Protein AF-A0A6I4WHC0-F1 (afdb_monomer)

Organism: NCBI:txid1429076

Solvent-accessible surface area (backbone atoms only — not comparable to full-atom values): 21310 Å² total; per-residue (Å²): 141,78,70,91,82,75,66,76,82,71,92,70,89,73,44,49,60,91,87,46,80,50,65,64,73,87,48,70,84,57,93,64,90,88,75,78,58,85,86,81,83,73,99,63,76,70,93,59,94,48,58,72,33,79,44,74,56,77,97,43,41,27,37,31,40,49,96,49,61,45,76,51,62,44,96,84,58,28,26,40,39,38,35,28,40,24,39,55,56,65,66,40,95,86,80,47,75,49,72,86,70,70,98,68,92,69,85,72,63,98,55,53,31,27,39,36,41,34,43,34,47,74,39,99,43,74,68,34,56,48,51,56,50,28,56,52,44,37,50,49,50,33,61,70,40,28,85,78,35,80,25,42,31,45,68,73,49,73,36,65,45,95,85,72,43,37,38,39,41,30,26,44,36,65,53,41,87,86,81,66,42,73,47,53,36,48,44,78,65,60,58,94,84,42,72,74,65,51,71,68,60,47,38,49,49,27,42,21,49,20,43,45,18,50,36,48,37,59,37,39,77,71,78,42,30,42,53,42,69,45,46,78,37,35,29,52,40,83,93,34,38,36,31,33,68,67,58,63,48,50,46,52,84,83,53,62,64,48,52,46,83,77,40,48,37,61,39,21,58,67,58,71,74,64,76,68,36,60,46,36,39,32,20,18,54,28,25,50,48,43,18,56,48,51,53,43,61,62,52,93,88,71,55,73,61,47,51,83,69,31,70,89,52,51,68,71,33,33,57,52,36,50,36,21,59,42,78,51,55,85,70,26,60,55,34,55,58,54,16,49,33,25,53,50,36,35,52,53,58,55,56,67,57,68,78,67,65,100,70,79,82,83,79,79,80,76,80,83,134

Mean predicted aligned error: 12.41 Å

pLDDT: mean 77.23, std 23.76, range [26.34, 98.62]

Nearest PDB structures (foldseek):
  4ith-assembly1_A  TM=6.997E-01  e=9.696E-09  Homo sapiens
  5lqf-assembly1_A  TM=6.304E-01  e=4.729E-08  Homo sapiens
  7wj7-assembly1_B  TM=5.596E-01  e=7.732E-09  Thermomonospora curvata DSM 43183
  4uwc-assembly2_B  TM=5.592E-01  e=3.007E-08  Homo sapiens
  7wj7-assembly1_A  TM=5.702E-01  e=2.537E-08  Thermomonospora curvata DSM 43183

Sequence (369 aa):
MNDPRDRAPSDALHVAINGDLVNGDQFKNYYGPRVIIPAGTPETVPVGWSGGADVRVGAHVYLLCDPFLRTSSSPDHSVLYREALALRVARGPGGRRARPRGRGSEAAPDHRYAWLRQVRVREETAAARAELKTLAVEREYLTRLSGQIAGLPRVLHMETEPDGRTATLAVAWPSSRKSQEPFPALETLLEPGGAAMDPFRMFDLFRGLAHLCDTLAALHTHGVAHRRLTPSGIIMCDGGRVKLRDLGLAAREPRAGEGPPDGQAPEQRHGRGARPGPKTDVYQVAALTHHLLTGRPPAVRAPLPLRRQAPDVPDRISHVLDAALASDPDARPDAAVLGAAFRAARADLSRGNDDVSPGDPPRIHQPRP

Structure (mmCIF, N/CA/C/O backbone):
data_AF-A0A6I4WHC0-F1
#
_entry.id   AF-A0A6I4WHC0-F1
#
loop_
_atom_site.group_PDB
_atom_site.id
_atom_site.type_symbol
_atom_site.label_atom_id
_atom_site.label_alt_id
_atom_site.label_comp_id
_atom_site.label_asym_id
_atom_site.label_entity_id
_atom_site.label_seq_id
_atom_site.pdbx_PDB_ins_code
_atom_site.Cartn_x
_atom_site.Cartn_y
_atom_site.Cartn_z
_atom_site.occupancy
_atom_site.B_iso_or_equiv
_atom_site.auth_seq_id
_atom_site.auth_comp_id
_atom_site.auth_asym_id
_atom_site.auth_atom_id
_atom_site.pdbx_PDB_model_num
ATOM 1 N N . MET A 1 1 ? 52.315 2.194 39.139 1.00 34.31 1 MET A N 1
ATOM 2 C CA . MET A 1 1 ? 51.912 0.842 38.702 1.00 34.31 1 MET A CA 1
ATOM 3 C C . MET A 1 1 ? 50.430 0.730 39.020 1.00 34.31 1 MET A C 1
ATOM 5 O O . MET A 1 1 ? 50.085 0.358 40.129 1.00 34.31 1 MET A O 1
ATOM 9 N N . ASN A 1 2 ? 49.580 1.230 38.117 1.00 29.48 2 ASN A N 1
ATOM 10 C CA . ASN A 1 2 ? 48.130 1.299 38.326 1.00 29.48 2 ASN A CA 1
ATOM 11 C C . ASN A 1 2 ? 47.471 0.066 37.701 1.00 29.48 2 ASN A C 1
ATOM 13 O O . ASN A 1 2 ? 47.794 -0.295 36.569 1.00 29.48 2 ASN A O 1
ATOM 17 N N . ASP A 1 3 ? 46.592 -0.574 38.471 1.00 31.83 3 ASP A N 1
ATOM 18 C CA . ASP A 1 3 ? 45.816 -1.765 38.115 1.00 31.83 3 ASP A CA 1
ATOM 19 C C . ASP A 1 3 ? 44.974 -1.505 36.843 1.00 31.83 3 ASP A C 1
ATOM 21 O O . ASP A 1 3 ? 44.273 -0.492 36.771 1.00 31.83 3 ASP A O 1
ATOM 25 N N . PRO A 1 4 ? 45.011 -2.379 35.818 1.00 32.62 4 PRO A N 1
ATOM 26 C CA . PRO A 1 4 ? 44.248 -2.195 34.581 1.00 32.62 4 PRO A CA 1
ATOM 27 C C . PRO A 1 4 ? 42.722 -2.357 34.740 1.00 32.62 4 PRO A C 1
ATOM 29 O O . PRO A 1 4 ? 42.007 -2.286 33.740 1.00 32.62 4 PRO A O 1
ATOM 32 N N . ARG A 1 5 ? 42.203 -2.553 35.960 1.00 35.47 5 ARG A N 1
ATOM 33 C CA . ARG A 1 5 ? 40.762 -2.677 36.250 1.00 35.47 5 ARG A CA 1
ATOM 34 C C . ARG A 1 5 ? 40.054 -1.371 36.628 1.00 35.47 5 ARG A C 1
ATOM 36 O O . ARG A 1 5 ? 38.836 -1.391 36.750 1.00 35.47 5 ARG A O 1
ATOM 43 N N . ASP A 1 6 ? 40.773 -0.250 36.710 1.00 31.91 6 ASP A N 1
ATOM 44 C CA . ASP A 1 6 ? 40.212 1.067 37.072 1.00 31.91 6 ASP A CA 1
ATOM 45 C C . ASP A 1 6 ? 40.015 2.026 35.879 1.00 31.91 6 ASP A C 1
ATOM 47 O O . ASP A 1 6 ? 39.981 3.251 36.018 1.00 31.91 6 ASP A O 1
ATOM 51 N N . ARG A 1 7 ? 39.849 1.490 34.662 1.00 31.56 7 ARG A N 1
ATOM 52 C CA . ARG A 1 7 ? 39.334 2.296 33.546 1.00 31.56 7 ARG A CA 1
ATOM 53 C C . ARG A 1 7 ? 37.814 2.363 33.638 1.00 31.56 7 ARG A C 1
ATOM 55 O O . ARG A 1 7 ? 37.134 1.380 33.353 1.00 31.56 7 ARG A O 1
ATOM 62 N N . ALA A 1 8 ? 37.302 3.540 34.000 1.00 28.17 8 ALA A N 1
ATOM 63 C CA . ALA A 1 8 ? 35.899 3.895 33.824 1.00 28.17 8 ALA A CA 1
ATOM 64 C C . ALA A 1 8 ? 35.438 3.497 32.404 1.00 28.17 8 ALA A C 1
ATOM 66 O O . ALA A 1 8 ? 36.137 3.819 31.435 1.00 28.17 8 ALA A O 1
ATOM 67 N N . PRO A 1 9 ? 34.315 2.775 32.249 1.00 30.88 9 PRO A N 1
ATOM 68 C CA . PRO A 1 9 ? 33.832 2.414 30.929 1.00 30.88 9 PRO A CA 1
ATOM 69 C C . PRO A 1 9 ? 33.415 3.685 30.183 1.00 30.88 9 PRO A C 1
ATOM 71 O O . PRO A 1 9 ? 32.577 4.451 30.649 1.00 30.88 9 PRO A O 1
ATOM 74 N N . SER A 1 10 ? 34.046 3.895 29.028 1.00 30.48 10 SER A N 1
ATOM 75 C CA . SER A 1 10 ? 33.725 4.935 28.052 1.00 30.48 10 SER A CA 1
ATOM 76 C C . SER A 1 10 ? 32.247 4.895 27.666 1.00 30.48 10 SER A C 1
ATOM 78 O O . SER A 1 10 ? 31.738 3.807 27.401 1.00 30.48 10 SER A O 1
ATOM 80 N N . ASP A 1 11 ? 31.624 6.071 27.577 1.00 27.73 11 ASP A N 1
ATOM 81 C CA . ASP A 1 11 ? 30.274 6.406 27.093 1.00 27.73 11 ASP A CA 1
ATOM 82 C C . ASP A 1 11 ? 29.628 5.423 26.091 1.00 27.73 11 ASP A C 1
ATOM 84 O O . ASP A 1 11 ? 29.475 5.696 24.898 1.00 27.73 11 ASP A O 1
ATOM 88 N N . ALA A 1 12 ? 29.174 4.272 26.581 1.00 27.81 12 ALA A N 1
ATOM 89 C CA . ALA A 1 12 ? 28.310 3.366 25.845 1.00 27.81 12 ALA A CA 1
ATOM 90 C C . ALA A 1 12 ? 26.854 3.712 26.188 1.00 27.81 12 ALA A C 1
ATOM 92 O O . ALA A 1 12 ? 26.366 3.413 27.276 1.00 27.81 12 ALA A O 1
ATOM 93 N N . LEU A 1 13 ? 26.146 4.366 25.259 1.00 27.53 13 LEU A N 1
ATOM 94 C CA . LEU A 1 13 ? 24.700 4.590 25.362 1.00 27.53 13 LEU A CA 1
ATOM 95 C C . LEU A 1 13 ? 23.961 3.242 25.449 1.00 27.53 13 LEU A C 1
ATOM 97 O O . LEU A 1 13 ? 23.838 2.528 24.450 1.00 27.53 13 LEU A O 1
ATOM 101 N N . HIS A 1 14 ? 23.432 2.921 26.628 1.00 29.91 14 HIS A N 1
ATOM 102 C CA . HIS A 1 14 ? 22.574 1.762 26.865 1.00 29.91 14 HIS A CA 1
ATOM 103 C C . HIS A 1 14 ? 21.096 2.181 26.918 1.00 29.91 14 HIS A C 1
ATOM 105 O O . HIS A 1 14 ? 20.733 3.132 27.607 1.00 29.91 14 HIS A O 1
ATOM 111 N N . VAL A 1 15 ? 20.232 1.453 26.202 1.00 34.91 15 VAL A N 1
ATOM 112 C CA . VAL A 1 15 ? 18.769 1.604 26.270 1.00 34.91 15 VAL A CA 1
ATOM 113 C C . VAL A 1 15 ? 18.243 0.624 27.316 1.00 34.91 15 VAL A C 1
ATOM 115 O O . VAL A 1 15 ? 18.365 -0.590 27.154 1.00 34.91 15 VAL A O 1
ATOM 118 N N . ALA A 1 16 ? 17.668 1.143 28.399 1.00 26.34 16 ALA A N 1
ATOM 119 C CA . ALA A 1 16 ? 17.008 0.331 29.412 1.00 26.34 16 ALA A CA 1
ATOM 120 C C . ALA A 1 16 ? 15.519 0.166 29.073 1.00 26.34 16 ALA A C 1
ATOM 122 O O . ALA A 1 16 ? 14.822 1.147 28.820 1.00 26.34 16 ALA A O 1
ATOM 123 N N . ILE A 1 17 ? 15.018 -1.072 29.115 1.00 35.25 17 ILE A N 1
ATOM 124 C CA . ILE A 1 17 ? 13.581 -1.369 29.153 1.00 35.25 17 ILE A CA 1
ATOM 125 C C . ILE A 1 17 ? 13.325 -2.113 30.467 1.00 35.25 17 ILE A C 1
ATOM 127 O O . ILE A 1 17 ? 13.704 -3.270 30.613 1.00 35.25 17 ILE A O 1
ATOM 131 N N . ASN A 1 18 ? 12.697 -1.439 31.436 1.00 31.22 18 ASN A N 1
ATOM 132 C CA . ASN A 1 18 ? 12.288 -1.992 32.738 1.00 31.22 18 ASN A CA 1
ATOM 133 C C . ASN A 1 18 ? 13.370 -2.789 33.500 1.00 31.22 18 ASN A C 1
ATOM 135 O O . ASN A 1 18 ? 13.088 -3.857 34.040 1.00 31.22 18 ASN A O 1
ATOM 139 N N . GLY A 1 19 ? 14.597 -2.265 33.571 1.00 30.84 19 GLY A N 1
ATOM 140 C CA . GLY A 1 19 ? 15.659 -2.824 34.419 1.00 30.84 19 GLY A CA 1
ATOM 141 C C . GLY A 1 19 ? 16.380 -4.057 33.865 1.00 30.84 19 GLY A C 1
ATOM 142 O O . GLY A 1 19 ? 17.353 -4.488 34.475 1.00 30.84 19 GLY A O 1
ATOM 143 N N . ASP A 1 20 ? 15.983 -4.577 32.702 1.00 28.80 20 ASP A N 1
ATOM 144 C CA . ASP A 1 20 ? 16.795 -5.533 31.950 1.00 28.80 20 ASP A CA 1
ATOM 145 C C . ASP A 1 20 ? 17.601 -4.762 30.886 1.00 28.80 20 ASP A C 1
ATOM 147 O O . ASP A 1 20 ? 17.047 -4.009 30.077 1.00 28.80 20 ASP A O 1
ATOM 151 N N . LEU A 1 21 ? 18.930 -4.928 30.900 1.00 32.78 21 LEU A N 1
ATOM 152 C CA . LEU A 1 21 ? 19.827 -4.427 29.855 1.00 32.78 21 LEU A CA 1
ATOM 153 C C . LEU A 1 21 ? 19.440 -5.090 28.527 1.00 32.78 21 LEU A C 1
ATOM 155 O O . LEU A 1 21 ? 19.786 -6.245 28.270 1.00 32.78 21 LEU A O 1
ATOM 159 N N . VAL A 1 22 ? 18.731 -4.363 27.661 1.00 37.75 22 VAL A N 1
ATOM 160 C CA . VAL A 1 22 ? 18.586 -4.775 26.266 1.00 37.75 22 VAL A CA 1
ATOM 161 C C . VAL A 1 22 ? 19.930 -4.505 25.614 1.00 37.75 22 VAL A C 1
ATOM 163 O O . VAL A 1 22 ? 20.337 -3.358 25.431 1.00 37.75 22 VAL A O 1
ATOM 166 N N . ASN A 1 23 ? 20.663 -5.578 25.330 1.00 33.41 23 ASN A N 1
ATOM 167 C CA . ASN A 1 23 ? 21.959 -5.472 24.685 1.00 33.41 23 ASN A CA 1
ATOM 168 C C . ASN A 1 23 ? 21.772 -4.746 23.341 1.00 33.41 23 ASN A C 1
ATOM 170 O O . ASN A 1 23 ? 20.935 -5.154 22.529 1.00 33.41 23 ASN A O 1
ATOM 174 N N . GLY A 1 24 ? 22.522 -3.659 23.132 1.00 36.84 24 GLY A N 1
ATOM 175 C CA . GLY A 1 24 ? 22.366 -2.711 22.017 1.00 36.84 24 GLY A CA 1
ATOM 176 C C . GLY A 1 24 ? 22.512 -3.322 20.618 1.00 36.84 24 GLY A C 1
ATOM 177 O O . GLY A 1 24 ? 22.309 -2.635 19.622 1.00 36.84 24 GLY A O 1
ATOM 178 N N . ASP A 1 25 ? 22.811 -4.616 20.534 1.00 36.31 25 ASP A N 1
ATOM 179 C CA . ASP A 1 25 ? 22.910 -5.405 19.310 1.00 36.31 25 ASP A CA 1
ATOM 180 C C . ASP A 1 25 ? 21.564 -5.625 18.611 1.00 36.31 25 ASP A C 1
ATOM 182 O O . ASP A 1 25 ? 21.556 -5.795 17.396 1.00 36.31 25 ASP A O 1
ATOM 186 N N . GLN A 1 26 ? 20.430 -5.548 19.323 1.00 38.81 26 GLN A N 1
ATOM 187 C CA . GLN A 1 26 ? 19.085 -5.646 18.716 1.00 38.81 26 GLN A CA 1
ATOM 188 C C . GLN A 1 26 ? 18.654 -4.390 17.945 1.00 38.81 26 GLN A C 1
ATOM 190 O O . GLN A 1 26 ? 17.580 -4.365 17.360 1.00 38.81 26 GLN A O 1
ATOM 195 N N . PHE A 1 27 ? 19.469 -3.336 17.986 1.00 38.38 27 PHE A N 1
ATOM 196 C CA . PHE A 1 27 ? 19.244 -2.087 17.262 1.00 38.38 27 PHE A CA 1
ATOM 197 C C . PHE A 1 27 ? 20.531 -1.595 16.581 1.00 38.38 27 PHE A C 1
ATOM 199 O O . PHE A 1 27 ? 20.595 -0.450 16.136 1.00 38.38 27 PHE A O 1
ATOM 206 N N . LYS A 1 28 ? 21.577 -2.437 16.486 1.00 35.06 28 LYS A N 1
ATOM 207 C CA . LYS A 1 28 ? 22.867 -2.058 15.876 1.00 35.06 28 LYS A CA 1
ATOM 208 C C . LYS A 1 28 ? 22.740 -1.685 14.393 1.00 35.06 28 LYS A C 1
ATOM 210 O O . LYS A 1 28 ? 23.555 -0.904 13.919 1.00 35.06 28 LYS A O 1
ATOM 215 N N . ASN A 1 29 ? 21.699 -2.171 13.711 1.00 35.28 29 ASN A N 1
ATOM 216 C CA . ASN A 1 29 ? 21.427 -1.898 12.295 1.00 35.28 29 ASN A CA 1
ATOM 217 C C . ASN A 1 29 ? 20.233 -0.950 12.066 1.00 35.28 29 ASN A C 1
ATOM 219 O O . ASN A 1 29 ? 19.807 -0.763 10.928 1.00 35.28 29 ASN A O 1
ATOM 223 N N . TYR A 1 30 ? 19.674 -0.356 13.127 1.00 33.34 30 TYR A N 1
ATOM 224 C CA . TYR A 1 30 ? 18.600 0.628 13.012 1.00 33.34 30 TYR A CA 1
ATOM 225 C C . TYR A 1 30 ? 19.204 2.031 12.874 1.00 33.34 30 TYR A C 1
ATOM 227 O O . TYR A 1 30 ? 19.745 2.574 13.835 1.00 33.34 30 TYR A O 1
ATOM 235 N N . TYR A 1 31 ? 19.102 2.628 11.684 1.00 32.56 31 TYR A N 1
ATOM 236 C CA . TYR A 1 31 ? 19.632 3.965 11.368 1.00 32.56 31 TYR A CA 1
ATOM 237 C C . TYR A 1 31 ? 18.699 5.128 11.786 1.00 32.56 31 TYR A C 1
ATOM 239 O O . TYR A 1 31 ? 18.797 6.228 11.250 1.00 32.56 31 TYR A O 1
ATOM 247 N N . GLY A 1 32 ? 17.782 4.912 12.737 1.00 34.34 32 GLY A N 1
ATOM 248 C CA . GLY A 1 32 ? 16.919 5.963 13.299 1.00 34.34 32 GLY A CA 1
ATOM 249 C C . GLY A 1 32 ? 17.419 6.515 14.647 1.00 34.34 32 GLY A C 1
ATOM 250 O O . GLY A 1 32 ? 18.317 5.931 15.258 1.00 34.34 32 GLY A O 1
ATOM 251 N N . PRO A 1 33 ? 16.844 7.628 15.147 1.00 28.52 33 PRO A N 1
ATOM 252 C CA . PRO A 1 33 ? 17.261 8.235 16.411 1.00 28.52 33 PRO A CA 1
ATOM 253 C C . PRO A 1 33 ? 17.095 7.255 17.584 1.00 28.52 33 PRO A C 1
ATOM 255 O O . PRO A 1 33 ? 16.023 6.687 17.796 1.00 28.52 33 PRO A O 1
ATOM 258 N N . ARG A 1 34 ? 18.176 7.048 18.349 1.00 32.69 34 ARG A N 1
ATOM 259 C CA . ARG A 1 34 ? 18.182 6.250 19.584 1.00 32.69 34 ARG A CA 1
ATOM 260 C C . ARG A 1 34 ? 17.520 7.056 20.700 1.00 32.69 34 ARG A C 1
ATOM 262 O O . ARG A 1 34 ? 18.006 8.134 21.029 1.00 32.69 34 ARG A O 1
ATOM 269 N N . VAL A 1 35 ? 16.452 6.535 21.300 1.00 35.78 35 VAL A N 1
ATOM 270 C CA . VAL A 1 35 ? 15.752 7.200 22.411 1.00 35.78 35 VAL A CA 1
ATOM 271 C C . VAL A 1 35 ? 15.917 6.390 23.698 1.00 35.78 35 VAL A C 1
ATOM 273 O O . VAL A 1 35 ? 15.701 5.179 23.721 1.00 35.78 35 VAL A O 1
ATOM 276 N N . ILE A 1 36 ? 16.332 7.079 24.762 1.00 34.12 36 ILE A N 1
ATOM 277 C CA . ILE A 1 36 ? 16.498 6.562 26.125 1.00 34.12 36 ILE A CA 1
ATOM 278 C C . ILE A 1 36 ? 15.152 6.690 26.855 1.00 34.12 36 ILE A C 1
ATOM 280 O O . ILE A 1 36 ? 14.565 7.769 26.862 1.00 34.12 36 ILE A O 1
ATOM 284 N N . ILE A 1 37 ? 14.672 5.615 27.490 1.00 37.97 37 ILE A N 1
ATOM 285 C CA . ILE A 1 37 ? 13.453 5.625 28.317 1.00 37.97 37 ILE A CA 1
ATOM 286 C C . ILE A 1 37 ? 13.860 5.724 29.802 1.00 37.97 37 ILE A C 1
ATOM 288 O O . ILE A 1 37 ? 14.633 4.877 30.258 1.00 37.97 37 ILE A O 1
ATOM 292 N N . PRO A 1 38 ? 13.364 6.704 30.584 1.00 26.62 38 PRO A N 1
ATOM 293 C CA . PRO A 1 38 ? 13.613 6.771 32.025 1.00 26.62 38 PRO A CA 1
ATOM 294 C C . PRO A 1 38 ? 12.867 5.658 32.777 1.00 26.62 38 PRO A C 1
ATOM 296 O O . PRO A 1 38 ? 11.723 5.336 32.458 1.00 26.62 38 PRO A O 1
ATOM 299 N N . ALA A 1 39 ? 13.497 5.079 33.801 1.00 28.55 39 ALA A N 1
ATOM 300 C CA . ALA A 1 39 ? 12.892 4.047 34.640 1.00 28.55 39 ALA A CA 1
ATOM 301 C C . ALA A 1 39 ? 12.026 4.650 35.764 1.00 28.55 39 ALA A C 1
ATOM 303 O O . ALA A 1 39 ? 12.501 5.509 36.503 1.00 28.55 39 ALA A O 1
ATOM 304 N N . GLY A 1 40 ? 10.804 4.133 35.949 1.00 30.22 40 GLY A N 1
ATOM 305 C CA . GLY A 1 40 ? 9.998 4.337 37.164 1.00 30.22 40 GLY A CA 1
ATOM 306 C C . GLY A 1 40 ? 8.541 4.747 36.915 1.00 30.22 40 GLY A C 1
ATOM 307 O O . GLY A 1 40 ? 8.268 5.824 36.399 1.00 30.22 40 GLY A O 1
ATOM 308 N N . THR A 1 41 ? 7.604 3.882 37.310 1.00 31.00 41 THR A N 1
ATOM 309 C CA . THR A 1 41 ? 6.143 4.107 37.342 1.00 31.00 41 THR A CA 1
ATOM 310 C C . THR A 1 41 ? 5.712 5.007 38.507 1.00 31.00 41 THR A C 1
ATOM 312 O O . THR A 1 41 ? 6.324 4.964 39.574 1.00 31.00 41 THR A O 1
ATOM 315 N N . PRO A 1 42 ? 4.560 5.680 38.374 1.00 30.17 42 PRO A N 1
ATOM 316 C CA . PRO A 1 42 ? 3.391 5.225 39.128 1.00 30.17 42 PRO A CA 1
ATOM 317 C C . PRO A 1 42 ? 2.247 4.774 38.208 1.00 30.17 42 PRO A C 1
ATOM 319 O O . PRO A 1 42 ? 2.304 4.941 36.997 1.00 30.17 42 PRO A O 1
ATOM 322 N N . GLU A 1 43 ? 1.242 4.145 38.813 1.00 33.38 43 GLU A N 1
ATOM 323 C CA . GLU A 1 43 ? 0.012 3.511 38.297 1.00 33.38 43 GLU A CA 1
ATOM 324 C C . GLU A 1 43 ? -0.907 4.349 37.380 1.00 33.38 43 GLU A C 1
ATOM 326 O O . GLU A 1 43 ? -2.113 4.124 37.303 1.00 33.38 43 GLU A O 1
ATOM 331 N N . THR A 1 44 ? -0.373 5.285 36.614 1.00 28.66 44 THR A N 1
ATOM 332 C CA . THR A 1 44 ? -1.114 6.032 35.606 1.00 28.66 44 THR A CA 1
ATOM 333 C C . THR A 1 44 ? -0.655 5.578 34.229 1.00 28.66 44 THR A C 1
ATOM 335 O O . THR A 1 44 ? 0.379 5.987 33.708 1.00 28.66 44 THR A O 1
ATOM 338 N N . VAL A 1 45 ? -1.444 4.684 33.622 1.00 34.94 45 VAL A N 1
ATOM 339 C CA . VAL A 1 45 ? -1.372 4.430 32.177 1.00 34.94 45 VAL A CA 1
ATOM 340 C C . VAL A 1 45 ? -1.402 5.803 31.500 1.00 34.94 45 VAL A C 1
ATOM 342 O O . VAL A 1 45 ? -2.345 6.556 31.768 1.00 34.94 45 VAL A O 1
ATOM 345 N N . PRO A 1 46 ? -0.409 6.179 30.671 1.00 36.16 46 PRO A N 1
ATOM 346 C CA . PRO A 1 46 ? -0.494 7.434 29.950 1.00 36.16 46 PRO A CA 1
ATOM 347 C C . PRO A 1 46 ? -1.810 7.427 29.172 1.00 36.16 46 PRO A C 1
ATOM 349 O O . PRO A 1 46 ? -2.074 6.520 28.381 1.00 36.16 46 PRO A O 1
ATOM 352 N N . VAL A 1 47 ? -2.677 8.405 29.442 1.00 47.00 47 VAL A N 1
ATOM 353 C CA . VAL A 1 47 ? -3.952 8.575 28.739 1.00 47.00 47 VAL A CA 1
ATOM 354 C C . VAL A 1 47 ? -3.626 9.087 27.335 1.00 47.00 47 VAL A C 1
ATOM 356 O O . VAL A 1 47 ? -3.729 10.271 27.034 1.00 47.00 47 VAL A O 1
ATOM 359 N N . GLY A 1 48 ? -3.150 8.204 26.463 1.00 63.12 48 GLY A N 1
ATOM 360 C CA . GLY A 1 48 ? -2.688 8.590 25.139 1.00 63.12 48 GLY A CA 1
ATOM 361 C C . GLY A 1 48 ? -1.828 7.528 24.475 1.00 63.12 48 GLY A C 1
ATOM 362 O O . GLY A 1 48 ? -1.189 6.714 25.129 1.00 63.12 48 GLY A O 1
ATOM 363 N N . TRP A 1 49 ? -1.823 7.537 23.145 1.00 77.44 49 TRP A N 1
ATOM 364 C CA . TRP A 1 49 ? -0.808 6.814 22.393 1.00 77.44 49 TRP A CA 1
ATOM 365 C C . TRP A 1 49 ? 0.467 7.658 22.429 1.00 77.44 49 TRP A C 1
ATOM 367 O O . TRP A 1 49 ? 0.448 8.792 21.957 1.00 77.44 49 TRP A O 1
ATOM 377 N N . SER A 1 50 ? 1.534 7.117 23.008 1.00 76.12 50 SER A N 1
ATOM 378 C CA . SER A 1 50 ? 2.899 7.655 22.998 1.00 76.12 50 SER A CA 1
ATOM 379 C C . SER A 1 50 ? 3.880 6.497 22.813 1.00 76.12 50 SER A C 1
ATOM 381 O O . SER A 1 50 ? 3.547 5.355 23.146 1.00 76.12 50 SER A O 1
ATOM 383 N N . GLY A 1 51 ? 5.084 6.751 22.297 1.00 71.00 51 GLY A N 1
ATOM 384 C CA . GLY A 1 51 ? 6.129 5.731 22.249 1.00 71.00 51 GLY A CA 1
ATOM 385 C C . GLY A 1 51 ? 6.362 5.069 23.601 1.00 71.00 51 GLY A C 1
ATOM 386 O O . GLY A 1 51 ? 6.384 5.735 24.635 1.00 71.00 51 GLY A O 1
ATOM 387 N N . GLY A 1 52 ? 6.484 3.741 23.604 1.00 69.69 52 GLY A N 1
ATOM 388 C CA . GLY A 1 52 ? 6.683 2.965 24.828 1.00 69.69 52 GLY A CA 1
ATOM 389 C C . GLY A 1 52 ? 5.425 2.756 25.680 1.00 69.69 52 GLY A C 1
ATOM 390 O O . GLY A 1 52 ? 5.509 2.065 26.695 1.00 69.69 52 GLY A O 1
ATOM 391 N N . ALA A 1 53 ? 4.262 3.287 25.284 1.00 79.00 53 ALA A N 1
ATOM 392 C CA . ALA A 1 53 ? 3.003 3.023 25.976 1.00 79.00 53 ALA A CA 1
ATOM 393 C C . ALA A 1 53 ? 2.467 1.614 25.672 1.00 79.00 53 ALA A C 1
ATOM 395 O O . ALA A 1 53 ? 2.530 1.140 24.533 1.00 79.00 53 ALA A O 1
ATOM 396 N N . ASP A 1 54 ? 1.876 0.980 26.688 1.00 82.25 54 ASP A N 1
ATOM 397 C CA . ASP A 1 54 ? 1.079 -0.235 26.528 1.00 82.25 54 ASP A CA 1
ATOM 398 C C . ASP A 1 54 ? -0.363 0.140 26.160 1.00 82.25 54 ASP A C 1
ATOM 400 O O . ASP A 1 54 ? -1.082 0.762 26.942 1.00 82.25 54 ASP A O 1
ATOM 404 N N . VAL A 1 55 ? -0.812 -0.284 24.981 1.00 84.19 55 VAL A N 1
ATOM 405 C CA . VAL A 1 55 ? -2.188 -0.121 24.505 1.00 84.19 55 VAL A CA 1
ATOM 406 C C . VAL A 1 55 ? -2.885 -1.471 24.501 1.00 84.19 55 VAL A C 1
ATOM 408 O O . VAL A 1 55 ? -2.393 -2.450 23.936 1.00 84.19 55 VAL A O 1
ATOM 411 N N . ARG A 1 56 ? -4.064 -1.530 25.123 1.00 84.06 56 ARG A N 1
ATOM 412 C CA . ARG A 1 56 ? -4.908 -2.724 25.113 1.00 84.06 56 ARG A CA 1
ATOM 413 C C . ARG A 1 56 ? -5.922 -2.635 23.980 1.00 84.06 56 ARG A C 1
ATOM 415 O O . ARG A 1 56 ? -6.673 -1.671 23.903 1.00 84.06 56 ARG A O 1
ATOM 422 N N . VAL A 1 57 ? -5.961 -3.662 23.139 1.00 82.50 57 VAL A N 1
ATOM 423 C CA . VAL A 1 57 ? -6.954 -3.810 22.070 1.00 82.50 57 VAL A CA 1
ATOM 424 C C . VAL A 1 57 ? -7.579 -5.194 22.225 1.00 82.50 57 VAL A C 1
ATOM 426 O O . VAL A 1 57 ? -6.915 -6.213 22.015 1.00 82.50 57 VAL A O 1
ATOM 429 N N . GLY A 1 58 ? -8.828 -5.235 22.694 1.00 75.12 58 GLY A N 1
ATOM 430 C CA . GLY A 1 58 ? -9.489 -6.471 23.115 1.00 75.12 58 GLY A CA 1
ATOM 431 C C . GLY A 1 58 ? -8.716 -7.194 24.228 1.00 75.12 58 GLY A C 1
ATOM 432 O O . GLY A 1 58 ? -8.397 -6.618 25.277 1.00 75.12 58 GLY A O 1
ATOM 433 N N . ALA A 1 59 ? -8.384 -8.464 23.982 1.00 78.94 59 ALA A N 1
ATOM 434 C CA . ALA A 1 59 ? -7.601 -9.315 24.884 1.00 78.94 59 ALA A CA 1
ATOM 435 C C . ALA A 1 59 ? -6.073 -9.174 24.708 1.00 78.94 59 ALA A C 1
ATOM 437 O O . ALA A 1 59 ? -5.302 -9.862 25.381 1.00 78.94 59 ALA A O 1
ATOM 438 N N . HIS A 1 60 ? -5.610 -8.322 23.790 1.00 84.00 60 HIS A N 1
ATOM 439 C CA . HIS A 1 60 ? -4.193 -8.185 23.456 1.00 84.00 60 HIS A CA 1
ATOM 440 C C . HIS A 1 60 ? -3.608 -6.879 23.987 1.00 84.00 60 HIS A C 1
ATOM 442 O O . HIS A 1 60 ? -4.281 -5.852 24.039 1.00 84.00 60 HIS A O 1
ATOM 448 N N . VAL A 1 61 ? -2.334 -6.932 24.376 1.00 85.19 61 VAL A N 1
ATOM 449 C CA . VAL A 1 61 ? -1.550 -5.764 24.787 1.00 85.19 61 VAL A CA 1
ATOM 450 C C . VAL A 1 61 ? -0.455 -5.533 23.758 1.00 85.19 61 VAL A C 1
ATOM 452 O O . VAL A 1 61 ? 0.246 -6.469 23.361 1.00 85.19 61 VAL A O 1
ATOM 455 N N . TYR A 1 62 ? -0.328 -4.284 23.338 1.00 87.69 62 TYR A N 1
ATOM 456 C CA . TYR A 1 62 ? 0.603 -3.830 22.325 1.00 87.69 62 TYR A CA 1
ATOM 457 C C . TYR A 1 62 ? 1.485 -2.725 22.891 1.00 87.69 62 TYR A C 1
ATOM 459 O O . TYR A 1 62 ? 0.973 -1.754 23.435 1.00 87.69 62 TYR A O 1
ATOM 467 N N . LEU A 1 63 ? 2.798 -2.859 22.734 1.00 87.69 63 LEU A N 1
ATOM 468 C CA . LEU A 1 63 ? 3.762 -1.815 23.059 1.00 87.69 63 LEU A CA 1
ATOM 469 C C . LEU A 1 63 ? 3.970 -0.934 21.825 1.00 87.69 63 LEU A C 1
ATOM 471 O O . LEU A 1 63 ? 4.430 -1.435 20.796 1.00 87.69 63 LEU A O 1
ATOM 475 N N . LEU A 1 64 ? 3.636 0.353 21.913 1.00 86.06 64 LEU A N 1
ATOM 476 C CA . LEU A 1 64 ? 3.764 1.279 20.787 1.00 86.06 64 LEU A CA 1
ATOM 477 C C . LEU A 1 64 ? 5.229 1.586 20.459 1.00 86.06 64 LEU A C 1
ATOM 479 O O . LEU A 1 64 ? 6.021 1.939 21.336 1.00 86.06 64 LEU A O 1
ATOM 483 N N . CYS A 1 65 ? 5.573 1.509 19.175 1.00 81.88 65 CYS A N 1
ATOM 484 C CA . CYS A 1 65 ? 6.880 1.897 18.662 1.00 81.88 65 CYS A CA 1
ATOM 485 C C . CYS A 1 65 ? 6.864 3.392 18.301 1.00 81.88 65 CYS A C 1
ATOM 487 O O . CYS A 1 65 ? 6.232 3.791 17.323 1.00 81.88 65 CYS A O 1
ATOM 489 N N . ASP A 1 66 ? 7.587 4.199 19.080 1.00 69.31 66 ASP A N 1
ATOM 490 C CA . ASP A 1 66 ? 7.625 5.669 19.000 1.00 69.31 66 ASP A CA 1
ATOM 491 C C . ASP A 1 66 ? 7.792 6.278 17.589 1.00 69.31 66 ASP A C 1
ATOM 493 O O . ASP A 1 66 ? 7.009 7.159 17.235 1.00 69.31 66 ASP A O 1
ATOM 497 N N . PRO A 1 67 ? 8.701 5.799 16.711 1.00 64.38 67 PRO A N 1
ATOM 498 C CA . PRO A 1 67 ? 8.942 6.460 15.421 1.00 64.38 67 PRO A CA 1
ATOM 499 C C . PRO A 1 67 ? 7.776 6.369 14.425 1.00 64.38 67 PRO A C 1
ATOM 501 O O . PRO A 1 67 ? 7.776 7.065 13.412 1.00 64.38 67 PRO A O 1
ATOM 504 N N . PHE A 1 68 ? 6.779 5.522 14.684 1.00 66.38 68 PHE A N 1
ATOM 505 C CA . PHE A 1 68 ? 5.673 5.275 13.757 1.00 66.38 68 PHE A CA 1
ATOM 506 C C . PHE A 1 68 ? 4.339 5.838 14.231 1.00 66.38 68 PHE A C 1
ATOM 508 O O . PHE A 1 68 ? 3.332 5.683 13.536 1.00 66.38 68 PHE A O 1
ATOM 515 N N . LEU A 1 69 ? 4.314 6.469 15.403 1.00 81.06 69 LEU A N 1
ATOM 516 C CA . LEU A 1 69 ? 3.099 7.034 15.950 1.00 81.06 69 LEU A CA 1
ATOM 517 C C . LEU A 1 69 ? 2.671 8.262 15.138 1.00 81.06 69 LEU A C 1
ATOM 519 O O . LEU A 1 69 ? 3.354 9.283 15.094 1.00 81.06 69 LEU A O 1
ATOM 523 N N . ARG A 1 70 ? 1.491 8.185 14.527 1.00 83.75 70 ARG A N 1
ATOM 524 C CA . ARG A 1 70 ? 0.851 9.291 13.815 1.00 83.75 70 ARG A CA 1
ATOM 525 C C . ARG A 1 70 ? -0.477 9.605 14.476 1.00 83.75 70 ARG A C 1
ATOM 527 O O . ARG A 1 70 ? -1.290 8.713 14.692 1.00 83.75 70 ARG A O 1
ATOM 534 N N . THR A 1 71 ? -0.706 10.879 14.772 1.00 86.94 71 THR A N 1
ATOM 535 C CA . THR A 1 71 ? -1.992 11.384 15.262 1.00 86.94 71 THR A CA 1
ATOM 536 C C . THR A 1 71 ? -2.452 12.514 14.352 1.00 86.94 71 THR A C 1
ATOM 538 O O . THR A 1 71 ? -1.677 13.414 14.046 1.00 86.94 71 THR A O 1
ATOM 541 N N . SER A 1 72 ? -3.704 12.472 13.906 1.00 87.81 72 SER A N 1
ATOM 542 C CA . SER A 1 72 ? -4.312 13.526 13.083 1.00 87.81 72 SER A CA 1
ATOM 543 C C . SER A 1 72 ? -5.793 13.678 13.416 1.00 87.81 72 SER A C 1
ATOM 545 O O . SER A 1 72 ? -6.365 12.832 14.097 1.00 87.81 72 SER A O 1
ATOM 547 N N . SER A 1 73 ? -6.424 14.769 12.990 1.00 88.88 73 SER A N 1
ATOM 548 C CA . SER A 1 73 ? -7.864 14.989 13.178 1.00 88.88 73 SER A CA 1
ATOM 549 C C . SER A 1 73 ? -8.543 15.259 11.843 1.00 88.88 73 SER A C 1
ATOM 551 O O . SER A 1 73 ? -7.887 15.689 10.892 1.00 88.88 73 SER A O 1
ATOM 553 N N . SER A 1 74 ? -9.848 15.006 11.767 1.00 86.25 74 SER A N 1
ATOM 554 C CA . SER A 1 74 ? -10.661 15.476 10.645 1.00 86.25 74 SER A CA 1
ATOM 555 C C . SER A 1 74 ? -10.632 17.014 10.564 1.00 86.25 74 SER A C 1
ATOM 557 O O . SER A 1 74 ? -10.354 17.664 11.575 1.00 86.25 74 SER A O 1
ATOM 559 N N . PRO A 1 75 ? -10.909 17.618 9.391 1.00 85.56 75 PRO A N 1
ATOM 560 C CA . PRO A 1 75 ? -10.891 19.077 9.231 1.00 85.56 75 PRO A CA 1
ATOM 561 C C . PRO A 1 75 ? -11.848 19.830 10.165 1.00 85.56 75 PRO A C 1
ATOM 563 O O . PRO A 1 75 ? -11.563 20.952 10.560 1.00 85.56 75 PRO A O 1
ATOM 566 N N . ASP A 1 76 ? -12.970 19.206 10.525 1.00 86.44 76 ASP A N 1
ATOM 567 C CA . ASP A 1 76 ? -13.963 19.713 11.480 1.00 86.44 76 ASP A CA 1
ATOM 568 C C . ASP A 1 76 ? -13.651 19.320 12.937 1.00 86.44 76 ASP A C 1
ATOM 570 O O . ASP A 1 76 ? -14.453 19.568 13.826 1.00 86.44 76 ASP A O 1
ATOM 574 N N . HIS A 1 77 ? -12.514 18.661 13.186 1.00 87.44 77 HIS A N 1
ATOM 575 C CA . HIS A 1 77 ? -12.069 18.150 14.487 1.00 87.44 77 HIS A CA 1
ATOM 576 C C . HIS A 1 77 ? -13.013 17.152 15.189 1.00 87.44 77 HIS A C 1
ATOM 578 O O . HIS A 1 77 ? -12.721 16.732 16.316 1.00 87.44 77 HIS A O 1
ATOM 584 N N . SER A 1 78 ? -14.073 16.692 14.514 1.00 90.94 78 SER A N 1
ATOM 585 C CA . SER A 1 78 ? -15.050 15.740 15.057 1.00 90.94 78 SER A CA 1
ATOM 586 C C . SER A 1 78 ? -14.493 14.320 15.228 1.00 90.94 78 SER A C 1
ATOM 588 O O . SER A 1 78 ? -15.022 13.539 16.023 1.00 90.94 78 SER A O 1
ATOM 590 N N . VAL A 1 79 ? -13.391 13.983 14.543 1.00 91.88 79 VAL A N 1
ATOM 591 C CA . VAL A 1 79 ? -12.736 12.666 14.581 1.00 91.88 79 VAL A CA 1
ATOM 592 C C . VAL A 1 79 ? -11.237 12.802 14.828 1.00 91.88 79 VAL A C 1
ATOM 594 O O . VAL A 1 79 ? -10.559 13.628 14.220 1.00 91.88 79 VAL A O 1
ATOM 597 N N . LEU A 1 80 ? -10.705 11.937 15.690 1.00 92.06 80 LEU A N 1
ATOM 598 C CA . LEU A 1 80 ? -9.280 11.734 15.931 1.00 92.06 80 LEU A CA 1
ATOM 599 C C . LEU A 1 80 ? -8.836 10.401 15.316 1.00 92.06 80 LEU A C 1
ATOM 601 O O . LEU A 1 80 ? -9.397 9.352 15.633 1.00 92.06 80 LEU A O 1
ATOM 605 N N . TYR A 1 81 ? -7.786 10.440 14.502 1.00 91.19 81 TYR A N 1
ATOM 606 C CA . TYR A 1 81 ? -7.132 9.265 13.932 1.00 91.19 81 TYR A CA 1
ATOM 607 C C . TYR A 1 81 ? -5.790 9.037 14.612 1.00 91.19 81 TYR A C 1
ATOM 609 O O . TYR A 1 81 ? -5.011 9.980 14.791 1.00 91.19 81 TYR A O 1
ATOM 617 N N . ARG A 1 82 ? -5.497 7.782 14.948 1.00 92.19 82 ARG A N 1
ATOM 618 C CA . ARG A 1 82 ? -4.180 7.359 15.426 1.00 92.19 82 ARG A CA 1
ATOM 619 C C . ARG A 1 82 ? -3.714 6.132 14.674 1.00 92.19 82 ARG A C 1
ATOM 621 O O . ARG A 1 82 ? -4.486 5.199 14.478 1.00 92.19 82 ARG A O 1
ATOM 628 N N . GLU A 1 83 ? -2.452 6.124 14.284 1.00 92.25 83 GLU A N 1
ATOM 629 C CA . GLU A 1 83 ? -1.821 4.986 13.632 1.00 92.25 83 GLU A CA 1
ATOM 630 C C . GLU A 1 83 ? -0.457 4.729 14.264 1.00 92.25 83 GLU A C 1
ATOM 632 O O . GLU A 1 83 ? 0.241 5.680 14.611 1.00 92.25 83 GLU A O 1
ATOM 637 N N . ALA A 1 84 ? -0.087 3.467 14.462 1.00 91.62 84 ALA A N 1
ATOM 638 C CA . ALA A 1 84 ? 1.203 3.122 15.047 1.00 91.62 84 ALA A CA 1
ATOM 639 C C . ALA A 1 84 ? 1.615 1.695 14.702 1.00 91.62 84 ALA A C 1
ATOM 641 O O . ALA A 1 84 ? 0.791 0.778 14.690 1.00 91.62 84 ALA A O 1
ATOM 642 N N . LEU A 1 85 ? 2.918 1.494 14.521 1.00 92.00 85 LEU A N 1
ATOM 643 C CA . LEU A 1 85 ? 3.516 0.171 14.626 1.00 92.00 85 LEU A CA 1
ATOM 644 C C . LEU A 1 85 ? 3.604 -0.206 16.107 1.00 92.00 85 LEU A C 1
ATOM 646 O O . LEU A 1 85 ? 3.983 0.619 16.939 1.00 92.00 85 LEU A O 1
ATOM 650 N N . ALA A 1 86 ? 3.278 -1.448 16.437 1.00 91.44 86 ALA A N 1
ATOM 651 C CA . ALA A 1 86 ? 3.329 -1.926 17.805 1.00 91.44 86 ALA A CA 1
ATOM 652 C C . ALA A 1 86 ? 3.815 -3.375 17.904 1.00 91.44 86 ALA A C 1
ATOM 654 O O . ALA A 1 86 ? 3.559 -4.207 17.031 1.00 91.44 86 ALA A O 1
ATOM 655 N N . LEU A 1 87 ? 4.495 -3.684 19.005 1.00 89.88 87 LEU A N 1
ATOM 656 C CA . LEU A 1 87 ? 4.933 -5.029 19.361 1.00 89.88 87 LEU A CA 1
ATOM 657 C C . LEU A 1 87 ? 3.858 -5.710 20.212 1.00 89.88 87 LEU A C 1
ATOM 659 O O . LEU A 1 87 ? 3.463 -5.188 21.253 1.00 89.88 87 LEU A O 1
ATOM 663 N N . ARG A 1 88 ? 3.408 -6.900 19.814 1.00 87.00 88 ARG A N 1
ATOM 664 C CA . ARG A 1 88 ? 2.473 -7.696 20.615 1.00 87.00 88 ARG A CA 1
ATOM 665 C C . ARG A 1 88 ? 3.200 -8.300 21.816 1.00 87.00 88 ARG A C 1
ATOM 667 O O . ARG A 1 88 ? 4.169 -9.042 21.655 1.00 87.00 88 ARG A O 1
ATOM 674 N N . VAL A 1 89 ? 2.710 -8.018 23.019 1.00 82.31 89 VAL A N 1
ATOM 675 C CA . VAL A 1 89 ? 3.295 -8.516 24.269 1.00 82.31 89 VAL A CA 1
ATOM 676 C C . VAL A 1 89 ? 2.644 -9.851 24.639 1.00 82.31 89 VAL A C 1
ATOM 678 O O . VAL A 1 89 ? 1.435 -9.919 24.861 1.00 82.31 89 VAL A O 1
ATOM 681 N N . ALA A 1 90 ? 3.438 -10.923 24.722 1.00 65.00 90 ALA A N 1
ATOM 682 C CA . ALA A 1 90 ? 2.975 -12.198 25.265 1.00 65.00 90 ALA A CA 1
ATOM 683 C C . ALA A 1 90 ? 2.780 -12.077 26.789 1.00 65.00 90 ALA A C 1
ATOM 685 O O . ALA A 1 90 ? 3.684 -11.649 27.514 1.00 65.00 90 ALA A O 1
ATOM 686 N N . ARG A 1 91 ? 1.596 -12.442 27.291 1.00 55.47 91 ARG A N 1
ATOM 687 C CA . ARG A 1 91 ? 1.336 -12.559 28.733 1.00 55.47 91 ARG A CA 1
ATOM 688 C C . ARG A 1 91 ? 1.452 -14.018 29.157 1.00 55.47 91 ARG A C 1
ATOM 690 O O . ARG A 1 91 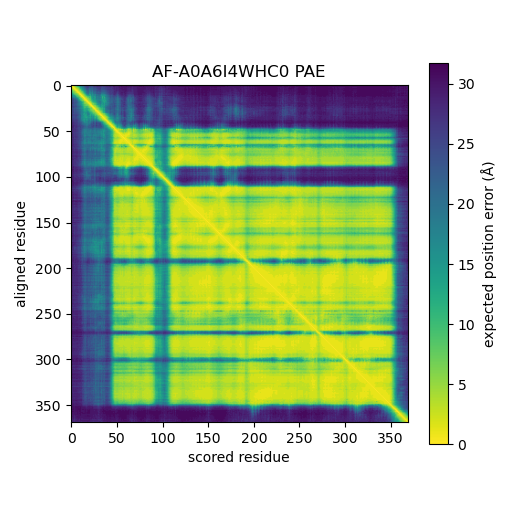? 0.865 -14.881 28.515 1.00 55.47 91 ARG A O 1
ATOM 697 N N . GLY A 1 92 ? 2.173 -14.265 30.250 1.00 45.97 92 GLY A N 1
ATOM 698 C CA . GLY A 1 92 ? 2.081 -15.535 30.970 1.00 45.97 92 GLY A CA 1
ATOM 699 C C . GLY A 1 92 ? 0.800 -15.593 31.820 1.00 45.97 92 GLY A C 1
ATOM 700 O O . GLY A 1 92 ? 0.134 -14.562 31.996 1.00 45.97 92 GLY A O 1
ATOM 701 N N . PRO A 1 93 ? 0.446 -16.766 32.376 1.00 31.97 93 PRO A N 1
ATOM 702 C CA . PRO A 1 93 ? -0.667 -16.891 33.316 1.00 31.97 93 PRO A CA 1
ATOM 703 C C . PRO A 1 93 ? -0.499 -15.897 34.479 1.00 31.97 93 PRO A C 1
ATOM 705 O O . PRO A 1 93 ? 0.569 -15.829 35.084 1.00 31.97 93 PRO A O 1
ATOM 708 N N . GLY A 1 94 ? -1.528 -15.093 34.774 1.00 42.50 94 GLY A N 1
ATOM 709 C CA . GLY A 1 94 ? -1.507 -14.119 35.879 1.00 42.50 94 GLY A CA 1
ATOM 710 C C . GLY A 1 94 ? -1.150 -12.671 35.510 1.00 42.50 94 GLY A C 1
ATOM 711 O O . GLY A 1 94 ? -0.849 -11.872 36.392 1.00 42.50 94 GLY A O 1
ATOM 712 N N . GLY A 1 95 ? -1.166 -12.297 34.225 1.00 40.50 95 GLY A N 1
ATOM 713 C CA . GLY A 1 95 ? -1.138 -10.886 33.798 1.00 40.50 95 GLY A CA 1
ATOM 714 C C . GLY A 1 95 ? 0.223 -10.180 33.880 1.00 40.50 95 GLY A C 1
ATOM 715 O O . GLY A 1 95 ? 0.354 -9.061 33.379 1.00 40.50 95 GLY A O 1
ATOM 716 N N . ARG A 1 96 ? 1.251 -10.835 34.431 1.00 38.41 96 ARG A N 1
ATOM 717 C CA . ARG A 1 96 ? 2.643 -10.364 34.391 1.00 38.41 96 ARG A CA 1
ATOM 718 C C . ARG A 1 96 ? 3.245 -10.608 33.000 1.00 38.41 96 ARG A C 1
ATOM 720 O O . ARG A 1 96 ? 2.971 -11.631 32.367 1.00 38.41 96 ARG A O 1
ATOM 727 N N . ARG A 1 97 ? 4.057 -9.658 32.511 1.00 41.09 97 ARG A N 1
ATOM 728 C CA . ARG A 1 97 ? 4.816 -9.808 31.253 1.00 41.09 97 ARG A CA 1
ATOM 729 C C . ARG A 1 97 ? 5.650 -11.088 31.344 1.00 41.09 97 ARG A C 1
ATOM 731 O O . ARG A 1 97 ? 6.399 -11.257 32.307 1.00 41.09 97 ARG A O 1
ATOM 738 N N . ALA A 1 98 ? 5.519 -11.989 30.372 1.00 42.34 98 ALA A N 1
ATOM 739 C CA . ALA A 1 98 ? 6.424 -13.126 30.294 1.00 42.34 98 ALA A CA 1
ATOM 740 C C . ALA A 1 98 ? 7.828 -12.579 29.996 1.00 42.34 98 ALA A C 1
ATOM 742 O O . ALA A 1 98 ? 8.013 -11.872 29.004 1.00 42.34 98 ALA A O 1
ATOM 743 N N . ARG A 1 99 ? 8.815 -12.861 30.861 1.00 38.38 99 ARG A N 1
ATOM 744 C CA . ARG A 1 99 ? 10.223 -12.617 30.513 1.00 38.38 99 ARG A CA 1
ATOM 745 C C . ARG A 1 99 ? 10.509 -13.362 29.206 1.00 38.38 99 ARG A C 1
ATOM 747 O O . ARG A 1 99 ? 10.076 -14.513 29.101 1.00 38.38 99 ARG A O 1
ATOM 754 N N . PRO A 1 100 ? 11.208 -12.759 28.229 1.00 37.09 100 PRO A N 1
ATOM 755 C CA . PRO A 1 100 ? 11.594 -13.467 27.018 1.00 37.09 100 PRO A CA 1
ATOM 756 C C . PRO A 1 100 ? 12.480 -14.646 27.433 1.00 37.09 100 PRO A C 1
ATOM 758 O O . PRO A 1 100 ? 13.644 -14.470 27.788 1.00 37.09 100 PRO A O 1
ATOM 761 N N . ARG A 1 101 ? 11.906 -15.853 27.482 1.00 36.28 101 ARG A N 1
ATOM 762 C CA . ARG A 1 101 ? 12.669 -17.062 27.779 1.00 36.28 101 ARG A CA 1
ATOM 763 C C . ARG A 1 101 ? 13.644 -17.274 26.628 1.00 36.28 101 ARG A C 1
ATOM 765 O O . ARG A 1 101 ? 13.269 -17.188 25.459 1.00 36.28 101 ARG A O 1
ATOM 772 N N . GLY A 1 102 ? 14.911 -17.479 26.982 1.00 38.94 102 GLY A N 1
ATOM 773 C CA . GLY A 1 102 ? 15.975 -17.748 26.027 1.00 38.94 102 GLY A CA 1
ATOM 774 C C . GLY A 1 102 ? 15.595 -18.885 25.081 1.00 38.94 102 GLY A C 1
ATOM 775 O O . GLY A 1 102 ? 14.903 -19.813 25.485 1.00 38.94 102 GLY A O 1
ATOM 776 N N . ARG A 1 103 ? 16.044 -18.753 23.826 1.00 37.09 103 ARG A N 1
ATOM 777 C CA . ARG A 1 103 ? 16.136 -19.760 22.749 1.00 37.09 103 ARG A CA 1
ATOM 778 C C . ARG A 1 103 ? 15.577 -21.150 23.121 1.00 37.09 103 ARG A C 1
ATOM 780 O O . ARG A 1 103 ? 16.330 -22.089 23.345 1.00 37.09 103 ARG A O 1
ATOM 787 N N . GLY A 1 104 ? 14.255 -21.288 23.191 1.00 35.84 104 GLY A N 1
ATOM 788 C CA . GLY A 1 104 ? 13.656 -22.557 23.591 1.00 35.84 104 GLY A CA 1
ATOM 789 C C . GLY A 1 104 ? 12.147 -22.493 23.788 1.00 35.84 104 GLY A C 1
ATOM 790 O O . GLY A 1 104 ? 11.673 -22.066 24.831 1.00 35.84 104 GLY A O 1
ATOM 791 N N . SER A 1 105 ? 11.422 -23.000 22.790 1.00 38.19 105 SER A N 1
ATOM 792 C CA . SER A 1 105 ? 10.126 -23.672 22.948 1.00 38.19 105 SER A CA 1
ATOM 793 C C . SER A 1 105 ? 8.962 -22.883 23.572 1.00 38.19 105 SER A C 1
ATOM 795 O O . SER A 1 105 ? 8.387 -23.287 24.577 1.00 38.19 105 SER A O 1
ATOM 797 N N . GLU A 1 106 ? 8.514 -21.838 22.884 1.00 37.47 106 GLU A N 1
ATOM 798 C CA . GLU A 1 106 ? 7.084 -21.532 22.757 1.00 37.47 106 GLU A CA 1
ATOM 799 C C . GLU A 1 106 ? 6.901 -20.971 21.344 1.00 37.47 106 GLU A C 1
ATOM 801 O O . GLU A 1 106 ? 7.701 -20.137 20.911 1.00 37.47 106 GLU A O 1
ATOM 806 N N . ALA A 1 107 ? 5.944 -21.497 20.573 1.00 37.19 107 ALA A N 1
ATOM 807 C CA . ALA A 1 107 ? 5.715 -21.043 19.205 1.00 37.19 107 ALA A CA 1
ATOM 808 C C . ALA A 1 107 ? 5.525 -19.521 19.226 1.00 37.19 107 ALA A C 1
ATOM 810 O O . ALA A 1 107 ? 4.608 -19.019 19.880 1.00 37.19 107 ALA A O 1
ATOM 811 N N . ALA A 1 108 ? 6.430 -18.785 18.572 1.00 42.38 108 ALA A N 1
ATOM 812 C CA . ALA A 1 108 ? 6.304 -17.340 18.465 1.00 42.38 108 ALA A CA 1
ATOM 813 C C . ALA A 1 108 ? 4.897 -17.035 17.932 1.00 42.38 108 ALA A C 1
ATOM 815 O O . ALA A 1 108 ? 4.462 -17.721 17.002 1.00 42.38 108 ALA A O 1
ATOM 816 N N . PRO A 1 109 ? 4.165 -16.064 18.511 1.00 50.66 109 PRO A N 1
ATOM 817 C CA . PRO A 1 109 ? 2.848 -15.722 17.999 1.00 50.66 109 PRO A CA 1
ATOM 818 C C . PRO A 1 109 ? 2.959 -15.479 16.491 1.00 50.66 109 PRO A C 1
ATOM 820 O O . PRO A 1 109 ? 3.885 -14.781 16.076 1.00 50.66 109 PRO A O 1
ATOM 823 N N . ASP A 1 110 ? 2.024 -16.035 15.705 1.00 58.41 110 ASP A N 1
ATOM 824 C CA . ASP A 1 110 ? 2.005 -15.996 14.225 1.00 58.41 110 ASP A CA 1
ATOM 825 C C . ASP A 1 110 ? 2.404 -14.629 13.644 1.00 58.41 110 ASP A C 1
ATOM 827 O O . ASP A 1 110 ? 2.987 -14.541 12.562 1.00 58.41 110 ASP A O 1
ATOM 831 N N . HIS A 1 111 ? 2.115 -13.555 14.387 1.00 74.81 111 HIS A N 1
ATOM 832 C CA . HIS A 1 111 ? 2.533 -12.194 14.097 1.00 74.81 111 HIS A CA 1
ATOM 833 C C . HIS A 1 111 ? 3.012 -11.483 15.374 1.00 74.81 111 HIS A C 1
ATOM 835 O O . HIS A 1 111 ? 2.239 -11.274 16.316 1.00 74.81 111 HIS A O 1
ATOM 841 N N . ARG A 1 112 ? 4.297 -11.105 15.396 1.00 84.75 112 ARG A N 1
ATOM 842 C CA . ARG A 1 112 ? 4.949 -10.386 16.506 1.00 84.75 112 ARG A CA 1
ATOM 843 C C . ARG A 1 112 ? 4.637 -8.889 16.501 1.00 84.75 112 ARG A C 1
ATOM 845 O O . ARG A 1 112 ? 4.477 -8.302 17.567 1.00 84.75 112 ARG A O 1
ATOM 852 N N . TYR A 1 113 ? 4.528 -8.290 15.320 1.00 92.12 113 TYR A N 1
ATOM 853 C CA . TYR A 1 113 ? 4.234 -6.870 15.151 1.00 92.12 113 TYR A CA 1
ATOM 854 C C . TYR A 1 113 ? 2.848 -6.662 14.548 1.00 92.12 113 TYR A C 1
ATOM 856 O O . TYR A 1 113 ? 2.339 -7.497 13.794 1.00 92.12 113 TYR A O 1
ATOM 864 N N . ALA A 1 114 ? 2.247 -5.526 14.880 1.00 93.75 114 ALA A N 1
ATOM 865 C CA . ALA A 1 114 ? 0.964 -5.100 14.360 1.00 93.75 114 ALA A CA 1
ATOM 866 C C . ALA A 1 114 ? 1.005 -3.630 13.955 1.00 93.75 114 ALA A C 1
ATOM 868 O O . ALA A 1 114 ? 1.615 -2.812 14.639 1.00 93.75 114 ALA A O 1
ATOM 869 N N . TRP A 1 115 ? 0.309 -3.297 12.877 1.00 95.06 115 TRP A N 1
ATOM 870 C CA . TRP A 1 115 ? -0.090 -1.929 12.594 1.00 95.06 115 TRP A CA 1
ATOM 871 C C . TRP A 1 115 ? -1.452 -1.685 13.231 1.00 95.06 115 TRP A C 1
ATOM 873 O O . TRP A 1 115 ? -2.424 -2.377 12.918 1.00 95.06 115 TRP A O 1
ATOM 883 N N . LEU A 1 116 ? -1.507 -0.738 14.159 1.00 94.44 116 LEU A N 1
ATOM 884 C CA . LEU A 1 116 ? -2.725 -0.332 14.840 1.00 94.44 116 LEU A CA 1
ATOM 885 C C . LEU A 1 116 ? -3.279 0.916 14.168 1.00 94.44 116 LEU A C 1
ATOM 887 O O . LEU A 1 116 ? -2.535 1.862 13.918 1.00 94.44 116 LEU A O 1
ATOM 891 N N . ARG A 1 117 ? -4.587 0.933 13.923 1.00 94.50 117 ARG A N 1
ATOM 892 C CA . ARG A 1 117 ? -5.322 2.092 13.415 1.00 94.50 117 ARG A CA 1
ATOM 893 C C . ARG A 1 117 ? -6.554 2.309 14.270 1.00 94.50 117 ARG A C 1
ATOM 895 O O . ARG A 1 117 ? -7.402 1.428 14.367 1.00 94.50 117 ARG A O 1
ATOM 902 N N . GLN A 1 118 ? -6.630 3.468 14.903 1.00 93.62 118 GLN A N 1
ATOM 903 C CA . GLN A 1 118 ? -7.716 3.856 15.786 1.00 93.62 118 GLN A CA 1
ATOM 904 C C . GLN A 1 118 ? -8.451 5.064 15.216 1.00 93.62 118 GLN A C 1
ATOM 906 O O . GLN A 1 118 ? -7.838 6.059 14.828 1.00 93.62 118 GLN A O 1
ATOM 911 N N . VAL A 1 119 ? -9.775 4.969 15.221 1.00 94.44 119 VAL A N 1
ATOM 912 C CA . VAL A 1 119 ? -10.703 6.065 14.958 1.00 94.44 119 VAL A CA 1
ATOM 913 C C . VAL A 1 119 ? -11.427 6.350 16.264 1.00 94.44 119 VAL A C 1
ATOM 915 O O . VAL A 1 119 ? -12.008 5.440 16.853 1.00 94.44 119 VAL A O 1
ATOM 918 N N . ARG A 1 120 ? -11.381 7.601 16.723 1.00 93.94 120 ARG A N 1
ATOM 919 C CA . ARG A 1 120 ? -12.089 8.066 17.917 1.00 93.94 120 ARG A CA 1
ATOM 920 C C . ARG A 1 120 ? -12.962 9.265 17.579 1.00 93.94 120 ARG A C 1
ATOM 922 O O . ARG A 1 120 ? -12.455 10.319 17.199 1.00 93.94 120 ARG A O 1
ATOM 929 N N . VAL A 1 121 ? -14.263 9.113 17.773 1.00 93.56 121 VAL A N 1
ATOM 930 C CA . VAL A 1 121 ? -15.267 10.165 17.618 1.00 93.56 121 VAL A CA 1
ATOM 931 C C . VAL A 1 121 ? -15.217 11.093 18.831 1.00 93.56 121 VAL A C 1
ATOM 933 O O . VAL A 1 121 ? -15.362 10.653 19.972 1.00 93.56 121 VAL A O 1
ATOM 936 N N . ARG A 1 122 ? -14.978 12.383 18.581 1.00 92.38 122 ARG A N 1
ATOM 937 C CA . ARG A 1 122 ? -15.028 13.459 19.583 1.00 92.38 122 ARG A CA 1
ATOM 938 C C . ARG A 1 122 ? -16.399 14.124 19.616 1.00 92.38 122 ARG A C 1
ATOM 940 O O . ARG A 1 122 ? -16.895 14.421 20.696 1.00 92.38 122 ARG A O 1
ATOM 947 N N . GLU A 1 123 ? -17.012 14.289 18.447 1.00 90.38 123 GLU A N 1
ATOM 948 C CA . GLU A 1 123 ? -18.336 14.890 18.279 1.00 90.38 123 GLU A CA 1
ATOM 949 C C . GLU A 1 123 ? -19.223 13.986 17.419 1.00 90.38 123 GLU A C 1
ATOM 951 O O . GLU A 1 123 ? -18.795 13.484 16.379 1.00 90.38 123 GLU A O 1
ATOM 956 N N . GLU A 1 124 ? -20.470 13.762 17.840 1.00 87.81 124 GLU A N 1
ATOM 957 C CA . GLU A 1 124 ? -21.389 12.835 17.166 1.00 87.81 124 GLU A CA 1
ATOM 958 C C . GLU A 1 124 ? -22.012 13.425 15.895 1.00 87.81 124 GLU A C 1
ATOM 960 O O . GLU A 1 124 ? -23.203 13.730 15.820 1.00 87.81 124 GLU A O 1
ATOM 965 N N . THR A 1 125 ? -21.208 13.520 14.843 1.00 89.69 125 THR A N 1
ATOM 966 C CA . THR A 1 125 ? -21.664 13.930 13.513 1.00 89.69 125 THR A CA 1
ATOM 967 C C . THR A 1 125 ? -21.933 12.717 12.616 1.00 89.69 125 THR A C 1
ATOM 969 O O . THR A 1 125 ? -21.455 11.601 12.850 1.00 89.69 125 THR A O 1
ATOM 972 N N . ALA A 1 126 ? -22.705 12.912 11.542 1.00 87.69 126 ALA A N 1
ATOM 973 C CA . ALA A 1 126 ? -22.893 11.872 10.526 1.00 87.69 126 ALA A CA 1
ATOM 974 C C . ALA A 1 126 ? -21.564 11.490 9.844 1.00 87.69 126 ALA A C 1
ATOM 976 O O . ALA A 1 126 ? -21.342 10.315 9.552 1.00 87.69 126 ALA A O 1
ATOM 977 N N . ALA A 1 127 ? -20.671 12.467 9.648 1.00 85.12 127 ALA A N 1
ATOM 978 C CA . ALA A 1 127 ? -19.328 12.245 9.123 1.00 85.12 127 ALA A CA 1
ATOM 979 C C . ALA A 1 127 ? -18.493 11.378 10.077 1.00 85.12 127 ALA A C 1
ATOM 981 O O . ALA A 1 127 ? -17.911 10.388 9.644 1.00 85.12 127 ALA A O 1
ATOM 982 N N . ALA A 1 128 ? -18.522 11.669 11.380 1.00 86.88 128 ALA A N 1
ATOM 983 C CA . ALA A 1 128 ? -17.787 10.903 12.380 1.00 86.88 128 ALA A CA 1
ATOM 984 C C . ALA A 1 128 ? -18.245 9.437 12.468 1.00 86.88 128 ALA A C 1
ATOM 986 O O . ALA A 1 128 ? -17.420 8.521 12.501 1.00 86.88 128 ALA A O 1
ATOM 987 N N . ARG A 1 129 ? -19.561 9.189 12.404 1.00 87.31 129 ARG A N 1
ATOM 988 C CA . ARG A 1 129 ? -20.111 7.822 12.323 1.00 87.31 129 ARG A CA 1
ATOM 989 C C . ARG A 1 129 ? -19.683 7.090 11.045 1.00 87.31 129 ARG A C 1
ATOM 991 O O . ARG A 1 129 ? -19.451 5.880 11.078 1.00 87.31 129 ARG A O 1
ATOM 998 N N . ALA A 1 130 ? -19.560 7.801 9.923 1.00 89.25 130 ALA A N 1
ATOM 999 C CA . ALA A 1 130 ? -19.113 7.215 8.660 1.00 89.25 130 ALA A CA 1
ATOM 1000 C C . ALA A 1 130 ? -17.642 6.757 8.704 1.00 89.25 130 ALA A C 1
ATOM 1002 O O . ALA A 1 130 ? -17.301 5.762 8.064 1.00 89.25 130 ALA A O 1
ATOM 1003 N N . GLU A 1 131 ? -16.784 7.418 9.482 1.00 90.31 131 GLU A N 1
ATOM 1004 C CA . GLU A 1 131 ? -15.375 7.025 9.645 1.00 90.31 131 GLU A CA 1
ATOM 1005 C C . GLU A 1 131 ? -15.227 5.715 10.434 1.00 90.31 131 GLU A C 1
ATOM 1007 O O . GLU A 1 131 ? -14.496 4.818 10.011 1.00 90.31 131 GLU A O 1
ATOM 1012 N N . LEU A 1 132 ? -15.995 5.530 11.518 1.00 90.38 132 LEU A N 1
ATOM 1013 C CA . LEU A 1 132 ? -16.052 4.244 12.232 1.00 90.38 132 LEU A CA 1
ATOM 1014 C C . LEU A 1 132 ? -16.541 3.112 11.318 1.00 90.38 132 LEU A C 1
ATOM 1016 O O . LEU A 1 132 ? -15.953 2.029 11.288 1.00 90.38 132 LEU A O 1
ATOM 1020 N N . LYS A 1 133 ? -17.584 3.380 10.520 1.00 91.44 133 LYS A N 1
ATOM 1021 C CA . LYS A 1 133 ? -18.090 2.424 9.526 1.00 91.44 133 LYS A CA 1
ATOM 1022 C C . LYS A 1 133 ? -17.030 2.090 8.474 1.00 91.44 133 LYS A C 1
ATOM 1024 O O . LYS A 1 133 ? -16.891 0.926 8.115 1.00 91.44 133 LYS A O 1
ATOM 1029 N N . THR A 1 134 ? -16.266 3.079 8.013 1.00 92.94 134 THR A N 1
ATOM 1030 C CA . THR A 1 134 ? -15.180 2.881 7.038 1.00 92.94 134 THR A CA 1
ATOM 1031 C C . THR A 1 134 ? -14.122 1.921 7.583 1.00 92.94 134 THR A C 1
ATOM 1033 O O . THR A 1 134 ? -13.714 1.001 6.877 1.00 92.94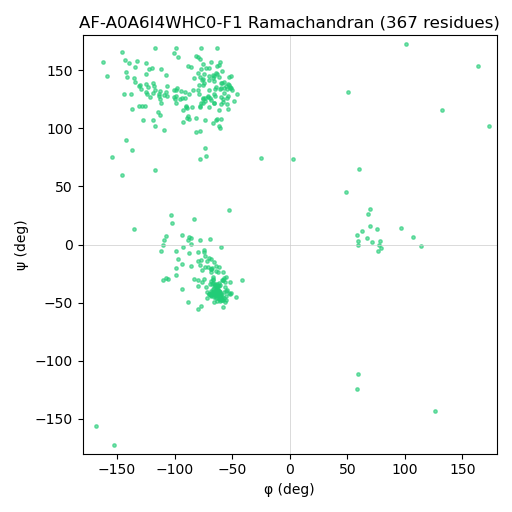 134 THR A O 1
ATOM 1036 N N . LEU A 1 135 ? -13.734 2.056 8.857 1.00 93.69 135 LEU A N 1
ATOM 1037 C CA . LEU A 1 135 ? -12.787 1.132 9.491 1.00 93.69 135 LEU A CA 1
ATOM 1038 C C . LEU A 1 135 ? -13.335 -0.309 9.566 1.00 93.69 135 LEU A C 1
ATOM 1040 O O . LEU A 1 135 ? -12.594 -1.269 9.352 1.00 93.69 135 LEU A O 1
ATOM 1044 N N . ALA A 1 136 ? -14.637 -0.471 9.823 1.00 93.00 136 ALA A N 1
ATOM 1045 C CA . ALA A 1 136 ? -15.294 -1.780 9.837 1.00 93.00 136 ALA A CA 1
ATOM 1046 C C . ALA A 1 136 ? -15.369 -2.424 8.439 1.00 93.00 136 ALA A C 1
ATOM 1048 O O . ALA A 1 136 ? -15.065 -3.610 8.293 1.00 93.00 136 ALA A O 1
ATOM 1049 N N . VAL A 1 137 ? -15.711 -1.642 7.408 1.00 94.50 137 VAL A N 1
ATOM 1050 C CA . VAL A 1 137 ? -15.718 -2.092 6.002 1.00 94.50 137 VAL A CA 1
ATOM 1051 C C . VAL A 1 137 ? -14.314 -2.511 5.566 1.00 94.50 137 VAL A C 1
ATOM 1053 O O . VAL A 1 137 ? -14.135 -3.534 4.908 1.00 94.50 137 VAL A O 1
ATOM 1056 N N . GLU A 1 138 ? -13.288 -1.768 5.974 1.00 95.50 138 GLU A N 1
ATOM 1057 C CA . GLU A 1 138 ? -11.907 -2.143 5.690 1.00 95.50 138 GLU A CA 1
ATOM 1058 C C . GLU A 1 138 ? -11.529 -3.488 6.316 1.00 95.50 138 GLU A C 1
ATOM 1060 O O . GLU A 1 138 ? -10.947 -4.346 5.646 1.00 95.50 138 GLU A O 1
ATOM 1065 N N . ARG A 1 139 ? -11.899 -3.704 7.584 1.00 95.38 139 ARG A N 1
ATOM 1066 C CA . ARG A 1 139 ? -11.703 -4.992 8.256 1.00 95.38 139 ARG A CA 1
ATOM 1067 C C . ARG A 1 139 ? -12.385 -6.125 7.495 1.00 95.38 139 ARG A C 1
ATOM 1069 O O . ARG A 1 139 ? -11.811 -7.211 7.398 1.00 95.38 139 ARG A O 1
ATOM 1076 N N . GLU A 1 140 ? -13.587 -5.907 6.971 1.00 95.38 140 GLU A N 1
ATOM 1077 C CA . GLU A 1 140 ? -14.311 -6.901 6.174 1.00 95.38 140 GLU A CA 1
ATOM 1078 C C . GLU A 1 140 ? -13.559 -7.243 4.883 1.00 95.38 140 GLU A C 1
ATOM 1080 O O . GLU A 1 140 ? -13.302 -8.422 4.621 1.00 95.38 140 GLU A O 1
ATOM 1085 N N . TYR A 1 141 ? -13.120 -6.232 4.125 1.00 95.25 141 TYR A N 1
ATOM 1086 C CA . TYR A 1 141 ? -12.322 -6.455 2.922 1.00 95.25 141 TYR A CA 1
ATOM 1087 C C . TYR A 1 141 ? -11.032 -7.220 3.217 1.00 95.25 141 TYR A C 1
ATOM 1089 O O . TYR A 1 141 ? -10.748 -8.212 2.546 1.00 95.25 141 TYR A O 1
ATOM 1097 N N . LEU A 1 142 ? -10.277 -6.822 4.243 1.00 96.56 142 LEU A N 1
ATOM 1098 C CA . LEU A 1 142 ? -9.055 -7.523 4.633 1.00 96.56 142 LEU A CA 1
ATOM 1099 C C . LEU A 1 142 ? -9.340 -8.962 5.067 1.00 96.56 142 LEU A C 1
ATOM 1101 O O . LEU A 1 142 ? -8.618 -9.870 4.667 1.00 96.56 142 LEU A O 1
ATOM 1105 N N . THR A 1 143 ? -10.396 -9.203 5.844 1.00 95.62 143 THR A N 1
ATOM 1106 C CA . THR A 1 143 ? -10.768 -10.559 6.285 1.00 95.62 143 THR A CA 1
ATOM 1107 C C . THR A 1 143 ? -11.085 -11.458 5.089 1.00 95.62 143 THR A C 1
ATOM 1109 O O . THR A 1 143 ? -10.617 -12.592 5.030 1.00 95.62 143 THR A O 1
ATOM 1112 N N . ARG A 1 144 ? -11.834 -10.939 4.111 1.00 95.56 144 ARG A N 1
ATOM 1113 C CA . ARG A 1 144 ? -12.241 -11.683 2.914 1.00 95.56 144 ARG A CA 1
ATOM 1114 C C . ARG A 1 144 ? -11.089 -11.939 1.940 1.00 95.56 144 ARG A C 1
ATOM 1116 O O . ARG A 1 144 ? -11.011 -13.019 1.359 1.00 95.56 144 ARG A O 1
ATOM 1123 N N . LEU A 1 145 ? -10.219 -10.949 1.741 1.00 96.62 145 LEU A N 1
ATOM 1124 C CA . LEU A 1 145 ? -9.237 -10.947 0.651 1.00 96.62 145 LEU A CA 1
ATOM 1125 C C . LEU A 1 145 ? -7.836 -11.397 1.081 1.00 96.62 145 LEU A C 1
ATOM 1127 O O . LEU A 1 145 ? -7.096 -11.924 0.255 1.00 96.62 145 LEU A O 1
ATOM 1131 N N . SER A 1 146 ? -7.453 -11.236 2.352 1.00 93.75 146 SER A N 1
ATOM 1132 C CA . SER A 1 146 ? -6.077 -11.517 2.811 1.00 93.75 146 SER A CA 1
ATOM 1133 C C . SER A 1 146 ? -5.650 -12.985 2.698 1.00 93.75 146 SER A C 1
ATOM 1135 O O . SER A 1 146 ? -4.457 -13.258 2.591 1.00 93.75 146 SER A O 1
ATOM 1137 N N . GLY A 1 147 ? -6.599 -13.929 2.672 1.00 90.88 147 GLY A N 1
ATOM 1138 C CA . GLY A 1 147 ? -6.326 -15.347 2.400 1.00 90.88 147 GLY A CA 1
ATOM 1139 C C . GLY A 1 147 ? -6.110 -15.679 0.918 1.00 90.88 147 GLY A C 1
ATOM 1140 O O . GLY A 1 147 ? -5.554 -16.727 0.608 1.00 90.88 147 GLY A O 1
ATOM 1141 N N . GLN A 1 148 ? -6.533 -14.795 0.012 1.00 94.38 148 GLN A N 1
ATOM 1142 C CA . GLN A 1 148 ? -6.481 -14.989 -1.444 1.00 94.38 148 GLN A CA 1
ATOM 1143 C C . GLN A 1 148 ? -5.371 -14.147 -2.085 1.00 94.38 148 GLN A C 1
ATOM 1145 O O . GLN A 1 148 ? -4.783 -14.537 -3.090 1.00 94.38 148 GLN A O 1
ATOM 1150 N N . ILE A 1 149 ? -5.058 -12.995 -1.484 1.00 96.56 149 ILE A N 1
ATOM 1151 C CA . ILE A 1 149 ? -4.087 -12.027 -1.988 1.00 96.56 149 ILE A CA 1
ATOM 1152 C C . ILE A 1 149 ? -2.936 -11.911 -0.985 1.00 96.56 149 ILE A C 1
ATOM 1154 O O . ILE A 1 149 ? -3.034 -11.228 0.036 1.00 96.56 149 ILE A O 1
ATOM 1158 N N . ALA A 1 150 ? -1.809 -12.556 -1.297 1.00 91.62 150 ALA A N 1
ATOM 1159 C CA . ALA A 1 150 ? -0.654 -12.667 -0.400 1.00 91.62 150 ALA A CA 1
ATOM 1160 C C . ALA A 1 150 ? -0.061 -11.313 0.041 1.00 91.62 150 ALA A C 1
ATOM 1162 O O . ALA A 1 150 ? 0.471 -11.196 1.153 1.00 91.62 150 ALA A O 1
ATOM 1163 N N . GLY A 1 151 ? -0.158 -10.291 -0.813 1.00 95.62 1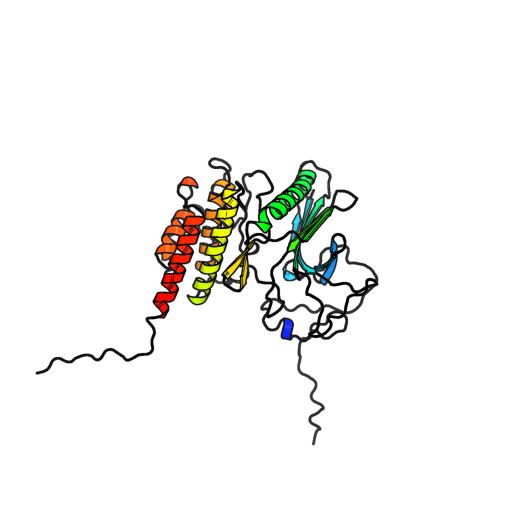51 GLY A N 1
ATOM 1164 C CA . GLY A 1 151 ? 0.321 -8.940 -0.530 1.00 95.62 151 GLY A CA 1
ATOM 1165 C C . GLY A 1 151 ? -0.542 -8.146 0.450 1.00 95.62 151 GLY A C 1
ATOM 1166 O O . GLY A 1 151 ? -0.124 -7.070 0.856 1.00 95.62 151 GLY A O 1
ATOM 1167 N N . LEU A 1 152 ? -1.704 -8.645 0.881 1.00 96.94 152 LEU A N 1
ATOM 1168 C CA . LEU A 1 152 ? -2.521 -7.962 1.887 1.00 96.94 152 LEU A CA 1
ATOM 1169 C C . LEU A 1 152 ? -2.090 -8.309 3.325 1.00 96.94 152 LEU A C 1
ATOM 1171 O O . LEU A 1 152 ? -1.541 -9.394 3.588 1.00 96.94 152 LEU A O 1
ATOM 1175 N N . PRO A 1 153 ? -2.322 -7.401 4.287 1.00 95.75 153 PRO A N 1
ATOM 1176 C CA . PRO A 1 153 ? -2.080 -7.679 5.690 1.00 95.75 153 PRO A CA 1
ATOM 1177 C C . PRO A 1 153 ? -3.223 -8.531 6.259 1.00 95.75 153 PRO A C 1
ATOM 1179 O O . PRO A 1 153 ? -4.391 -8.381 5.900 1.00 95.75 153 PRO A O 1
ATOM 1182 N N . ARG A 1 154 ? -2.891 -9.446 7.172 1.00 94.44 154 ARG A N 1
ATOM 1183 C CA . ARG A 1 154 ? -3.893 -10.254 7.881 1.00 94.44 154 ARG A CA 1
ATOM 1184 C C . ARG A 1 154 ? -4.512 -9.416 8.995 1.00 94.44 154 ARG A C 1
ATOM 1186 O O . ARG A 1 154 ? -3.783 -8.768 9.742 1.00 94.44 154 ARG A O 1
ATOM 1193 N N . VAL A 1 155 ? -5.830 -9.478 9.163 1.00 94.19 155 VAL A N 1
ATOM 1194 C CA . VAL A 1 155 ? -6.489 -8.914 10.352 1.00 94.19 155 VAL A CA 1
ATOM 1195 C C . VAL A 1 155 ? -6.105 -9.749 11.572 1.00 94.19 155 VAL A C 1
ATOM 1197 O O . VAL A 1 155 ? -6.305 -10.962 11.577 1.00 94.19 155 VAL A O 1
ATOM 1200 N N . LEU A 1 156 ? -5.550 -9.105 12.598 1.00 92.25 156 LEU A N 1
ATOM 1201 C CA . LEU A 1 156 ? -5.267 -9.752 13.880 1.00 92.25 156 LEU A CA 1
ATOM 1202 C C . LEU A 1 156 ? -6.469 -9.650 14.807 1.00 92.25 156 LEU A C 1
ATOM 1204 O O . LEU A 1 156 ? -6.892 -10.648 15.378 1.00 92.25 156 LEU A 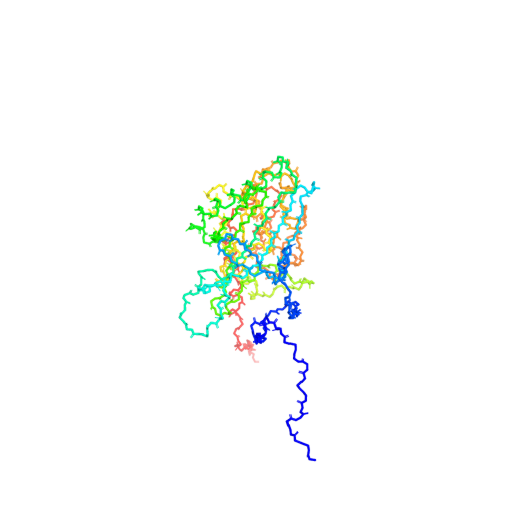O 1
ATOM 1208 N N . HIS A 1 157 ? -7.001 -8.437 14.949 1.00 88.44 157 HIS A N 1
ATOM 1209 C CA . HIS A 1 157 ? -8.152 -8.145 15.794 1.00 88.44 157 HIS A CA 1
ATOM 1210 C C . HIS A 1 157 ? -8.773 -6.804 15.401 1.00 88.44 157 HIS A C 1
ATOM 1212 O O . HIS A 1 157 ? -8.096 -5.941 14.844 1.00 88.44 157 HIS A O 1
ATOM 1218 N N . MET A 1 158 ? -10.044 -6.608 15.729 1.00 91.19 158 MET A N 1
ATOM 1219 C CA . MET A 1 158 ? -10.683 -5.297 15.726 1.00 91.19 158 MET A CA 1
ATOM 1220 C C . MET A 1 158 ? -11.556 -5.193 16.969 1.00 91.19 158 MET A C 1
ATOM 1222 O O . MET A 1 158 ? -12.365 -6.080 17.222 1.00 91.19 158 MET A O 1
ATOM 1226 N N . GLU A 1 159 ? -11.394 -4.110 17.719 1.00 91.25 159 GLU A N 1
ATOM 1227 C CA . GLU A 1 159 ? -12.188 -3.823 18.911 1.00 91.25 159 GLU A CA 1
ATOM 1228 C C . GLU A 1 159 ? -12.955 -2.522 18.705 1.00 91.25 159 GLU A C 1
ATOM 1230 O O . GLU A 1 159 ? -12.392 -1.552 18.195 1.00 91.25 159 GLU A O 1
ATOM 1235 N N . THR A 1 160 ? -14.214 -2.489 19.134 1.00 91.50 160 THR A N 1
ATOM 1236 C CA . THR A 1 160 ? -14.963 -1.243 19.325 1.00 91.50 160 THR A CA 1
ATOM 1237 C C . THR A 1 160 ? -15.235 -1.097 20.813 1.00 91.50 160 THR A C 1
ATOM 1239 O O . THR A 1 160 ? -15.705 -2.041 21.442 1.00 91.50 160 THR A O 1
ATOM 1242 N N . GLU A 1 161 ? -14.889 0.053 21.384 1.00 90.06 161 GLU A N 1
ATOM 1243 C CA . GLU A 1 161 ? -15.127 0.334 22.798 1.00 90.06 161 GLU A CA 1
ATOM 1244 C C . GLU A 1 161 ? -16.639 0.347 23.102 1.00 90.06 161 GLU A C 1
ATOM 1246 O O . GLU A 1 161 ? -17.440 0.634 22.208 1.00 90.06 161 GLU A O 1
ATOM 1251 N N . PRO A 1 162 ? -17.062 0.050 24.349 1.00 88.25 162 PRO A N 1
ATOM 1252 C CA . PRO A 1 162 ? -18.482 -0.042 24.704 1.00 88.25 162 PRO A CA 1
ATOM 1253 C C . PRO A 1 162 ? -19.294 1.232 24.445 1.00 88.25 162 PRO A C 1
ATOM 1255 O O . PRO A 1 162 ? -20.507 1.158 24.275 1.00 88.25 162 PRO A O 1
ATOM 1258 N N . ASP A 1 163 ? -18.636 2.393 24.412 1.00 87.62 163 ASP A N 1
ATOM 1259 C CA . ASP A 1 163 ? -19.269 3.674 24.093 1.00 87.62 163 ASP A CA 1
ATOM 1260 C C . ASP A 1 163 ? -19.618 3.825 22.600 1.00 87.62 163 ASP A C 1
ATOM 1262 O O . ASP A 1 163 ? -20.303 4.772 22.219 1.00 87.62 163 ASP A O 1
ATOM 1266 N N . GLY A 1 164 ? -19.142 2.913 21.746 1.00 88.38 164 GLY A N 1
ATOM 1267 C CA . GLY A 1 164 ? -19.332 2.949 20.299 1.00 88.38 164 GLY A CA 1
ATOM 1268 C C . GLY A 1 164 ? -18.609 4.101 19.598 1.00 88.38 164 GLY A C 1
ATOM 1269 O O . GLY A 1 164 ? -18.797 4.285 18.396 1.00 88.38 164 GLY A O 1
ATOM 1270 N N . ARG A 1 165 ? -17.791 4.886 20.309 1.00 91.50 165 ARG A N 1
ATOM 1271 C CA . ARG A 1 165 ? -17.118 6.085 19.784 1.00 91.50 165 ARG A CA 1
ATOM 1272 C C . ARG A 1 165 ? -15.678 5.823 19.384 1.00 91.50 165 ARG A C 1
ATOM 1274 O O . ARG A 1 165 ? -15.134 6.584 18.585 1.00 91.50 165 ARG A O 1
ATOM 1281 N N . THR A 1 166 ? -15.067 4.757 19.890 1.00 92.69 166 THR A N 1
ATOM 1282 C CA . THR A 1 166 ? -13.691 4.391 19.547 1.00 92.69 166 THR A CA 1
ATOM 1283 C C . THR A 1 166 ? -13.635 2.997 18.942 1.00 92.69 166 THR A C 1
ATOM 1285 O O . THR A 1 166 ? -14.086 2.033 19.551 1.00 92.69 166 THR A O 1
ATOM 1288 N N . ALA A 1 167 ? -13.021 2.866 17.768 1.00 93.88 167 ALA A N 1
ATOM 1289 C CA . ALA A 1 167 ? -12.704 1.575 17.169 1.00 93.88 167 ALA A CA 1
ATOM 1290 C C . ALA A 1 167 ? -11.212 1.490 16.850 1.00 93.88 167 ALA A C 1
ATOM 1292 O O . ALA A 1 167 ? -10.620 2.452 16.362 1.00 93.88 167 ALA A O 1
ATOM 1293 N N . THR A 1 168 ? -10.602 0.338 17.124 1.00 94.88 168 THR A N 1
ATOM 1294 C CA . THR A 1 168 ? -9.186 0.070 16.856 1.00 94.88 168 THR A CA 1
ATOM 1295 C C . THR A 1 168 ? -9.036 -1.226 16.070 1.00 94.88 168 THR A C 1
ATOM 1297 O O . THR A 1 168 ? -9.400 -2.300 16.546 1.00 94.88 168 THR A O 1
ATOM 1300 N N . LEU A 1 169 ? -8.471 -1.122 14.871 1.00 95.12 169 LEU A N 1
ATOM 1301 C CA . LEU A 1 169 ? -8.122 -2.231 13.993 1.00 95.12 169 LEU A CA 1
ATOM 1302 C C . LEU A 1 169 ? -6.628 -2.538 14.133 1.00 95.12 169 LEU A C 1
ATOM 1304 O O . LEU A 1 169 ? -5.790 -1.649 13.990 1.00 95.12 169 LEU A O 1
ATOM 1308 N N . ALA A 1 170 ? -6.299 -3.801 14.385 1.00 94.38 170 ALA A N 1
ATOM 1309 C CA . ALA A 1 170 ? -4.938 -4.314 14.406 1.00 94.38 170 ALA A CA 1
ATOM 1310 C C . ALA A 1 170 ? -4.730 -5.269 13.227 1.00 94.38 170 ALA A C 1
ATOM 1312 O O . ALA A 1 170 ? -5.412 -6.292 13.110 1.00 94.38 170 ALA A O 1
ATOM 1313 N N . VAL A 1 171 ? -3.754 -4.967 12.375 1.00 95.19 171 VAL A N 1
ATOM 1314 C CA . VAL A 1 171 ? -3.366 -5.819 11.243 1.00 95.19 171 VAL A CA 1
ATOM 1315 C C . VAL A 1 171 ? -1.913 -6.254 11.368 1.00 95.19 171 VAL A C 1
ATOM 1317 O O . VAL A 1 171 ? -1.100 -5.574 11.989 1.00 95.19 171 VAL A O 1
ATOM 1320 N N . ALA A 1 172 ? -1.580 -7.414 10.816 1.00 94.56 172 ALA A N 1
ATOM 1321 C CA . ALA A 1 172 ? -0.254 -8.000 10.927 1.00 94.56 172 ALA A CA 1
ATOM 1322 C C . ALA A 1 172 ? 0.795 -7.139 10.219 1.00 94.56 172 ALA A C 1
ATOM 1324 O O . ALA A 1 172 ? 0.667 -6.864 9.025 1.00 94.56 172 ALA A O 1
ATOM 1325 N N . TRP A 1 173 ? 1.871 -6.804 10.932 1.00 94.12 173 TRP A N 1
ATOM 1326 C CA . TRP A 1 173 ? 3.073 -6.242 10.329 1.00 94.12 173 TRP A CA 1
ATOM 1327 C C . TRP A 1 173 ? 4.131 -7.341 10.179 1.00 94.12 173 TRP A C 1
ATOM 1329 O O . TRP A 1 173 ? 4.422 -8.045 11.153 1.00 94.12 173 TRP A O 1
ATOM 1339 N N . PRO A 1 174 ? 4.696 -7.546 8.978 1.00 93.31 174 PRO A N 1
ATOM 1340 C CA . PRO A 1 174 ? 5.639 -8.628 8.755 1.00 93.31 174 PRO A CA 1
ATOM 1341 C C . PRO A 1 174 ? 7.004 -8.316 9.389 1.00 93.31 174 PRO A C 1
ATOM 1343 O O . PRO A 1 174 ? 7.451 -7.173 9.429 1.00 93.31 174 PRO A O 1
ATOM 1346 N N . SER A 1 175 ? 7.689 -9.353 9.860 1.00 90.31 175 SER A N 1
ATOM 1347 C CA . SER A 1 175 ? 9.010 -9.252 10.489 1.00 90.31 175 SER A CA 1
ATOM 1348 C C . SER A 1 175 ? 9.959 -10.314 9.951 1.00 90.31 175 SER A C 1
ATOM 1350 O O . SER A 1 175 ? 9.522 -11.404 9.561 1.00 90.31 175 SER A O 1
ATOM 1352 N N . SER A 1 176 ? 11.260 -10.028 9.968 1.00 86.12 176 SER A N 1
ATOM 1353 C CA . SER A 1 176 ? 12.273 -11.001 9.560 1.00 86.12 176 SER A CA 1
ATOM 1354 C C . SER A 1 176 ? 12.283 -12.187 10.517 1.00 86.12 176 SER A C 1
ATOM 1356 O O . SER A 1 176 ? 12.320 -12.023 11.735 1.00 86.12 176 SER A O 1
ATOM 1358 N N . ARG A 1 177 ? 12.320 -13.411 9.981 1.00 83.12 177 ARG A N 1
ATOM 1359 C CA . ARG A 1 177 ? 12.508 -14.607 10.820 1.00 83.12 177 ARG A CA 1
ATOM 1360 C C . ARG A 1 177 ? 13.900 -14.640 11.455 1.00 83.12 177 ARG A C 1
ATOM 1362 O O . ARG A 1 177 ? 14.044 -15.193 12.543 1.00 83.12 177 ARG A O 1
ATOM 1369 N N . LYS A 1 178 ? 14.902 -14.053 10.786 1.00 82.75 178 LYS A N 1
ATOM 1370 C CA . LYS A 1 178 ? 16.307 -14.069 11.209 1.00 82.75 178 LYS A CA 1
ATOM 1371 C C . LYS A 1 178 ? 16.582 -13.033 12.297 1.00 82.75 178 LYS A C 1
ATOM 1373 O O . LYS A 1 178 ? 17.068 -13.415 13.356 1.00 82.75 178 LYS A O 1
ATOM 1378 N N . SER A 1 179 ? 16.273 -11.757 12.050 1.00 83.62 179 SER A N 1
ATOM 1379 C CA . SER A 1 179 ? 16.519 -10.688 13.034 1.00 83.62 179 SER A CA 1
ATOM 1380 C C . SER A 1 179 ? 15.388 -10.524 14.045 1.00 83.62 179 SER A C 1
ATOM 1382 O O . SER A 1 179 ? 15.611 -9.959 15.106 1.00 83.62 179 SER A O 1
ATOM 1384 N N . GLN A 1 180 ? 14.188 -11.042 13.749 1.00 82.69 180 GLN A N 1
ATOM 1385 C CA . GLN A 1 180 ? 12.970 -10.803 14.535 1.00 82.69 180 GLN A CA 1
ATOM 1386 C C . GLN A 1 180 ? 12.534 -9.330 14.573 1.00 82.69 180 GLN A C 1
ATOM 1388 O O . GLN A 1 180 ? 11.644 -8.987 15.347 1.00 82.69 180 GLN A O 1
ATOM 1393 N N . GLU A 1 181 ? 13.118 -8.480 13.730 1.00 85.94 181 GLU A N 1
ATOM 1394 C CA . GLU A 1 181 ? 12.784 -7.063 13.590 1.00 85.94 181 GLU A CA 1
ATOM 1395 C C . GLU A 1 181 ? 11.654 -6.860 12.567 1.00 85.94 181 GLU A C 1
ATOM 1397 O O . GLU A 1 181 ? 11.490 -7.685 11.655 1.00 85.94 181 GLU A O 1
ATOM 1402 N N . PRO A 1 182 ? 10.861 -5.779 12.691 1.00 90.56 182 PRO A N 1
ATOM 1403 C CA . PRO A 1 182 ? 9.838 -5.452 11.709 1.00 90.56 182 PRO A CA 1
ATOM 1404 C C . PRO A 1 182 ? 10.496 -5.098 10.374 1.00 90.56 182 PRO A C 1
ATOM 1406 O O . PRO A 1 182 ? 11.518 -4.416 10.337 1.00 90.56 182 PRO A O 1
ATOM 1409 N N . PHE A 1 183 ? 9.899 -5.537 9.267 1.00 92.06 183 PHE A N 1
ATOM 1410 C CA . PHE A 1 183 ? 10.379 -5.111 7.957 1.00 92.06 183 PHE A CA 1
ATOM 1411 C C . PHE A 1 183 ? 10.154 -3.608 7.753 1.00 92.06 183 PHE A C 1
ATOM 1413 O O . PHE A 1 183 ? 9.133 -3.087 8.219 1.00 92.06 183 PHE A O 1
ATOM 1420 N N . PRO A 1 184 ? 11.072 -2.919 7.055 1.00 91.12 184 PRO A N 1
ATOM 1421 C CA . PRO A 1 184 ? 10.923 -1.505 6.760 1.00 91.12 184 PRO A CA 1
ATOM 1422 C C . PRO A 1 184 ? 9.846 -1.270 5.696 1.00 91.12 184 PRO A C 1
ATOM 1424 O O . PRO A 1 184 ? 9.596 -2.106 4.820 1.00 91.12 184 PRO A O 1
ATOM 1427 N N . ALA A 1 185 ? 9.219 -0.098 5.761 1.00 91.94 185 ALA A N 1
ATOM 1428 C CA . ALA A 1 185 ? 8.416 0.413 4.662 1.00 91.94 185 ALA A CA 1
ATOM 1429 C C . ALA A 1 185 ? 9.320 0.986 3.562 1.00 91.94 185 ALA A C 1
ATOM 1431 O O . ALA A 1 185 ? 10.468 1.353 3.801 1.00 91.94 185 ALA A O 1
ATOM 1432 N N . LEU A 1 186 ? 8.788 1.102 2.352 1.00 91.12 186 LEU A N 1
ATOM 1433 C CA . LEU A 1 186 ? 9.505 1.604 1.187 1.00 91.12 186 LEU A CA 1
ATOM 1434 C C . LEU A 1 186 ? 9.982 3.057 1.357 1.00 91.12 186 LEU A C 1
ATOM 1436 O O . LEU A 1 186 ? 10.919 3.482 0.689 1.00 91.12 186 LEU A O 1
ATOM 1440 N N . GLU A 1 187 ? 9.381 3.800 2.291 1.00 88.62 187 GLU A N 1
ATOM 1441 C CA . GLU A 1 187 ? 9.820 5.141 2.690 1.00 88.62 187 GLU A CA 1
ATOM 1442 C C . GLU A 1 187 ? 11.285 5.201 3.140 1.00 88.62 187 GLU A C 1
ATOM 1444 O O . GLU A 1 187 ? 11.919 6.228 2.938 1.00 88.62 187 GLU A O 1
ATOM 1449 N N . THR A 1 188 ? 11.858 4.113 3.672 1.00 86.50 188 THR A N 1
ATOM 1450 C CA . THR A 1 188 ? 13.272 4.096 4.085 1.00 86.50 188 THR A CA 1
ATOM 1451 C C . THR A 1 188 ? 14.241 4.132 2.906 1.00 86.50 188 THR A C 1
ATOM 1453 O O . THR A 1 188 ? 15.437 4.291 3.116 1.00 86.50 188 THR A O 1
ATOM 1456 N N . LEU A 1 189 ? 13.757 3.929 1.675 1.00 84.38 189 LEU A N 1
ATOM 1457 C CA . LEU A 1 189 ? 14.567 4.078 0.467 1.00 84.38 189 LEU A CA 1
ATOM 1458 C C . LEU A 1 189 ? 14.574 5.512 -0.075 1.00 84.38 189 LEU A C 1
ATOM 1460 O O . LEU A 1 189 ? 15.319 5.783 -1.012 1.00 84.38 189 LEU A O 1
ATOM 1464 N N . LEU A 1 190 ? 13.758 6.417 0.476 1.00 80.44 190 LEU A N 1
ATOM 1465 C CA . LEU A 1 190 ? 13.795 7.831 0.114 1.00 80.44 190 LEU A CA 1
ATOM 1466 C C . LEU A 1 190 ? 14.985 8.491 0.816 1.00 80.44 190 LEU A C 1
ATOM 1468 O O . LEU A 1 190 ? 14.902 8.859 1.985 1.00 80.44 190 LEU A O 1
ATOM 1472 N N . GLU A 1 191 ? 16.096 8.630 0.097 1.00 67.50 191 GLU A N 1
ATOM 1473 C CA . GLU A 1 191 ? 17.276 9.348 0.585 1.00 67.50 191 GLU A CA 1
ATOM 1474 C C . GLU A 1 191 ? 17.038 10.868 0.533 1.00 67.50 191 GLU A C 1
ATOM 1476 O O . GLU A 1 191 ? 16.734 11.410 -0.541 1.00 67.50 191 GLU A O 1
ATOM 1481 N N . PRO A 1 192 ? 17.221 11.604 1.644 1.00 55.53 192 PRO A N 1
ATOM 1482 C CA . PRO A 1 192 ? 17.277 13.059 1.604 1.00 55.53 192 PRO A CA 1
ATOM 1483 C C . PRO A 1 192 ? 18.459 13.506 0.730 1.00 55.53 192 PRO A C 1
ATOM 1485 O O . PRO A 1 192 ? 19.612 13.245 1.062 1.00 55.53 192 PRO A O 1
ATOM 1488 N N . GLY A 1 193 ? 18.184 14.186 -0.387 1.00 57.88 193 GLY A N 1
ATOM 1489 C CA . GLY A 1 193 ? 19.222 14.770 -1.252 1.00 57.88 193 GLY A CA 1
ATOM 1490 C C . GLY A 1 193 ? 19.358 14.165 -2.652 1.00 57.88 193 GLY A C 1
ATOM 1491 O O . GLY A 1 193 ? 20.157 14.674 -3.431 1.00 57.88 193 GLY A O 1
ATOM 1492 N N . GLY A 1 194 ? 18.563 13.147 -3.009 1.00 59.81 194 GLY A N 1
ATOM 1493 C CA . GLY A 1 194 ? 18.398 12.727 -4.410 1.00 59.81 194 GLY A CA 1
ATOM 1494 C C . GLY A 1 194 ? 19.618 12.056 -5.047 1.00 59.81 194 GLY A C 1
ATOM 1495 O O . GLY A 1 194 ? 19.823 12.188 -6.253 1.00 59.81 194 GLY A O 1
ATOM 1496 N N . ALA A 1 195 ? 20.434 11.350 -4.259 1.00 68.81 195 ALA A N 1
ATOM 1497 C CA . ALA A 1 195 ? 21.488 10.504 -4.811 1.00 68.81 195 ALA A CA 1
ATOM 1498 C C . ALA A 1 195 ? 20.883 9.446 -5.751 1.00 68.81 195 ALA A C 1
ATOM 1500 O O . ALA A 1 195 ? 19.835 8.869 -5.449 1.00 68.81 195 ALA A O 1
ATOM 1501 N N . ALA A 1 196 ? 21.546 9.195 -6.882 1.00 77.06 196 ALA A N 1
ATOM 1502 C CA . ALA A 1 196 ? 21.114 8.172 -7.825 1.00 77.06 196 ALA A CA 1
ATOM 1503 C C . ALA A 1 196 ? 21.084 6.800 -7.135 1.00 77.06 196 ALA A C 1
ATOM 1505 O O . ALA A 1 196 ? 22.010 6.436 -6.406 1.00 77.06 196 ALA A O 1
ATOM 1506 N N . MET A 1 197 ? 20.006 6.047 -7.352 1.00 86.75 197 MET A N 1
ATOM 1507 C CA . MET A 1 197 ? 19.869 4.704 -6.798 1.00 86.75 197 MET A CA 1
ATOM 1508 C C . MET A 1 197 ? 20.825 3.753 -7.518 1.00 86.75 197 MET A C 1
ATOM 1510 O O . MET A 1 197 ? 20.803 3.668 -8.742 1.00 86.75 197 MET A O 1
ATOM 1514 N N . ASP A 1 198 ? 21.644 3.016 -6.769 1.00 87.81 198 ASP A N 1
ATOM 1515 C CA . ASP A 1 198 ? 22.560 2.047 -7.364 1.00 87.81 198 ASP A CA 1
ATOM 1516 C C . ASP A 1 198 ? 21.810 0.849 -7.994 1.00 87.81 198 ASP A C 1
ATOM 1518 O O . ASP A 1 198 ? 20.679 0.534 -7.595 1.00 87.81 198 ASP A O 1
ATOM 1522 N N . PRO A 1 199 ? 22.425 0.138 -8.962 1.00 88.38 199 PRO A N 1
ATOM 1523 C CA . PRO A 1 199 ? 21.788 -0.983 -9.655 1.00 88.38 199 PRO A CA 1
ATOM 1524 C C . PRO A 1 199 ? 21.278 -2.105 -8.747 1.00 88.38 199 PRO A C 1
ATOM 1526 O O . PRO A 1 199 ? 20.260 -2.726 -9.061 1.00 88.38 199 PRO A O 1
ATOM 1529 N N . PHE A 1 200 ? 21.937 -2.362 -7.615 1.00 87.75 200 PHE A N 1
ATOM 1530 C CA . PHE A 1 200 ? 21.524 -3.412 -6.687 1.00 87.75 200 PHE A CA 1
ATOM 1531 C C . PHE A 1 200 ? 20.246 -3.011 -5.937 1.00 87.75 200 PHE A C 1
ATOM 1533 O O . PHE A 1 200 ? 19.280 -3.779 -5.898 1.00 87.75 200 PHE A O 1
ATOM 1540 N N . ARG A 1 201 ? 20.180 -1.775 -5.428 1.00 89.12 201 ARG A N 1
ATOM 1541 C CA . ARG A 1 201 ? 18.948 -1.218 -4.844 1.00 89.12 201 ARG A CA 1
ATOM 1542 C C . ARG A 1 201 ? 17.817 -1.146 -5.869 1.00 89.12 201 ARG A C 1
ATOM 1544 O O . ARG A 1 201 ? 16.686 -1.498 -5.531 1.00 89.12 201 ARG A O 1
ATOM 1551 N N . MET A 1 202 ? 18.105 -0.764 -7.118 1.00 92.25 202 MET A N 1
ATOM 1552 C CA . MET A 1 202 ? 17.112 -0.762 -8.204 1.00 92.25 202 MET A CA 1
ATOM 1553 C C . MET A 1 202 ? 16.575 -2.169 -8.493 1.00 92.25 202 MET A C 1
ATOM 1555 O O . MET A 1 202 ? 15.366 -2.352 -8.645 1.00 92.25 202 MET A O 1
ATOM 1559 N N . PHE A 1 203 ? 17.446 -3.179 -8.521 1.00 92.81 203 PHE A N 1
ATOM 1560 C CA . PHE A 1 203 ? 17.054 -4.573 -8.725 1.00 92.81 203 PHE A CA 1
ATOM 1561 C C . PHE A 1 203 ? 16.066 -5.049 -7.649 1.00 92.81 203 PHE A C 1
ATOM 1563 O O . PHE A 1 203 ? 15.022 -5.636 -7.968 1.00 92.81 203 PHE A O 1
ATOM 1570 N N . ASP A 1 204 ? 16.363 -4.770 -6.378 1.00 91.56 204 ASP A N 1
ATOM 1571 C CA . ASP A 1 204 ? 15.496 -5.135 -5.256 1.00 91.56 204 ASP A CA 1
ATOM 1572 C C . ASP A 1 204 ? 14.180 -4.352 -5.248 1.00 91.56 204 ASP A C 1
ATOM 1574 O O . ASP A 1 204 ? 13.114 -4.939 -5.019 1.00 91.56 204 ASP A O 1
ATOM 1578 N N . LEU A 1 205 ? 14.234 -3.058 -5.576 1.00 93.75 205 LEU A N 1
ATOM 1579 C CA . LEU A 1 205 ? 13.057 -2.216 -5.753 1.00 93.75 205 LEU A CA 1
ATOM 1580 C C . LEU A 1 205 ? 12.127 -2.791 -6.827 1.00 93.75 205 LEU A C 1
ATOM 1582 O O . LEU A 1 205 ? 10.953 -3.039 -6.554 1.00 93.75 205 LEU A O 1
ATOM 1586 N N . PHE A 1 206 ? 12.637 -3.065 -8.030 1.00 95.88 206 PHE A N 1
ATOM 1587 C CA . PHE A 1 206 ? 11.827 -3.585 -9.135 1.00 95.88 206 PHE A CA 1
ATOM 1588 C C . PHE A 1 206 ? 11.274 -4.976 -8.841 1.00 95.88 206 PHE A C 1
ATOM 1590 O O . PHE A 1 206 ? 10.138 -5.280 -9.210 1.00 95.88 206 PHE A O 1
ATOM 1597 N N . ARG A 1 207 ? 12.018 -5.816 -8.112 1.00 95.75 207 ARG A N 1
ATOM 1598 C CA . ARG A 1 207 ? 11.493 -7.096 -7.624 1.00 95.75 207 ARG A CA 1
ATOM 1599 C C . ARG A 1 207 ? 10.278 -6.895 -6.710 1.00 95.75 207 ARG A C 1
ATOM 1601 O O . ARG A 1 207 ? 9.266 -7.564 -6.916 1.00 95.75 207 ARG A O 1
ATOM 1608 N N . GLY A 1 208 ? 10.365 -5.977 -5.747 1.00 96.56 208 GLY A N 1
ATOM 1609 C CA . GLY A 1 208 ? 9.257 -5.653 -4.846 1.00 96.56 208 GLY A CA 1
ATOM 1610 C C . GLY A 1 208 ? 8.056 -5.036 -5.566 1.00 96.56 208 GLY A C 1
ATOM 1611 O O . GLY A 1 208 ? 6.919 -5.455 -5.348 1.00 96.56 208 GLY A O 1
ATOM 1612 N N . LEU A 1 209 ? 8.297 -4.090 -6.475 1.00 97.81 209 LEU A N 1
ATOM 1613 C CA . LEU A 1 209 ? 7.245 -3.411 -7.237 1.00 97.81 209 LEU A CA 1
ATOM 1614 C C . LEU A 1 209 ? 6.538 -4.335 -8.234 1.00 97.81 209 LEU A C 1
ATOM 1616 O O . LEU A 1 209 ? 5.334 -4.190 -8.442 1.00 97.81 209 LEU A O 1
ATOM 1620 N N . ALA A 1 210 ? 7.229 -5.336 -8.787 1.00 97.94 210 ALA A N 1
ATOM 1621 C CA . ALA A 1 210 ? 6.576 -6.393 -9.555 1.00 97.94 210 ALA A CA 1
ATOM 1622 C C . ALA A 1 210 ? 5.560 -7.168 -8.697 1.00 97.94 210 ALA A C 1
ATOM 1624 O O . ALA A 1 210 ? 4.414 -7.339 -9.107 1.00 97.94 210 ALA A O 1
ATOM 1625 N N . HIS A 1 211 ? 5.940 -7.568 -7.477 1.00 98.19 211 HIS A N 1
ATOM 1626 C CA . HIS A 1 211 ? 5.028 -8.250 -6.551 1.00 98.19 211 HIS A CA 1
ATOM 1627 C C . HIS A 1 211 ? 3.886 -7.336 -6.065 1.00 98.19 211 HIS A C 1
ATOM 1629 O O . HIS A 1 211 ? 2.760 -7.798 -5.856 1.00 98.19 211 HIS A O 1
ATOM 1635 N N . LEU A 1 212 ? 4.143 -6.031 -5.908 1.00 98.50 212 LEU A N 1
ATOM 1636 C CA . LEU A 1 212 ? 3.100 -5.040 -5.632 1.00 98.50 212 LEU A CA 1
ATOM 1637 C C . LEU A 1 212 ? 2.077 -4.999 -6.770 1.00 98.50 212 LEU A C 1
ATOM 1639 O O . LEU A 1 212 ? 0.878 -5.042 -6.519 1.00 98.50 212 LEU A O 1
ATOM 1643 N N . CYS A 1 213 ? 2.545 -4.957 -8.015 1.00 98.62 213 CYS A N 1
ATOM 1644 C CA . CYS A 1 213 ? 1.682 -4.956 -9.189 1.00 98.62 213 CYS A CA 1
ATOM 1645 C C . CYS A 1 213 ? 0.834 -6.230 -9.286 1.00 98.62 213 CYS A C 1
ATOM 1647 O O . CYS A 1 213 ? -0.351 -6.134 -9.588 1.00 98.62 213 CYS A O 1
ATOM 1649 N N . ASP A 1 214 ? 1.395 -7.400 -8.961 1.00 98.50 214 ASP A N 1
ATOM 1650 C CA . ASP A 1 214 ? 0.628 -8.652 -8.898 1.00 98.50 214 ASP A CA 1
ATOM 1651 C C . ASP A 1 214 ? -0.452 -8.595 -7.795 1.00 98.50 214 ASP A C 1
ATOM 1653 O O . ASP A 1 214 ? -1.589 -9.023 -7.999 1.00 98.50 214 ASP A O 1
ATOM 1657 N N . THR A 1 215 ? -0.125 -7.999 -6.641 1.00 98.38 215 THR A N 1
ATOM 1658 C CA . THR A 1 215 ? -1.070 -7.771 -5.531 1.00 98.38 215 THR A CA 1
ATOM 1659 C C . THR A 1 215 ? -2.222 -6.859 -5.957 1.00 98.38 215 THR A C 1
ATOM 1661 O O . THR A 1 215 ? -3.381 -7.157 -5.675 1.00 98.38 215 THR A O 1
ATOM 1664 N N . LEU A 1 216 ? -1.914 -5.759 -6.647 1.00 98.62 216 LEU A N 1
ATOM 1665 C CA . LEU A 1 216 ? -2.907 -4.804 -7.139 1.00 98.62 216 LEU A CA 1
ATOM 1666 C C . LEU A 1 216 ? -3.763 -5.410 -8.247 1.00 98.62 216 LEU A C 1
ATOM 1668 O O . LEU A 1 216 ? -4.977 -5.280 -8.189 1.00 98.62 216 LEU A O 1
ATOM 1672 N N . ALA A 1 217 ? -3.165 -6.136 -9.194 1.00 98.62 217 ALA A N 1
ATOM 1673 C CA . ALA A 1 217 ? -3.907 -6.833 -10.239 1.00 98.62 217 ALA A CA 1
ATOM 1674 C C . ALA A 1 217 ? -4.933 -7.806 -9.636 1.00 98.62 217 ALA A C 1
ATOM 1676 O O . ALA A 1 217 ? -6.099 -7.776 -10.021 1.00 98.62 217 ALA A O 1
ATOM 1677 N N . ALA A 1 218 ? -4.537 -8.599 -8.633 1.00 98.31 218 ALA A N 1
ATOM 1678 C CA . ALA A 1 218 ? -5.452 -9.487 -7.915 1.00 98.31 218 ALA A CA 1
ATOM 1679 C C . ALA A 1 218 ? -6.536 -8.723 -7.132 1.00 98.31 218 ALA A C 1
ATOM 1681 O O . ALA A 1 218 ? -7.677 -9.172 -7.046 1.00 98.31 218 ALA A O 1
ATOM 1682 N N . LEU A 1 219 ? -6.216 -7.557 -6.568 1.00 97.69 219 LEU A N 1
ATOM 1683 C CA . LEU A 1 219 ? -7.205 -6.705 -5.905 1.00 97.69 219 LEU A CA 1
ATOM 1684 C C . LEU A 1 219 ? -8.225 -6.150 -6.917 1.00 97.69 219 LEU A C 1
ATOM 1686 O O . LEU A 1 219 ? -9.432 -6.169 -6.665 1.00 97.69 219 LEU A O 1
ATOM 1690 N N . HIS A 1 220 ? -7.747 -5.746 -8.097 1.00 97.94 220 HIS A N 1
ATOM 1691 C CA . HIS A 1 220 ? -8.555 -5.204 -9.188 1.00 97.94 220 HIS A CA 1
ATOM 1692 C C . HIS A 1 220 ? -9.523 -6.242 -9.762 1.00 97.94 220 HIS A C 1
ATOM 1694 O O . HIS A 1 220 ? -10.658 -5.881 -10.070 1.00 97.94 220 HIS A O 1
ATOM 1700 N N . THR A 1 221 ? -9.156 -7.532 -9.821 1.00 97.62 221 THR A N 1
ATOM 1701 C CA . THR A 1 221 ? -10.099 -8.593 -10.240 1.00 97.62 221 THR A CA 1
ATOM 1702 C C . THR A 1 221 ? -11.280 -8.759 -9.282 1.00 97.62 221 THR A C 1
ATOM 1704 O O . THR A 1 221 ? -12.299 -9.328 -9.659 1.00 97.62 221 THR A O 1
ATOM 1707 N N . HIS A 1 222 ? -11.166 -8.255 -8.051 1.00 96.38 222 HIS A N 1
ATOM 1708 C CA . HIS A 1 222 ? -12.245 -8.234 -7.063 1.00 96.38 222 HIS A CA 1
ATOM 1709 C C . HIS A 1 222 ? -13.049 -6.924 -7.085 1.00 96.38 222 HIS A C 1
ATOM 1711 O O . HIS A 1 222 ? -13.857 -6.695 -6.185 1.00 96.38 222 HIS A O 1
ATOM 1717 N N . GLY A 1 223 ? -12.814 -6.048 -8.071 1.00 95.25 223 GLY A N 1
ATOM 1718 C CA . GLY A 1 223 ? -13.459 -4.736 -8.173 1.00 95.25 223 GLY A CA 1
ATOM 1719 C C . GLY A 1 223 ? -12.999 -3.737 -7.109 1.00 95.25 223 GLY A C 1
ATOM 1720 O O . GLY A 1 223 ? -13.662 -2.727 -6.886 1.00 95.25 223 GLY A O 1
ATOM 1721 N N . VAL A 1 224 ? -11.880 -4.009 -6.430 1.00 96.19 224 VAL A N 1
ATOM 1722 C CA . VAL A 1 224 ? -11.352 -3.166 -5.355 1.00 96.19 224 VAL A CA 1
ATOM 1723 C C . VAL A 1 224 ? -10.109 -2.435 -5.853 1.00 96.19 224 VAL A C 1
ATOM 1725 O O . VAL A 1 224 ? -9.210 -3.057 -6.402 1.00 96.19 224 VAL A O 1
ATOM 1728 N N . ALA A 1 225 ? -10.035 -1.122 -5.635 1.00 96.69 225 ALA A N 1
ATOM 1729 C CA . ALA A 1 225 ? -8.845 -0.311 -5.897 1.00 96.69 225 ALA A CA 1
ATOM 1730 C C . ALA A 1 225 ? -8.336 0.316 -4.593 1.00 96.69 225 ALA A C 1
ATOM 1732 O O . ALA A 1 225 ? -9.134 0.827 -3.799 1.00 96.69 225 ALA A O 1
ATOM 1733 N N . HIS A 1 226 ? -7.020 0.294 -4.384 1.00 97.31 226 HIS A N 1
ATOM 1734 C CA . HIS A 1 226 ? -6.379 0.736 -3.143 1.00 97.31 226 HIS A CA 1
ATOM 1735 C C . HIS A 1 226 ? -6.462 2.261 -2.958 1.00 97.31 226 HIS A C 1
ATOM 1737 O O . HIS A 1 226 ? -6.753 2.765 -1.872 1.00 97.31 226 HIS A O 1
ATOM 1743 N N . ARG A 1 227 ? -6.221 3.014 -4.034 1.00 96.19 227 ARG A N 1
ATOM 1744 C CA . ARG A 1 227 ? -6.326 4.473 -4.210 1.00 96.19 227 ARG A CA 1
ATOM 1745 C C . ARG A 1 227 ? -5.473 5.352 -3.292 1.00 96.19 227 ARG A C 1
ATOM 1747 O O . ARG A 1 227 ? -5.551 6.581 -3.377 1.00 96.19 227 ARG A O 1
ATOM 1754 N N . ARG A 1 228 ? -4.640 4.774 -2.426 1.00 95.62 228 ARG A N 1
ATOM 1755 C CA . ARG A 1 228 ? -3.698 5.516 -1.566 1.00 95.62 228 ARG A CA 1
ATOM 1756 C C . ARG A 1 228 ? -2.400 4.758 -1.333 1.00 95.62 228 ARG A C 1
ATOM 1758 O O . ARG A 1 228 ? -2.062 4.412 -0.209 1.00 95.62 228 ARG A O 1
ATOM 1765 N N . LEU A 1 229 ? -1.682 4.461 -2.404 1.00 96.31 229 LEU A N 1
ATOM 1766 C CA . LEU A 1 229 ? -0.336 3.908 -2.298 1.00 96.31 229 LEU A CA 1
ATOM 1767 C C . LEU A 1 229 ? 0.646 5.012 -1.901 1.00 96.31 229 LEU A C 1
ATOM 1769 O O . LEU A 1 229 ? 0.727 6.051 -2.551 1.00 96.31 229 LEU A O 1
ATOM 1773 N N . THR A 1 230 ? 1.386 4.778 -0.820 1.00 92.75 230 THR A N 1
ATOM 1774 C CA . THR A 1 230 ? 2.451 5.658 -0.330 1.00 92.75 230 THR A CA 1
ATOM 1775 C C . THR A 1 230 ? 3.692 4.834 -0.007 1.00 92.75 230 THR A C 1
ATOM 1777 O O . THR A 1 230 ? 3.565 3.644 0.298 1.00 92.75 230 THR A O 1
ATOM 1780 N N . PRO A 1 231 ? 4.889 5.447 0.023 1.00 92.38 231 PRO A N 1
ATOM 1781 C CA . PRO A 1 231 ? 6.105 4.748 0.440 1.00 92.38 231 PRO A CA 1
ATOM 1782 C C . PRO A 1 231 ? 5.974 4.131 1.843 1.00 92.38 231 PRO A C 1
ATOM 1784 O O . PRO A 1 231 ? 6.401 3.006 2.079 1.00 92.38 231 PRO A O 1
ATOM 1787 N N . SER A 1 232 ? 5.282 4.816 2.756 1.00 90.31 232 SER A N 1
ATOM 1788 C CA . SER A 1 232 ? 5.000 4.352 4.123 1.00 90.31 232 SER A CA 1
ATOM 1789 C C . SER A 1 232 ? 3.967 3.218 4.225 1.00 90.31 232 SER A C 1
ATOM 1791 O O . SER A 1 232 ? 3.812 2.610 5.284 1.00 90.31 232 SER A O 1
ATOM 1793 N N . GLY A 1 233 ? 3.222 2.955 3.146 1.00 93.75 233 GLY A N 1
ATOM 1794 C CA . GLY A 1 233 ? 2.168 1.940 3.077 1.00 93.75 233 GLY A CA 1
ATOM 1795 C C . GLY A 1 233 ? 2.602 0.625 2.425 1.00 93.75 233 GLY A C 1
ATOM 1796 O O . GLY A 1 233 ? 1.820 -0.326 2.416 1.00 93.75 233 GLY A O 1
ATOM 1797 N N . ILE A 1 234 ? 3.823 0.554 1.883 1.00 96.50 234 ILE A N 1
ATOM 1798 C CA . ILE A 1 234 ? 4.362 -0.615 1.174 1.00 96.50 234 ILE A CA 1
ATOM 1799 C C . ILE A 1 234 ? 5.527 -1.179 1.982 1.00 96.50 234 ILE A C 1
ATOM 1801 O O . ILE A 1 234 ? 6.552 -0.524 2.128 1.00 96.50 234 ILE A O 1
ATOM 1805 N N . ILE A 1 235 ? 5.378 -2.389 2.513 1.00 96.06 235 ILE A N 1
ATOM 1806 C CA . ILE A 1 235 ? 6.349 -3.021 3.412 1.00 96.06 235 ILE A CA 1
ATOM 1807 C C . ILE A 1 235 ? 7.232 -3.985 2.629 1.00 96.06 235 ILE A C 1
ATOM 1809 O O . ILE A 1 235 ? 6.729 -4.933 2.020 1.00 96.06 235 ILE A O 1
ATOM 1813 N N . MET A 1 236 ? 8.543 -3.759 2.670 1.00 94.19 236 MET A N 1
ATOM 1814 C CA . MET A 1 236 ? 9.539 -4.509 1.906 1.00 94.19 236 MET A CA 1
ATOM 1815 C C . MET A 1 236 ? 9.989 -5.742 2.690 1.00 94.19 236 MET A C 1
ATOM 1817 O O . MET A 1 236 ? 10.696 -5.637 3.687 1.00 94.19 236 MET A O 1
ATOM 1821 N N . CYS A 1 237 ? 9.562 -6.924 2.249 1.00 93.25 237 CYS A N 1
ATOM 1822 C CA . CYS A 1 237 ? 9.849 -8.193 2.910 1.00 93.25 237 CYS A CA 1
ATOM 1823 C C . CYS A 1 237 ? 10.994 -8.954 2.223 1.00 93.25 237 CYS A C 1
ATOM 1825 O O . CYS A 1 237 ? 11.310 -8.741 1.050 1.00 93.25 237 CYS A O 1
ATOM 1827 N N . ASP A 1 238 ? 11.537 -9.947 2.929 1.00 87.50 238 ASP A N 1
ATOM 1828 C CA . ASP A 1 238 ? 12.530 -10.870 2.373 1.00 87.50 238 ASP A CA 1
ATOM 1829 C C . ASP A 1 238 ? 12.059 -11.529 1.064 1.00 87.50 238 ASP A C 1
ATOM 1831 O O . ASP A 1 238 ? 10.887 -11.903 0.894 1.00 87.50 238 ASP A O 1
ATOM 1835 N N . GLY A 1 239 ? 13.018 -11.730 0.156 1.00 85.00 239 GLY A N 1
ATOM 1836 C CA . GLY A 1 239 ? 12.789 -12.350 -1.149 1.00 85.00 239 GLY A CA 1
ATOM 1837 C C . GLY A 1 239 ? 12.114 -11.424 -2.162 1.00 85.00 239 GLY A C 1
ATOM 1838 O O . GLY A 1 239 ? 11.651 -11.901 -3.195 1.00 85.00 239 GLY A O 1
ATOM 1839 N N . GLY A 1 240 ? 12.048 -10.119 -1.871 1.00 85.25 240 GLY A N 1
ATOM 1840 C CA . GLY A 1 240 ? 11.386 -9.126 -2.716 1.00 85.25 240 GLY A CA 1
ATOM 1841 C C . GLY A 1 240 ? 9.874 -9.300 -2.769 1.00 85.25 240 GLY A C 1
ATOM 1842 O O . GLY A 1 240 ? 9.225 -8.923 -3.741 1.00 85.25 240 GLY A O 1
ATOM 1843 N N . ARG A 1 241 ? 9.313 -9.892 -1.714 1.00 92.75 241 ARG A N 1
ATOM 1844 C CA . ARG A 1 241 ? 7.881 -9.816 -1.455 1.00 92.75 241 ARG A CA 1
ATOM 1845 C C . ARG A 1 241 ? 7.576 -8.451 -0.868 1.00 92.75 241 ARG A C 1
ATOM 1847 O O . ARG A 1 241 ? 8.381 -7.875 -0.144 1.00 92.75 241 ARG A O 1
ATOM 1854 N N . VAL A 1 242 ? 6.367 -7.988 -1.115 1.00 95.56 242 VAL A N 1
ATOM 1855 C CA . VAL A 1 242 ? 5.819 -6.804 -0.463 1.00 95.56 242 VAL A CA 1
ATOM 1856 C C . VAL A 1 242 ? 4.534 -7.152 0.257 1.00 95.56 242 VAL A C 1
ATOM 1858 O O . VAL A 1 242 ? 3.803 -8.054 -0.161 1.00 95.56 242 VAL A O 1
ATOM 1861 N N . LYS A 1 243 ? 4.251 -6.417 1.326 1.00 96.94 243 LYS A N 1
ATOM 1862 C CA . LYS A 1 243 ? 2.923 -6.372 1.925 1.00 96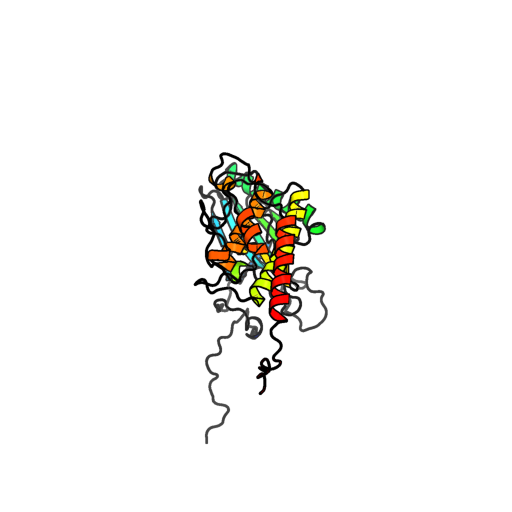.94 243 LYS A CA 1
ATOM 1863 C C . LYS A 1 243 ? 2.430 -4.940 1.968 1.00 96.94 243 LYS A C 1
ATOM 1865 O O . LYS A 1 243 ? 3.170 -4.047 2.357 1.00 96.94 243 LYS A O 1
ATOM 1870 N N . LEU A 1 244 ? 1.180 -4.733 1.592 1.00 97.75 244 LEU A N 1
ATOM 1871 C CA . LEU A 1 244 ? 0.473 -3.503 1.892 1.00 97.75 244 LEU A CA 1
ATOM 1872 C C . LEU A 1 244 ? 0.189 -3.448 3.390 1.00 97.75 244 LEU A C 1
ATOM 1874 O O . LEU A 1 244 ? -0.044 -4.468 4.043 1.00 97.75 244 LEU A O 1
ATOM 1878 N N . ARG A 1 245 ? 0.239 -2.242 3.934 1.00 94.88 245 ARG A N 1
ATOM 1879 C CA . ARG A 1 245 ? -0.035 -1.976 5.345 1.00 94.88 245 ARG A CA 1
ATOM 1880 C C . ARG A 1 245 ? -1.532 -1.921 5.652 1.00 94.88 245 ARG A C 1
ATOM 1882 O O . ARG A 1 245 ? -1.941 -2.251 6.761 1.00 94.88 245 ARG A O 1
ATOM 1889 N N . ASP A 1 246 ? -2.329 -1.495 4.681 1.00 93.75 246 ASP A N 1
ATOM 1890 C CA . ASP A 1 246 ? -3.771 -1.273 4.775 1.00 93.75 246 ASP A CA 1
ATOM 1891 C C . ASP A 1 246 ? -4.423 -1.447 3.384 1.00 93.75 246 ASP A C 1
ATOM 1893 O O . ASP A 1 246 ? -3.769 -1.933 2.458 1.00 93.75 246 ASP A O 1
ATOM 1897 N N . LEU A 1 247 ? -5.718 -1.140 3.244 1.00 93.31 247 LEU A N 1
ATOM 1898 C CA . LEU A 1 247 ? -6.395 -1.079 1.935 1.00 93.31 247 LEU A CA 1
ATOM 1899 C C . LEU A 1 247 ? -6.590 0.360 1.431 1.00 93.31 247 LEU A C 1
ATOM 1901 O O . LEU A 1 247 ? -7.433 0.616 0.565 1.00 93.31 247 LEU A O 1
ATOM 1905 N N . GLY A 1 248 ? -5.840 1.315 1.979 1.00 86.94 248 GLY A N 1
ATOM 1906 C CA . GLY A 1 248 ? -5.881 2.709 1.579 1.00 86.94 248 GLY A CA 1
ATOM 1907 C C . GLY A 1 248 ? -7.271 3.322 1.738 1.00 86.94 248 GLY A C 1
ATOM 1908 O O . GLY A 1 248 ? -7.741 3.573 2.847 1.00 86.94 248 GLY A O 1
ATOM 1909 N N . LEU A 1 249 ? -7.907 3.628 0.606 1.00 90.38 249 LEU A N 1
ATOM 1910 C CA . LEU A 1 249 ? -9.233 4.252 0.526 1.00 90.38 249 LEU A CA 1
ATOM 1911 C C . LEU A 1 249 ? -10.319 3.295 0.031 1.00 90.38 249 LEU A C 1
ATOM 1913 O O . LEU A 1 249 ? -11.462 3.719 -0.117 1.00 90.38 249 LEU A O 1
ATOM 1917 N N . ALA A 1 250 ? -9.995 2.019 -0.196 1.00 92.31 250 ALA A N 1
ATOM 1918 C CA . ALA A 1 250 ? -10.915 1.018 -0.739 1.00 92.31 250 ALA A CA 1
ATOM 1919 C C . ALA A 1 250 ? -12.251 0.919 0.018 1.00 92.31 250 ALA A C 1
ATOM 1921 O O . ALA A 1 250 ? -13.280 0.640 -0.587 1.00 92.31 250 ALA A O 1
ATOM 1922 N N . ALA A 1 251 ? -12.240 1.166 1.330 1.00 89.50 251 ALA A N 1
ATOM 1923 C CA . ALA A 1 251 ? -13.388 1.018 2.222 1.00 89.50 251 ALA A CA 1
ATOM 1924 C C . ALA A 1 251 ? -14.427 2.155 2.163 1.00 89.50 251 ALA A C 1
ATOM 1926 O O . ALA A 1 251 ? -15.381 2.150 2.940 1.00 89.50 251 ALA A O 1
ATOM 1927 N N . ARG A 1 252 ? -14.258 3.135 1.268 1.00 89.19 252 ARG A N 1
ATOM 1928 C CA . ARG A 1 252 ? -15.202 4.248 1.093 1.00 89.19 252 ARG A CA 1
ATOM 1929 C C . ARG A 1 252 ? -15.347 4.672 -0.360 1.00 89.19 252 ARG A C 1
ATOM 1931 O O . ARG A 1 252 ? -14.448 4.462 -1.167 1.00 89.19 252 ARG A O 1
ATOM 1938 N N . GLU A 1 253 ? -16.452 5.338 -0.671 1.00 88.00 253 GLU A N 1
ATOM 1939 C CA . GLU A 1 253 ? -16.678 5.915 -1.998 1.00 88.00 253 GLU A CA 1
ATOM 1940 C C . GLU A 1 253 ? -15.595 6.943 -2.371 1.00 88.00 253 GLU A C 1
ATOM 1942 O O . GLU A 1 253 ? -15.202 7.739 -1.507 1.00 88.00 253 GLU A O 1
ATOM 1947 N N . PRO A 1 254 ? -15.117 6.954 -3.632 1.00 88.75 254 PRO A N 1
ATOM 1948 C CA . PRO A 1 254 ? -14.175 7.957 -4.111 1.00 88.75 254 PRO A CA 1
ATOM 1949 C C . PRO A 1 254 ? -14.682 9.386 -3.963 1.00 88.75 254 PRO A C 1
ATOM 1951 O O . PRO A 1 254 ? -15.814 9.706 -4.330 1.00 88.75 254 PRO A O 1
ATOM 1954 N N . ARG A 1 255 ? -13.814 10.268 -3.467 1.00 85.12 255 ARG A N 1
ATOM 1955 C CA . ARG A 1 255 ? -14.067 11.709 -3.362 1.00 85.12 255 ARG A CA 1
ATOM 1956 C C . ARG A 1 255 ? -12.972 12.503 -4.061 1.00 85.12 255 ARG A C 1
ATOM 1958 O O . ARG A 1 255 ? -11.805 12.122 -4.051 1.00 85.12 255 ARG A O 1
ATOM 1965 N N . ALA A 1 256 ? -13.345 13.642 -4.637 1.00 84.12 256 ALA A N 1
ATOM 1966 C CA . ALA A 1 256 ? -12.367 14.594 -5.148 1.00 84.12 256 ALA A CA 1
ATOM 1967 C C . ALA A 1 256 ? -11.475 15.111 -4.005 1.00 84.12 256 ALA A C 1
ATOM 1969 O O . ALA A 1 256 ? -11.932 15.293 -2.877 1.00 84.12 256 ALA A O 1
ATOM 1970 N N . GLY A 1 257 ? -10.201 15.332 -4.304 1.00 83.56 257 GLY A N 1
ATOM 1971 C CA . GLY A 1 257 ? -9.171 15.723 -3.351 1.00 83.56 257 GLY A CA 1
ATOM 1972 C C . GLY A 1 257 ? -8.616 14.581 -2.493 1.00 83.56 257 GLY A C 1
ATOM 1973 O O . GLY A 1 257 ? -7.771 14.847 -1.643 1.00 83.56 257 GLY A O 1
ATOM 1974 N N . GLU A 1 258 ? -9.038 13.325 -2.684 1.00 83.75 258 GLU A N 1
ATOM 1975 C CA . GLU A 1 258 ? -8.522 12.191 -1.902 1.00 83.75 258 GLU A CA 1
ATOM 1976 C C . GLU A 1 258 ? -7.156 11.681 -2.396 1.00 83.75 258 GLU A C 1
ATOM 1978 O O . GLU A 1 258 ? -6.767 11.908 -3.537 1.00 83.75 258 GLU A O 1
ATOM 1983 N N . GLY A 1 259 ? -6.434 10.941 -1.552 1.00 83.12 259 GLY A N 1
ATOM 1984 C CA . GLY A 1 259 ? -5.135 10.350 -1.898 1.00 83.12 259 GLY A CA 1
ATOM 1985 C C . GLY A 1 259 ? -3.938 11.131 -1.342 1.00 83.12 259 GLY A C 1
ATOM 1986 O O . GLY A 1 259 ? -4.108 12.178 -0.717 1.00 83.12 259 GLY A O 1
ATOM 1987 N N . PRO A 1 260 ? -2.718 10.590 -1.483 1.00 82.62 260 PRO A N 1
ATOM 1988 C CA . PRO A 1 260 ? -1.512 11.248 -0.993 1.00 82.62 260 PRO A CA 1
ATOM 1989 C C . PRO A 1 260 ? -1.144 12.433 -1.898 1.00 82.62 260 PRO A C 1
ATOM 1991 O O . PRO A 1 260 ? -1.217 12.268 -3.112 1.00 82.62 260 PRO A O 1
ATOM 1994 N N . PRO A 1 261 ? -0.717 13.592 -1.358 1.00 83.25 261 PRO A N 1
ATOM 1995 C CA . PRO A 1 261 ? -0.320 14.742 -2.180 1.00 83.25 261 PRO A CA 1
ATOM 1996 C C . PRO A 1 261 ? 0.769 14.379 -3.201 1.00 83.25 261 PRO A C 1
ATOM 1998 O O . PRO A 1 261 ? 0.630 14.634 -4.402 1.00 83.25 261 PRO A O 1
ATOM 2001 N N . ASP A 1 262 ? 1.803 13.684 -2.727 1.00 81.62 262 ASP A N 1
ATOM 2002 C CA . ASP A 1 262 ? 2.907 13.187 -3.541 1.00 81.62 262 ASP A CA 1
ATOM 2003 C C . ASP A 1 262 ? 2.482 11.883 -4.220 1.00 81.62 262 ASP A C 1
ATOM 2005 O O . ASP A 1 262 ? 2.495 10.807 -3.623 1.00 81.62 262 ASP A O 1
ATOM 2009 N N . GLY A 1 263 ? 2.043 11.996 -5.472 1.00 85.81 263 GLY A N 1
ATOM 2010 C CA . GLY A 1 263 ? 1.516 10.873 -6.251 1.00 85.81 263 GLY A CA 1
ATOM 2011 C C . GLY A 1 263 ? 0.002 10.891 -6.449 1.00 85.81 263 GLY A C 1
ATOM 2012 O O . GLY A 1 263 ? -0.532 9.951 -7.032 1.00 85.81 263 GLY A O 1
ATOM 2013 N N . GLN A 1 264 ? -0.694 11.959 -6.037 1.00 92.12 264 GLN A N 1
ATOM 2014 C CA . GLN A 1 264 ? -2.126 12.107 -6.296 1.00 92.12 264 GLN A CA 1
ATOM 2015 C C . GLN A 1 264 ? -2.410 12.050 -7.801 1.00 92.12 264 GLN A C 1
ATOM 2017 O O . GLN A 1 264 ? -1.890 12.881 -8.561 1.00 92.12 264 GLN A O 1
ATOM 2022 N N . ALA A 1 265 ? -3.253 11.111 -8.230 1.00 92.62 265 ALA A N 1
ATOM 2023 C CA . ALA A 1 265 ? -3.593 10.970 -9.639 1.00 92.62 265 ALA A CA 1
ATOM 2024 C C . ALA A 1 265 ? -4.474 12.144 -10.124 1.00 92.62 265 ALA A C 1
ATOM 2026 O O . ALA A 1 265 ? -5.211 12.734 -9.326 1.00 92.62 265 ALA A O 1
ATOM 2027 N N . PRO A 1 266 ? -4.424 12.517 -11.413 1.00 91.88 266 PRO A N 1
ATOM 2028 C CA . PRO A 1 266 ? -5.210 13.619 -11.978 1.00 91.88 266 PRO A CA 1
ATOM 2029 C C . PRO A 1 266 ? -6.713 13.544 -11.682 1.00 91.88 266 PRO A C 1
ATOM 2031 O O . PRO A 1 266 ? -7.313 14.551 -11.289 1.00 91.88 266 PRO A O 1
ATOM 2034 N N . GLU A 1 267 ? -7.297 12.351 -11.795 1.00 91.81 267 GLU A N 1
ATOM 2035 C CA . GLU A 1 267 ? -8.707 12.070 -11.519 1.00 91.81 267 GLU A CA 1
ATOM 2036 C C . GLU A 1 267 ? -9.076 12.232 -10.037 1.00 91.81 267 GLU A C 1
ATOM 2038 O O . GLU A 1 267 ? -10.203 12.602 -9.709 1.00 91.81 267 GLU A O 1
ATOM 2043 N N . GLN A 1 268 ? -8.114 12.038 -9.129 1.00 92.00 268 GLN A N 1
ATOM 2044 C CA . GLN A 1 268 ? -8.318 12.281 -7.704 1.00 92.00 268 GLN A CA 1
ATOM 2045 C C . GLN A 1 268 ? -8.343 13.777 -7.380 1.00 92.00 268 GLN A C 1
ATOM 2047 O O . GLN A 1 268 ? -9.028 14.175 -6.448 1.00 92.00 268 GLN A O 1
ATOM 2052 N N . ARG A 1 269 ? -7.638 14.625 -8.139 1.00 88.00 269 ARG A N 1
ATOM 2053 C CA . ARG A 1 269 ? -7.520 16.069 -7.857 1.00 88.00 269 ARG A CA 1
ATOM 2054 C C . ARG A 1 269 ? -8.765 16.853 -8.251 1.00 88.00 269 ARG A C 1
ATOM 2056 O O . ARG A 1 269 ? -9.292 17.622 -7.456 1.00 88.00 269 ARG A O 1
ATOM 2063 N N . HIS A 1 270 ? -9.198 16.696 -9.500 1.00 70.94 270 HIS A N 1
ATOM 2064 C CA . HIS A 1 270 ? -10.121 17.650 -10.121 1.00 70.94 270 HIS A CA 1
ATOM 2065 C C . HIS A 1 270 ? -11.588 17.217 -10.059 1.00 70.94 270 HIS A C 1
ATOM 2067 O O . HIS A 1 270 ? -12.456 18.034 -10.358 1.00 70.94 270 HIS A O 1
ATOM 2073 N N . GLY A 1 271 ? -11.887 15.959 -9.703 1.00 62.12 271 GLY A N 1
ATOM 2074 C CA . GLY A 1 271 ? -13.258 15.438 -9.573 1.00 62.12 271 GLY A CA 1
ATOM 2075 C C . GLY A 1 271 ? -14.126 15.512 -10.841 1.00 62.12 271 GLY A C 1
ATOM 2076 O O . GLY A 1 271 ? -15.285 15.110 -10.812 1.00 62.12 271 GLY A O 1
ATOM 2077 N N . ARG A 1 272 ? -13.591 16.039 -11.948 1.00 55.03 272 ARG A N 1
ATOM 2078 C CA . ARG A 1 272 ? -14.233 16.186 -13.254 1.00 55.03 272 ARG A CA 1
ATOM 2079 C C . ARG A 1 272 ? -13.510 15.258 -14.222 1.00 55.03 272 ARG A C 1
ATOM 2081 O O . ARG A 1 272 ? -12.344 15.489 -14.524 1.00 55.03 272 ARG A O 1
ATOM 2088 N N . GLY A 1 273 ? -14.192 14.209 -14.668 1.00 72.44 273 GLY A N 1
ATOM 2089 C CA . GLY A 1 273 ? -13.639 13.182 -15.551 1.00 72.44 273 GLY A CA 1
ATOM 2090 C C . GLY A 1 273 ? -13.833 11.780 -14.978 1.00 72.44 273 GLY A C 1
ATOM 2091 O O . GLY A 1 273 ? -14.864 11.492 -14.369 1.00 72.44 273 GLY A O 1
ATOM 2092 N N . ALA A 1 274 ? -12.841 10.918 -15.186 1.00 83.06 274 ALA A N 1
ATOM 2093 C CA . ALA A 1 274 ? -12.838 9.548 -14.687 1.00 83.06 274 ALA A CA 1
ATOM 2094 C C . ALA A 1 274 ? -12.960 9.486 -13.154 1.00 83.06 274 ALA A C 1
ATOM 2096 O O . ALA A 1 274 ? -12.485 10.367 -12.436 1.00 83.06 274 ALA A O 1
ATOM 2097 N N . ARG A 1 275 ? -13.586 8.423 -12.638 1.00 89.31 275 ARG A N 1
ATOM 2098 C CA . ARG A 1 275 ? -13.620 8.150 -11.195 1.00 89.31 275 ARG A CA 1
ATOM 2099 C C . ARG A 1 275 ? -12.333 7.437 -10.761 1.00 89.31 275 ARG A C 1
ATOM 2101 O O . ARG A 1 275 ? -11.871 6.568 -11.500 1.00 89.31 275 ARG A O 1
ATOM 2108 N N . PRO A 1 276 ? -11.787 7.734 -9.564 1.00 93.75 276 PRO A N 1
ATOM 2109 C CA . PRO A 1 276 ? -10.664 6.978 -9.021 1.00 93.75 276 PRO A CA 1
ATOM 2110 C C . PRO A 1 276 ? -10.958 5.473 -8.959 1.00 93.75 276 PRO A C 1
ATOM 2112 O O . PRO A 1 276 ? -12.020 5.063 -8.487 1.00 93.75 276 PRO A O 1
ATOM 2115 N N . GLY A 1 277 ? -10.010 4.653 -9.411 1.00 94.94 277 GLY A N 1
ATOM 2116 C CA . GLY A 1 277 ? -10.195 3.210 -9.602 1.00 94.94 277 GLY A CA 1
ATOM 2117 C C . GLY A 1 277 ? -8.878 2.465 -9.864 1.00 94.94 277 GLY A C 1
ATOM 2118 O O . GLY A 1 277 ? -7.819 2.964 -9.490 1.00 94.94 277 GLY A O 1
ATOM 2119 N N . PRO A 1 278 ? -8.897 1.288 -10.515 1.00 97.38 278 PRO A N 1
ATOM 2120 C CA . PRO A 1 278 ? -7.693 0.486 -10.779 1.00 97.38 278 PRO A CA 1
ATOM 2121 C C . PRO A 1 278 ? -6.531 1.253 -11.430 1.00 97.38 278 PRO A C 1
ATOM 2123 O O . PRO A 1 278 ? -5.377 1.134 -11.021 1.00 97.38 278 PRO A O 1
ATOM 2126 N N . LYS A 1 279 ? -6.837 2.119 -12.401 1.00 97.25 279 LYS A N 1
ATOM 2127 C CA . LYS A 1 279 ? -5.849 2.960 -13.092 1.00 97.25 279 LYS A CA 1
ATOM 2128 C C . LYS A 1 279 ? -5.235 4.044 -12.197 1.00 97.25 279 LYS A C 1
ATOM 2130 O O . LYS A 1 279 ? -4.142 4.529 -12.491 1.00 97.25 279 LYS A O 1
ATOM 2135 N N . THR A 1 280 ? -5.900 4.413 -11.101 1.00 96.69 280 THR A N 1
ATOM 2136 C CA . THR A 1 280 ? -5.344 5.303 -10.070 1.00 96.69 280 THR A CA 1
ATOM 2137 C C . THR A 1 280 ? -4.196 4.621 -9.336 1.00 96.69 280 THR A C 1
ATOM 2139 O O . THR A 1 280 ? -3.166 5.250 -9.112 1.00 96.69 280 THR A O 1
ATOM 2142 N N . ASP A 1 281 ? -4.324 3.328 -9.025 1.00 98.06 281 ASP A N 1
ATOM 2143 C CA . ASP A 1 281 ? -3.246 2.566 -8.384 1.00 98.06 281 ASP A CA 1
ATOM 2144 C C . ASP A 1 281 ? -2.020 2.475 -9.298 1.00 98.06 281 ASP A C 1
ATOM 2146 O O . ASP A 1 281 ? -0.897 2.669 -8.841 1.00 98.06 281 ASP A O 1
ATOM 2150 N N . VAL A 1 282 ? -2.231 2.256 -10.601 1.00 98.44 282 VAL A N 1
ATOM 2151 C CA . VAL A 1 282 ? -1.156 2.225 -11.610 1.00 98.44 282 VAL A CA 1
ATOM 2152 C C . VAL A 1 282 ? -0.386 3.546 -11.642 1.00 98.44 282 VAL A C 1
ATOM 2154 O O . VAL A 1 282 ? 0.845 3.541 -11.569 1.00 98.44 282 VAL A O 1
ATOM 2157 N N . TYR A 1 283 ? -1.100 4.676 -11.676 1.00 97.19 283 TYR A N 1
ATOM 2158 C CA . TYR A 1 283 ? -0.477 5.998 -11.609 1.00 97.19 283 TYR A CA 1
ATOM 2159 C C . TYR A 1 283 ? 0.332 6.169 -10.322 1.00 97.19 283 TYR A C 1
ATOM 2161 O O . TYR A 1 283 ? 1.466 6.640 -10.358 1.00 97.19 283 TYR A O 1
ATOM 2169 N N . GLN A 1 284 ? -0.224 5.765 -9.177 1.00 97.25 284 GLN A N 1
ATOM 2170 C CA . GLN A 1 284 ? 0.445 5.917 -7.887 1.00 97.25 284 GLN A CA 1
ATOM 2171 C C . GLN A 1 284 ? 1.704 5.049 -7.775 1.00 97.25 284 GLN A C 1
ATOM 2173 O O . GLN A 1 284 ? 2.708 5.529 -7.252 1.00 97.25 284 GLN A O 1
ATOM 2178 N N . VAL A 1 285 ? 1.702 3.819 -8.308 1.00 97.94 285 VAL A N 1
ATOM 2179 C CA . VAL A 1 285 ? 2.922 2.995 -8.403 1.00 97.94 285 VAL A CA 1
ATOM 2180 C C . VAL A 1 285 ? 3.972 3.704 -9.255 1.00 97.94 285 VAL A C 1
ATOM 2182 O O . VAL A 1 285 ? 5.127 3.799 -8.840 1.00 97.94 285 VAL A O 1
ATOM 2185 N N . ALA A 1 286 ? 3.590 4.240 -10.415 1.00 97.31 286 ALA A N 1
ATOM 2186 C CA . ALA A 1 286 ? 4.526 4.927 -11.298 1.00 97.31 286 ALA A CA 1
ATOM 2187 C C . ALA A 1 286 ? 5.083 6.217 -10.678 1.00 97.31 286 ALA A C 1
ATOM 2189 O O . ALA A 1 286 ? 6.290 6.446 -10.716 1.00 97.31 286 ALA A O 1
ATOM 2190 N N . ALA A 1 287 ? 4.236 7.017 -10.029 1.00 95.44 287 ALA A N 1
ATOM 2191 C CA . ALA A 1 287 ? 4.637 8.254 -9.369 1.00 95.44 287 ALA A CA 1
ATOM 2192 C C . ALA A 1 287 ? 5.570 8.003 -8.181 1.00 95.44 287 ALA A C 1
ATOM 2194 O O . ALA A 1 287 ? 6.569 8.702 -8.014 1.00 95.44 287 ALA A O 1
ATOM 2195 N N . LEU A 1 288 ? 5.277 6.974 -7.389 1.00 94.69 288 LEU A N 1
ATOM 2196 C CA . LEU A 1 288 ? 6.138 6.528 -6.303 1.00 94.69 288 LEU A CA 1
ATOM 2197 C C . LEU A 1 288 ? 7.484 6.009 -6.826 1.00 94.69 288 LEU A C 1
ATOM 2199 O O . LEU A 1 288 ? 8.525 6.329 -6.260 1.00 94.69 288 LEU A O 1
ATOM 2203 N N . THR A 1 289 ? 7.477 5.255 -7.925 1.00 95.00 289 THR A N 1
ATOM 2204 C CA . THR A 1 289 ? 8.705 4.729 -8.539 1.00 95.00 289 THR A CA 1
ATOM 2205 C C . THR A 1 289 ? 9.563 5.863 -9.088 1.00 95.00 289 THR A C 1
ATOM 2207 O O . THR A 1 289 ? 10.757 5.919 -8.815 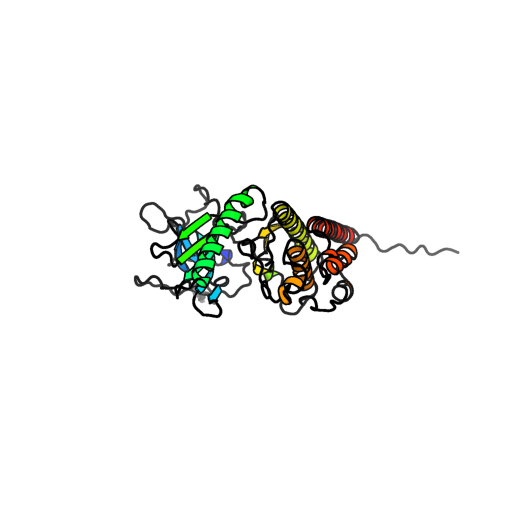1.00 95.00 289 THR A O 1
ATOM 2210 N N . HIS A 1 290 ? 8.950 6.817 -9.794 1.00 93.19 290 HIS A N 1
ATOM 2211 C CA . HIS A 1 290 ? 9.615 8.034 -10.251 1.00 93.19 290 HIS A CA 1
ATOM 2212 C C . HIS A 1 290 ? 10.248 8.789 -9.077 1.00 93.19 290 HIS A C 1
ATOM 2214 O O . HIS A 1 290 ? 11.396 9.221 -9.172 1.00 93.19 290 HIS A O 1
ATOM 2220 N N . HIS A 1 291 ? 9.530 8.925 -7.959 1.00 91.75 291 HIS A N 1
ATOM 2221 C CA . HIS A 1 291 ? 10.053 9.578 -6.762 1.00 91.75 291 HIS A CA 1
ATOM 2222 C C . HIS A 1 291 ? 11.287 8.863 -6.212 1.00 91.75 291 HIS A C 1
ATOM 2224 O O . HIS A 1 291 ? 12.313 9.502 -6.003 1.00 91.75 291 HIS A O 1
ATOM 2230 N N . LEU A 1 292 ? 11.227 7.543 -6.056 1.00 91.12 292 LEU A N 1
ATOM 2231 C CA . LEU A 1 292 ? 12.355 6.756 -5.555 1.00 91.12 292 LEU A CA 1
ATOM 2232 C C . LEU A 1 292 ? 13.585 6.826 -6.470 1.00 91.12 292 LEU A C 1
ATOM 2234 O O . LEU A 1 292 ? 14.702 6.838 -5.970 1.00 91.12 292 LEU A O 1
ATOM 2238 N N . LEU A 1 293 ? 13.390 6.891 -7.789 1.00 91.44 293 LEU A N 1
ATOM 2239 C CA . LEU A 1 293 ? 14.488 6.901 -8.763 1.00 91.44 293 LEU A CA 1
ATOM 2240 C C . LEU A 1 293 ? 15.099 8.289 -8.993 1.00 91.44 293 LEU A C 1
ATOM 2242 O O . LEU A 1 293 ? 16.270 8.385 -9.339 1.00 91.44 293 LEU A O 1
ATOM 2246 N N . THR A 1 294 ? 14.318 9.361 -8.836 1.00 89.06 294 THR A N 1
ATOM 2247 C CA . THR A 1 294 ? 14.756 10.738 -9.154 1.00 89.06 294 THR A CA 1
ATOM 2248 C C . THR A 1 294 ? 14.906 11.633 -7.924 1.00 89.06 294 THR A C 1
ATOM 2250 O O . THR A 1 294 ? 15.297 12.792 -8.050 1.00 89.06 294 THR A O 1
ATOM 2253 N N . GLY A 1 295 ? 14.522 11.145 -6.742 1.00 88.06 295 GLY A N 1
ATOM 2254 C CA . GLY A 1 295 ? 14.458 11.929 -5.508 1.00 88.06 295 GLY A CA 1
ATOM 2255 C C . GLY A 1 295 ? 13.314 12.950 -5.462 1.00 88.06 295 GLY A C 1
ATOM 2256 O O . GLY A 1 295 ? 13.202 13.682 -4.483 1.00 88.06 295 GLY A O 1
ATOM 2257 N N . ARG A 1 296 ? 12.453 13.019 -6.491 1.00 87.75 296 ARG A N 1
ATOM 2258 C CA . ARG A 1 296 ? 11.304 13.937 -6.535 1.00 87.75 296 ARG A CA 1
ATOM 2259 C C . ARG A 1 296 ? 10.054 13.317 -7.169 1.00 87.75 296 ARG A C 1
ATOM 2261 O O . ARG A 1 296 ? 10.163 12.558 -8.136 1.00 87.75 296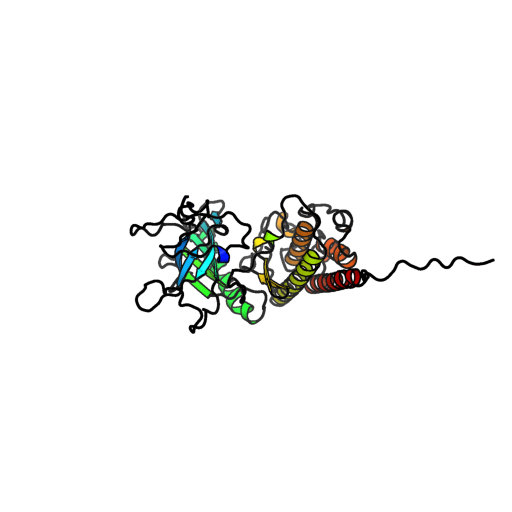 ARG A O 1
ATOM 2268 N N . PRO A 1 297 ? 8.843 13.648 -6.688 1.00 88.62 297 PRO A N 1
ATOM 2269 C CA . PRO A 1 297 ? 7.616 13.198 -7.336 1.00 88.62 297 PRO A CA 1
ATOM 2270 C C . PRO A 1 297 ? 7.520 13.742 -8.776 1.00 88.62 297 PRO A C 1
ATOM 2272 O O . PRO A 1 297 ? 8.106 14.786 -9.086 1.00 88.62 297 PRO A O 1
ATOM 2275 N N . PRO A 1 298 ? 6.783 13.062 -9.674 1.00 90.00 298 PRO A N 1
ATOM 2276 C CA . PRO A 1 298 ? 6.608 13.532 -11.043 1.00 90.00 298 PRO A CA 1
ATOM 2277 C C . PRO A 1 298 ? 5.878 14.879 -11.075 1.00 90.00 298 PRO A C 1
ATOM 2279 O O . PRO A 1 298 ? 4.986 15.153 -10.266 1.00 90.00 298 PRO A O 1
ATOM 2282 N N . ALA A 1 299 ? 6.227 15.718 -12.051 1.00 85.12 299 ALA A N 1
ATOM 2283 C CA . ALA A 1 299 ? 5.525 16.976 -12.266 1.00 85.12 299 ALA A CA 1
ATOM 2284 C C . ALA A 1 299 ? 4.065 16.713 -12.672 1.00 85.12 299 ALA A C 1
ATOM 2286 O O . ALA A 1 299 ? 3.780 15.898 -13.541 1.00 85.12 299 ALA A O 1
ATOM 2287 N N . VAL A 1 300 ? 3.140 17.460 -12.071 1.00 74.56 300 VAL A N 1
ATOM 2288 C CA . VAL A 1 300 ? 1.687 17.214 -12.148 1.00 74.56 300 VAL A CA 1
ATOM 2289 C C . VAL A 1 300 ? 1.107 17.275 -13.564 1.00 74.56 300 VAL A C 1
ATOM 2291 O O . VAL A 1 300 ? 0.136 16.587 -13.856 1.00 74.56 300 VAL A O 1
ATOM 2294 N N . ARG A 1 301 ? 1.632 18.158 -14.420 1.00 71.44 301 ARG A N 1
ATOM 2295 C CA . ARG A 1 301 ? 1.029 18.475 -15.730 1.00 71.44 301 ARG A CA 1
ATOM 2296 C C . ARG A 1 301 ? 1.827 17.966 -16.922 1.00 71.44 301 ARG A C 1
ATOM 2298 O O . ARG A 1 301 ? 1.246 17.706 -17.967 1.00 71.44 301 ARG A O 1
ATOM 2305 N N . ALA A 1 302 ? 3.142 17.890 -16.776 1.00 71.25 302 ALA A N 1
ATOM 2306 C CA . ALA A 1 302 ? 4.065 17.542 -17.845 1.00 71.25 302 ALA A CA 1
ATOM 2307 C C . ALA A 1 302 ? 5.326 16.935 -17.215 1.00 71.25 302 ALA A C 1
ATOM 2309 O O . ALA A 1 302 ? 6.331 17.636 -17.062 1.00 71.25 302 ALA A O 1
ATOM 2310 N N . PRO A 1 303 ? 5.268 15.675 -16.749 1.00 77.69 303 PRO A N 1
ATOM 2311 C CA . PRO A 1 303 ? 6.465 14.997 -16.281 1.00 77.69 303 PRO A CA 1
ATOM 2312 C C . PRO A 1 303 ? 7.471 14.910 -17.434 1.00 77.69 303 PRO A C 1
ATOM 2314 O O . PRO A 1 303 ? 7.115 14.587 -18.568 1.00 77.69 303 PRO A O 1
ATOM 2317 N N . LEU A 1 304 ? 8.734 15.238 -17.156 1.00 84.06 304 LEU A N 1
ATOM 2318 C CA . LEU A 1 304 ? 9.809 14.957 -18.101 1.00 84.06 304 LEU A CA 1
ATOM 2319 C C . LEU A 1 304 ? 9.970 13.434 -18.211 1.00 84.06 304 LEU A C 1
ATOM 2321 O O . LEU A 1 304 ? 9.845 12.766 -17.182 1.00 84.06 304 LEU A O 1
ATOM 2325 N N . PRO A 1 305 ? 10.316 12.894 -19.394 1.00 89.06 305 PRO A N 1
ATOM 2326 C CA . PRO A 1 305 ? 10.578 11.465 -19.544 1.00 89.06 305 PRO A CA 1
ATOM 2327 C C . PRO A 1 305 ? 11.562 10.971 -18.484 1.00 89.06 305 PRO A C 1
ATOM 2329 O O . PRO A 1 305 ? 12.603 11.613 -18.281 1.00 89.06 305 PRO A O 1
ATOM 2332 N N . LEU A 1 306 ? 11.257 9.851 -17.821 1.00 89.88 306 LEU A N 1
ATOM 2333 C CA . LEU A 1 306 ? 12.047 9.357 -16.685 1.00 89.88 306 LEU A CA 1
ATOM 2334 C C . LEU A 1 306 ? 13.536 9.236 -17.028 1.00 89.88 306 LEU A C 1
ATOM 2336 O O . LEU A 1 306 ? 14.391 9.684 -16.267 1.00 89.88 306 LEU A O 1
ATOM 2340 N N . ARG A 1 307 ? 13.844 8.740 -18.228 1.00 89.31 307 ARG A N 1
ATOM 2341 C CA . ARG A 1 307 ? 15.212 8.555 -18.731 1.00 89.31 307 ARG A CA 1
ATOM 2342 C C . ARG A 1 307 ? 16.052 9.836 -18.750 1.00 89.31 307 ARG A C 1
ATOM 2344 O O . ARG A 1 307 ? 17.269 9.777 -18.637 1.00 89.31 307 ARG A O 1
ATOM 2351 N N . ARG A 1 308 ? 15.428 11.012 -18.901 1.00 88.75 308 ARG A N 1
ATOM 2352 C CA . ARG A 1 308 ? 16.150 12.300 -18.852 1.00 88.75 308 ARG A CA 1
ATOM 2353 C C . ARG A 1 308 ? 16.568 12.688 -17.437 1.00 88.75 308 ARG A C 1
ATOM 2355 O O . ARG A 1 308 ? 17.418 13.556 -17.280 1.00 88.75 308 ARG A O 1
ATOM 2362 N N . GLN A 1 309 ? 15.930 12.104 -16.430 1.00 89.56 309 GLN A N 1
ATOM 2363 C CA . GLN A 1 309 ? 16.130 12.422 -15.020 1.00 89.56 309 GLN A CA 1
ATOM 2364 C C . GLN A 1 309 ? 16.895 11.316 -14.284 1.00 89.56 309 GLN A C 1
ATOM 2366 O O . GLN A 1 309 ? 17.599 11.611 -13.328 1.00 89.56 309 GLN A O 1
ATOM 2371 N N . ALA A 1 310 ? 16.767 10.069 -14.740 1.00 89.12 310 ALA A N 1
ATOM 2372 C CA . ALA A 1 310 ? 17.446 8.895 -14.211 1.00 89.12 310 ALA A CA 1
ATOM 2373 C C . ALA A 1 310 ? 17.963 8.031 -15.385 1.00 89.12 310 ALA A C 1
ATOM 2375 O O . ALA A 1 310 ? 17.284 7.090 -15.800 1.00 89.12 310 ALA A O 1
ATOM 2376 N N . PRO A 1 311 ? 19.123 8.377 -15.978 1.00 88.00 311 PRO A N 1
ATOM 2377 C CA . PRO A 1 311 ? 19.634 7.726 -17.190 1.00 88.00 311 PRO A CA 1
ATOM 2378 C C . PRO A 1 311 ? 20.067 6.268 -16.983 1.00 88.00 311 PRO A C 1
ATOM 2380 O O . PRO A 1 311 ? 20.085 5.511 -17.948 1.00 88.00 311 PRO A O 1
ATOM 2383 N N . ASP A 1 312 ? 20.362 5.868 -15.744 1.00 88.38 312 ASP A N 1
ATOM 2384 C CA . ASP A 1 312 ? 20.781 4.502 -15.395 1.00 88.38 312 ASP A CA 1
ATOM 2385 C C . ASP A 1 312 ? 19.601 3.514 -15.300 1.00 88.38 312 ASP A C 1
ATOM 2387 O O . ASP A 1 312 ? 19.788 2.307 -15.134 1.00 88.38 312 ASP A O 1
ATOM 2391 N N . VAL A 1 313 ? 18.363 4.011 -15.402 1.00 91.31 313 VAL A N 1
ATOM 2392 C CA . VAL A 1 313 ? 17.153 3.185 -15.369 1.00 91.31 313 VAL A CA 1
ATOM 2393 C C . VAL A 1 313 ? 16.950 2.516 -16.734 1.00 91.31 313 VAL A C 1
ATOM 2395 O O . VAL A 1 313 ? 16.902 3.220 -17.744 1.00 91.31 313 VAL A O 1
ATOM 2398 N N . PRO A 1 314 ? 16.733 1.185 -16.800 1.00 92.12 314 PRO A N 1
ATOM 2399 C CA . PRO A 1 314 ? 16.527 0.491 -18.068 1.00 92.12 314 PRO A CA 1
ATOM 2400 C C . PRO A 1 314 ? 15.403 1.093 -18.931 1.00 92.12 314 PRO A C 1
ATOM 2402 O O . PRO A 1 314 ? 14.306 1.398 -18.450 1.00 92.12 314 PRO A O 1
ATOM 2405 N N . ASP A 1 315 ? 15.648 1.201 -20.239 1.00 88.38 315 ASP A N 1
ATOM 2406 C CA . ASP A 1 315 ? 14.751 1.875 -21.193 1.00 88.38 315 ASP A CA 1
ATOM 2407 C C . ASP A 1 315 ? 13.323 1.314 -21.180 1.00 88.38 315 ASP A C 1
ATOM 2409 O O . ASP A 1 315 ? 12.341 2.058 -21.231 1.00 88.38 315 ASP A O 1
ATOM 2413 N N . ARG A 1 316 ? 13.196 -0.014 -21.072 1.00 87.62 316 ARG A N 1
ATOM 2414 C CA . ARG A 1 316 ? 11.899 -0.702 -21.110 1.00 87.62 316 ARG A CA 1
ATOM 2415 C C . ARG A 1 316 ? 10.971 -0.256 -19.984 1.00 87.62 316 ARG A C 1
ATOM 2417 O O . ARG A 1 316 ? 9.794 -0.020 -20.243 1.00 87.62 316 ARG A O 1
ATOM 2424 N N . ILE A 1 317 ? 11.475 -0.144 -18.753 1.00 94.06 317 ILE A N 1
ATOM 2425 C CA . ILE A 1 317 ? 10.639 0.289 -17.626 1.00 94.06 317 ILE A CA 1
ATOM 2426 C C . ILE A 1 317 ? 10.391 1.795 -17.666 1.00 94.06 317 ILE A C 1
ATOM 2428 O O . ILE A 1 317 ? 9.289 2.216 -17.331 1.00 94.06 317 ILE A O 1
ATOM 2432 N N . SER A 1 318 ? 11.344 2.590 -18.163 1.00 94.12 318 SER A N 1
ATOM 2433 C CA . SER A 1 318 ? 11.165 4.037 -18.325 1.00 94.12 318 SER A CA 1
ATOM 2434 C C . SER A 1 318 ? 9.944 4.376 -19.185 1.00 94.12 318 SER A C 1
ATOM 2436 O O . SER A 1 318 ? 9.076 5.121 -18.738 1.00 94.12 318 SER A O 1
ATOM 2438 N N . HIS A 1 319 ? 9.800 3.758 -20.363 1.00 93.19 319 HIS A N 1
ATOM 2439 C CA . HIS A 1 319 ? 8.643 4.005 -21.235 1.00 93.19 319 HIS A CA 1
ATOM 2440 C C . HIS A 1 319 ? 7.305 3.595 -20.603 1.00 93.19 319 HIS A C 1
ATOM 2442 O O . HIS A 1 319 ? 6.300 4.285 -20.766 1.00 93.19 319 HIS A O 1
ATOM 2448 N N . VAL A 1 320 ? 7.275 2.472 -19.880 1.00 96.88 320 VAL A N 1
ATOM 2449 C CA . VAL A 1 320 ? 6.041 1.986 -19.245 1.00 96.88 320 VAL A CA 1
ATOM 2450 C C . VAL A 1 320 ? 5.660 2.854 -18.045 1.00 96.88 320 VAL A C 1
ATOM 2452 O O . VAL A 1 320 ? 4.475 3.110 -17.840 1.00 96.88 320 VAL A O 1
ATOM 2455 N N . LEU A 1 321 ? 6.639 3.347 -17.279 1.00 96.62 321 LEU A N 1
ATOM 2456 C CA . LEU A 1 321 ? 6.407 4.301 -16.193 1.00 96.62 321 LEU A CA 1
ATOM 2457 C C . LEU A 1 321 ? 5.884 5.639 -16.723 1.00 96.62 321 LEU A C 1
ATOM 2459 O O . LEU A 1 321 ? 4.919 6.161 -16.170 1.00 96.62 321 LEU A O 1
ATOM 2463 N N . ASP A 1 322 ? 6.451 6.149 -17.819 1.00 95.50 322 ASP A N 1
ATOM 2464 C CA . ASP A 1 322 ? 5.969 7.374 -18.464 1.00 95.50 322 ASP A CA 1
ATOM 2465 C C . ASP A 1 322 ? 4.513 7.208 -18.953 1.00 95.50 322 ASP A C 1
ATOM 2467 O O . ASP A 1 322 ? 3.673 8.074 -18.707 1.00 95.50 322 ASP A O 1
ATOM 2471 N N . ALA A 1 323 ? 4.165 6.062 -19.555 1.00 95.88 323 ALA A N 1
ATOM 2472 C CA . ALA A 1 323 ? 2.785 5.749 -19.948 1.00 95.88 323 ALA A CA 1
ATOM 2473 C C . ALA A 1 323 ? 1.837 5.597 -18.741 1.00 95.88 323 ALA A C 1
ATOM 2475 O O . ALA A 1 323 ? 0.687 6.032 -18.780 1.00 95.88 323 ALA A O 1
ATOM 2476 N N . ALA A 1 324 ? 2.307 5.013 -17.638 1.00 97.38 324 ALA A N 1
ATOM 2477 C CA . ALA A 1 324 ? 1.541 4.886 -16.398 1.00 97.38 324 ALA A CA 1
ATOM 2478 C C . ALA A 1 324 ? 1.275 6.232 -15.699 1.00 97.38 324 ALA A C 1
ATOM 2480 O O . ALA A 1 324 ? 0.318 6.338 -14.932 1.00 97.38 324 ALA A O 1
ATOM 2481 N N . LEU A 1 325 ? 2.063 7.266 -16.005 1.00 95.69 325 LEU A N 1
ATOM 2482 C CA . LEU A 1 325 ? 1.864 8.643 -15.547 1.00 95.69 325 LEU A CA 1
ATOM 2483 C C . LEU A 1 325 ? 0.941 9.472 -16.456 1.00 95.69 325 LEU A C 1
ATOM 2485 O O . LEU A 1 325 ? 0.783 10.672 -16.225 1.00 95.69 325 LEU A O 1
ATOM 2489 N N . ALA A 1 326 ? 0.311 8.866 -17.469 1.00 93.75 326 ALA A N 1
ATOM 2490 C CA . ALA A 1 326 ? -0.602 9.573 -18.359 1.00 93.75 326 ALA A CA 1
ATOM 2491 C C . ALA A 1 326 ? -1.753 10.249 -17.594 1.00 93.75 326 ALA A C 1
ATOM 2493 O O . ALA A 1 326 ? -2.343 9.681 -16.665 1.00 93.75 326 ALA A O 1
ATOM 2494 N N . SER A 1 327 ? -2.100 11.468 -18.019 1.00 91.56 327 SER A N 1
ATOM 2495 C CA . SER A 1 327 ? -3.202 12.225 -17.421 1.00 91.56 327 SER A CA 1
ATOM 2496 C C . SER A 1 327 ? -4.536 11.495 -17.546 1.00 91.56 327 SER A C 1
ATOM 2498 O O . SER A 1 327 ? -5.296 11.437 -16.581 1.00 91.56 327 SER A O 1
ATOM 2500 N N . ASP A 1 328 ? -4.779 10.914 -18.720 1.00 91.69 328 ASP A N 1
ATOM 2501 C CA . ASP A 1 328 ? -5.928 10.065 -19.010 1.00 91.69 328 ASP A CA 1
ATOM 2502 C C . ASP A 1 328 ? -5.721 8.653 -18.422 1.00 91.69 328 ASP A C 1
ATOM 2504 O O . ASP A 1 328 ? -4.754 7.982 -18.799 1.00 91.69 328 ASP A O 1
ATOM 2508 N N . PRO A 1 329 ? -6.588 8.183 -17.503 1.00 94.25 329 PRO A N 1
ATOM 2509 C CA . PRO A 1 329 ? -6.509 6.833 -16.953 1.00 94.25 329 PRO A CA 1
ATOM 2510 C C . PRO A 1 329 ? -6.595 5.713 -17.994 1.00 94.25 329 PRO A C 1
ATOM 2512 O O . PRO A 1 329 ? -5.971 4.670 -17.786 1.00 94.25 329 PRO A O 1
ATOM 2515 N N . ASP A 1 330 ? -7.313 5.916 -19.100 1.00 94.50 330 ASP A N 1
ATOM 2516 C CA . ASP A 1 330 ? -7.513 4.878 -20.120 1.00 94.50 330 ASP A CA 1
ATOM 2517 C C . ASP A 1 330 ? -6.268 4.676 -20.996 1.00 94.50 330 ASP A C 1
ATOM 2519 O O . ASP A 1 330 ? -6.047 3.589 -21.531 1.00 94.50 330 ASP A O 1
ATOM 2523 N N . ALA A 1 331 ? -5.390 5.680 -21.063 1.00 95.19 331 ALA A N 1
ATOM 2524 C CA . ALA A 1 331 ? -4.092 5.585 -21.728 1.00 95.19 331 ALA A CA 1
ATOM 2525 C C . ALA A 1 331 ? -3.038 4.817 -20.905 1.00 95.19 331 ALA A C 1
ATOM 2527 O O . ALA A 1 331 ? -1.976 4.467 -21.425 1.00 95.19 331 ALA A O 1
ATOM 2528 N N . ARG A 1 332 ? -3.297 4.560 -19.615 1.00 97.25 332 ARG A N 1
ATOM 2529 C CA . ARG A 1 332 ? -2.351 3.869 -18.727 1.00 97.25 332 ARG A CA 1
ATOM 2530 C C . ARG A 1 332 ? -2.406 2.354 -18.960 1.00 97.25 332 ARG A C 1
ATOM 2532 O O . ARG A 1 332 ? -3.488 1.811 -19.196 1.00 97.25 332 ARG A O 1
ATOM 2539 N N . PRO A 1 333 ? -1.293 1.621 -18.800 1.00 98.06 333 PRO A N 1
ATOM 2540 C CA . PRO A 1 333 ? -1.324 0.161 -18.762 1.00 98.06 333 PRO A CA 1
ATOM 2541 C C . PRO A 1 333 ? -2.135 -0.355 -17.560 1.00 98.06 333 PRO A C 1
ATOM 2543 O O . PRO A 1 333 ? -2.483 0.392 -16.646 1.00 98.06 333 PRO A O 1
ATOM 2546 N N . ASP A 1 334 ? -2.431 -1.652 -17.538 1.00 98.25 334 ASP A N 1
ATOM 2547 C CA . ASP A 1 334 ? -2.940 -2.313 -16.330 1.00 98.25 334 ASP A CA 1
ATOM 2548 C C . ASP A 1 334 ? -1.805 -2.677 -15.369 1.00 98.25 334 ASP A C 1
ATOM 2550 O O . ASP A 1 334 ? -0.639 -2.790 -15.763 1.00 98.25 334 ASP A O 1
ATOM 2554 N N . ALA A 1 335 ? -2.152 -2.935 -14.103 1.00 98.38 335 ALA A N 1
ATOM 2555 C CA . ALA A 1 335 ? -1.187 -3.328 -13.077 1.00 98.38 335 ALA A CA 1
ATOM 2556 C C . ALA A 1 335 ? -0.364 -4.562 -13.494 1.00 98.38 335 ALA A C 1
ATOM 2558 O O . ALA A 1 335 ? 0.847 -4.585 -13.294 1.00 98.38 335 AL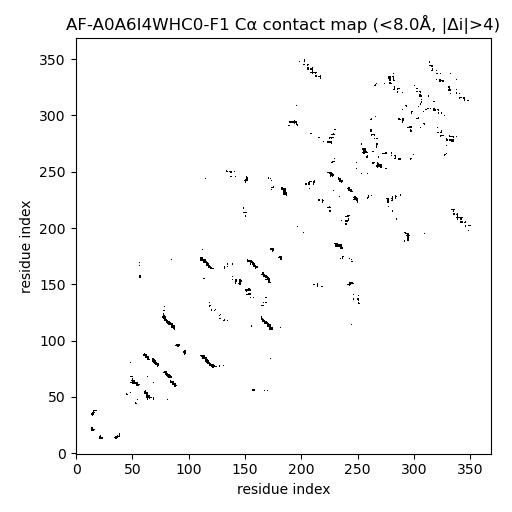A A O 1
ATOM 2559 N N . ALA A 1 336 ? -0.976 -5.550 -14.155 1.00 98.31 336 ALA A N 1
ATOM 2560 C CA . ALA A 1 336 ? -0.269 -6.737 -14.642 1.00 98.31 336 ALA A CA 1
ATOM 2561 C C . ALA A 1 336 ? 0.824 -6.404 -15.680 1.00 98.31 336 ALA A C 1
ATOM 2563 O O . ALA A 1 336 ? 1.922 -6.964 -15.628 1.00 98.31 336 ALA A O 1
ATOM 2564 N N . VAL A 1 337 ? 0.548 -5.463 -16.591 1.00 98.38 337 VAL A N 1
ATOM 2565 C CA . VAL A 1 337 ? 1.503 -5.003 -17.613 1.00 98.38 337 VAL A CA 1
ATOM 2566 C C . VAL A 1 337 ? 2.651 -4.235 -16.961 1.00 98.38 337 VAL A C 1
ATOM 2568 O O . VAL A 1 337 ? 3.816 -4.502 -17.258 1.00 98.38 337 VAL A O 1
ATOM 2571 N N . LEU A 1 338 ? 2.344 -3.344 -16.013 1.00 98.50 338 LEU A N 1
ATOM 2572 C CA . LEU A 1 338 ? 3.365 -2.632 -15.244 1.00 98.50 338 LEU A CA 1
ATOM 2573 C C . LEU A 1 338 ? 4.250 -3.607 -14.438 1.00 98.50 338 LEU A C 1
ATOM 2575 O O . LEU A 1 338 ? 5.475 -3.489 -14.445 1.00 98.50 338 LEU A O 1
ATOM 2579 N N . GLY A 1 339 ? 3.659 -4.636 -13.825 1.00 98.19 339 GLY A N 1
ATOM 2580 C CA . GLY A 1 339 ? 4.393 -5.694 -13.125 1.00 98.19 339 GLY A CA 1
ATOM 2581 C C . GLY A 1 339 ? 5.319 -6.500 -14.040 1.00 98.19 339 GLY A C 1
ATOM 2582 O O . GLY A 1 339 ? 6.451 -6.815 -13.665 1.00 98.19 339 GLY A O 1
ATOM 2583 N N . ALA A 1 340 ? 4.881 -6.801 -15.266 1.00 98.19 340 ALA A N 1
ATOM 2584 C CA . ALA A 1 340 ? 5.723 -7.442 -16.274 1.00 98.19 340 ALA A CA 1
ATOM 2585 C C . ALA A 1 340 ? 6.907 -6.554 -16.693 1.00 98.19 340 ALA A C 1
ATOM 2587 O O . ALA A 1 340 ? 8.023 -7.059 -16.832 1.00 98.19 340 ALA A O 1
ATOM 2588 N N . ALA A 1 341 ? 6.697 -5.241 -16.818 1.00 97.88 341 ALA A N 1
ATOM 2589 C CA . ALA A 1 341 ? 7.767 -4.293 -17.120 1.00 97.88 341 ALA A CA 1
ATOM 2590 C C . ALA A 1 341 ? 8.831 -4.247 -16.010 1.00 97.88 341 ALA A C 1
ATOM 2592 O O . ALA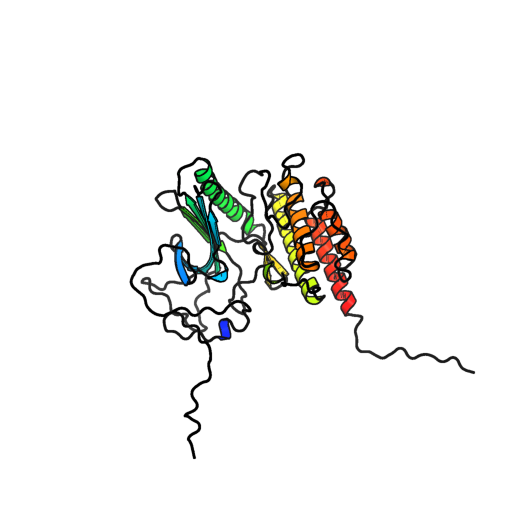 A 1 341 ? 10.024 -4.290 -16.310 1.00 97.88 341 ALA A O 1
ATOM 2593 N N . PHE A 1 342 ? 8.425 -4.259 -14.734 1.00 97.69 342 PHE A N 1
ATOM 2594 C CA . PHE A 1 342 ? 9.369 -4.345 -13.612 1.00 97.69 342 PHE A CA 1
ATOM 2595 C C . PHE A 1 342 ? 10.187 -5.642 -13.634 1.00 97.69 342 PHE A C 1
ATOM 2597 O O . PHE A 1 342 ? 11.402 -5.617 -13.428 1.00 97.69 342 PHE A O 1
ATOM 2604 N N . ARG A 1 343 ? 9.550 -6.783 -13.932 1.00 96.69 343 ARG A N 1
ATOM 2605 C CA . ARG A 1 343 ? 10.253 -8.069 -14.092 1.00 96.69 343 ARG A CA 1
ATOM 2606 C C . ARG A 1 343 ? 11.274 -8.031 -15.230 1.00 96.69 343 ARG A C 1
ATOM 2608 O O . ARG A 1 343 ? 12.364 -8.577 -15.065 1.00 96.69 343 ARG A O 1
ATOM 2615 N N . ALA A 1 344 ? 10.932 -7.399 -16.352 1.00 95.62 344 ALA A N 1
ATOM 2616 C CA . ALA A 1 344 ? 11.824 -7.261 -17.499 1.00 95.62 344 ALA A CA 1
ATOM 2617 C C . ALA A 1 344 ? 13.038 -6.379 -17.172 1.00 95.62 344 ALA A C 1
ATOM 2619 O O . ALA A 1 344 ? 14.166 -6.827 -17.347 1.00 95.62 344 ALA A O 1
ATOM 2620 N N . ALA A 1 345 ? 12.828 -5.193 -16.595 1.00 93.69 345 ALA A N 1
ATOM 2621 C CA . ALA A 1 345 ? 13.930 -4.304 -16.216 1.00 93.69 345 ALA A CA 1
ATOM 2622 C C . ALA A 1 345 ? 14.867 -4.923 -15.176 1.00 93.69 345 ALA A C 1
ATOM 2624 O O . ALA A 1 345 ? 16.076 -4.720 -15.222 1.00 93.69 345 ALA A O 1
ATOM 2625 N N . ARG A 1 346 ? 14.332 -5.744 -14.269 1.00 92.69 346 ARG A N 1
ATOM 2626 C CA . ARG A 1 346 ? 15.155 -6.524 -13.345 1.00 92.69 346 ARG A CA 1
ATOM 2627 C C . ARG A 1 346 ? 16.098 -7.485 -14.084 1.00 92.69 346 ARG A C 1
ATOM 2629 O O . ARG A 1 346 ? 17.245 -7.635 -13.679 1.00 92.69 346 ARG A O 1
ATOM 2636 N N . ALA A 1 347 ? 15.623 -8.140 -15.144 1.00 89.88 347 ALA A N 1
ATOM 2637 C CA . ALA A 1 347 ? 16.458 -9.022 -15.957 1.00 89.88 347 ALA A CA 1
ATOM 2638 C C . ALA A 1 347 ? 17.532 -8.244 -16.733 1.00 89.88 347 ALA A C 1
ATOM 2640 O O . ALA A 1 347 ? 18.639 -8.753 -16.887 1.00 89.88 347 ALA A O 1
ATOM 2641 N N . ASP A 1 348 ? 17.228 -7.022 -17.175 1.00 89.12 348 ASP A N 1
ATOM 2642 C CA . ASP A 1 348 ? 18.195 -6.143 -17.843 1.00 89.12 348 ASP A CA 1
ATOM 2643 C C . ASP A 1 348 ? 19.328 -5.734 -16.881 1.00 89.12 348 ASP A C 1
ATOM 2645 O O . ASP A 1 348 ? 20.502 -5.834 -17.236 1.00 89.12 348 ASP A O 1
ATOM 2649 N N . LEU A 1 349 ? 18.993 -5.384 -15.630 1.00 87.88 349 LEU A N 1
ATOM 2650 C CA . LEU A 1 349 ? 19.977 -5.063 -14.585 1.00 87.88 349 LEU A CA 1
ATOM 2651 C C . LEU A 1 349 ? 20.887 -6.249 -14.228 1.00 87.88 349 LEU A C 1
ATOM 2653 O O . LEU A 1 349 ? 22.055 -6.045 -13.916 1.00 87.88 349 LEU A O 1
ATOM 2657 N N . SER A 1 350 ? 20.382 -7.488 -14.278 1.00 82.00 350 SER A N 1
ATOM 2658 C CA . SER A 1 350 ? 21.224 -8.675 -14.063 1.00 82.00 350 SER A CA 1
ATOM 2659 C C . SER A 1 350 ? 22.216 -8.902 -15.199 1.00 82.00 350 SER A C 1
ATOM 2661 O O . SER A 1 350 ? 23.373 -9.196 -14.930 1.00 82.00 350 SER A O 1
ATOM 2663 N N . ARG A 1 351 ? 21.786 -8.734 -16.456 1.00 71.94 351 ARG A N 1
ATOM 2664 C CA . ARG A 1 351 ? 22.643 -8.973 -17.631 1.00 71.94 351 ARG A CA 1
ATOM 2665 C C . ARG A 1 351 ? 23.754 -7.938 -17.772 1.00 71.94 351 ARG A C 1
ATOM 2667 O O . ARG A 1 351 ? 24.842 -8.289 -18.205 1.00 71.94 351 ARG A O 1
ATOM 2674 N N . GLY A 1 352 ? 23.502 -6.686 -17.383 1.00 58.28 352 GLY A N 1
ATOM 2675 C CA . GLY A 1 352 ? 24.531 -5.640 -17.372 1.00 58.28 352 GLY A CA 1
ATOM 2676 C C . GLY A 1 352 ? 25.660 -5.889 -16.363 1.00 58.28 352 GLY A C 1
ATOM 2677 O O . GLY A 1 352 ? 26.710 -5.267 -16.470 1.00 58.28 352 GLY A O 1
ATOM 2678 N N . ASN A 1 353 ? 25.463 -6.803 -15.406 1.00 47.72 353 ASN A N 1
ATOM 2679 C CA . ASN A 1 353 ? 26.448 -7.144 -14.380 1.00 47.72 353 ASN A CA 1
ATOM 2680 C C . ASN A 1 353 ? 27.332 -8.349 -14.768 1.00 47.72 353 ASN A C 1
ATOM 2682 O O . ASN A 1 353 ? 28.394 -8.532 -14.179 1.00 47.72 353 ASN A O 1
ATOM 2686 N N . ASP A 1 354 ? 26.918 -9.147 -15.761 1.00 44.72 354 ASP A N 1
ATOM 2687 C CA . ASP A 1 354 ? 27.688 -10.293 -16.274 1.00 44.72 354 ASP A CA 1
ATOM 2688 C C . ASP A 1 354 ? 28.807 -9.865 -17.251 1.00 44.72 354 ASP A C 1
ATOM 2690 O O . ASP A 1 354 ? 29.726 -10.640 -17.514 1.00 44.72 354 ASP A O 1
ATOM 2694 N N . ASP A 1 355 ? 28.777 -8.619 -17.742 1.00 39.69 355 ASP A N 1
ATOM 2695 C CA . ASP A 1 355 ? 29.783 -8.051 -18.661 1.00 39.69 355 ASP A CA 1
ATOM 2696 C C . ASP A 1 355 ? 31.011 -7.457 -17.933 1.00 39.69 355 ASP A C 1
ATOM 2698 O O . ASP A 1 355 ? 31.904 -6.875 -18.548 1.00 39.69 355 ASP A O 1
ATOM 2702 N N . VAL A 1 356 ? 31.090 -7.627 -16.606 1.00 38.94 356 VAL A N 1
ATOM 2703 C CA . VAL A 1 356 ? 32.260 -7.270 -15.787 1.00 38.94 356 VAL A CA 1
ATOM 2704 C C . VAL A 1 356 ? 32.837 -8.532 -15.141 1.00 38.94 356 VAL A C 1
ATOM 2706 O O . VAL A 1 356 ? 32.868 -8.692 -13.923 1.00 38.94 356 VAL A O 1
ATOM 2709 N N . SER A 1 357 ? 33.326 -9.454 -15.969 1.00 32.47 357 SER A N 1
ATOM 2710 C CA . SER A 1 357 ? 34.377 -10.374 -15.521 1.00 32.47 357 SER A CA 1
ATOM 2711 C C . SER A 1 357 ? 35.728 -9.643 -15.568 1.00 32.47 357 SER A C 1
ATOM 2713 O O . SER A 1 357 ? 36.030 -9.018 -16.586 1.00 32.47 357 SER A O 1
ATOM 2715 N N . PRO A 1 358 ? 36.578 -9.707 -14.523 1.00 43.22 358 PRO A N 1
ATOM 2716 C CA . PRO A 1 358 ? 37.945 -9.201 -14.592 1.00 43.22 358 PRO A CA 1
ATOM 2717 C C . PRO A 1 358 ? 38.775 -10.178 -15.434 1.00 43.22 358 PRO A C 1
ATOM 2719 O O . PRO A 1 358 ? 39.404 -11.091 -14.908 1.00 43.22 358 PRO A O 1
ATOM 2722 N N . GLY A 1 359 ? 38.709 -10.042 -16.756 1.00 36.75 359 GLY A N 1
ATOM 2723 C CA . GLY A 1 359 ? 39.342 -10.964 -17.695 1.00 36.75 359 GLY A CA 1
ATOM 2724 C C . GLY A 1 359 ? 39.915 -10.229 -18.895 1.00 36.75 359 GLY A C 1
ATOM 2725 O O . GLY A 1 359 ? 39.218 -10.054 -19.881 1.00 36.75 359 GLY A O 1
ATOM 2726 N N . ASP A 1 360 ? 41.181 -9.835 -18.746 1.00 34.38 360 ASP A N 1
ATOM 2727 C CA . ASP A 1 360 ? 42.171 -9.377 -19.730 1.00 34.38 360 ASP A CA 1
ATOM 2728 C C . ASP A 1 360 ? 41.807 -8.260 -20.736 1.00 34.38 360 ASP A C 1
ATOM 2730 O O . ASP A 1 360 ? 40.811 -8.329 -21.456 1.00 34.38 360 ASP A O 1
ATOM 2734 N N . PRO A 1 361 ? 42.672 -7.232 -20.889 1.00 34.75 361 PRO A N 1
ATOM 2735 C CA . PRO A 1 361 ? 42.485 -6.231 -21.929 1.00 34.75 361 PRO A CA 1
ATOM 2736 C C . PRO A 1 361 ? 42.601 -6.872 -23.324 1.00 34.75 361 PRO A C 1
ATOM 2738 O O . PRO A 1 361 ? 43.400 -7.796 -23.525 1.00 34.75 361 PRO A O 1
ATOM 2741 N N . PRO A 1 362 ? 41.851 -6.364 -24.319 1.00 33.78 362 PRO A N 1
ATOM 2742 C CA . PRO A 1 362 ? 41.886 -6.898 -25.671 1.00 33.78 362 PRO A CA 1
ATOM 2743 C C . PRO A 1 362 ? 43.308 -6.793 -26.229 1.00 33.78 362 PRO A C 1
ATOM 2745 O O . PRO A 1 362 ? 43.883 -5.706 -26.323 1.00 33.78 362 PRO A O 1
ATOM 2748 N N . ARG A 1 363 ? 43.890 -7.937 -26.609 1.00 37.41 363 ARG A N 1
ATOM 2749 C CA . ARG A 1 363 ? 45.162 -7.970 -27.337 1.00 37.41 363 ARG A CA 1
ATOM 2750 C C . ARG A 1 363 ? 44.963 -7.276 -28.679 1.00 37.41 363 ARG A C 1
ATOM 2752 O O . ARG A 1 363 ? 44.324 -7.814 -29.579 1.00 37.41 363 ARG A O 1
ATOM 2759 N N . ILE A 1 364 ? 45.536 -6.085 -28.809 1.00 37.81 364 ILE A N 1
ATOM 2760 C CA . ILE A 1 364 ? 45.650 -5.386 -30.084 1.00 37.81 364 ILE A CA 1
ATOM 2761 C C . ILE A 1 364 ? 46.557 -6.234 -30.981 1.00 37.81 364 ILE A C 1
ATOM 2763 O O . ILE A 1 364 ? 47.769 -6.308 -30.773 1.00 37.81 364 ILE A O 1
ATOM 2767 N N . HIS A 1 365 ? 45.966 -6.893 -31.977 1.00 38.78 365 HIS A N 1
ATOM 2768 C CA . HIS A 1 365 ? 46.715 -7.462 -33.087 1.00 38.78 365 HIS A CA 1
ATOM 2769 C C . HIS A 1 365 ? 47.315 -6.310 -33.895 1.00 38.78 365 HIS A C 1
ATOM 2771 O O . HIS A 1 365 ? 46.612 -5.627 -34.636 1.00 38.78 365 HIS A O 1
ATOM 2777 N N . GLN A 1 366 ? 48.620 -6.088 -33.748 1.00 36.75 366 GLN A N 1
ATOM 2778 C CA . GLN A 1 366 ? 49.365 -5.296 -34.720 1.00 36.75 366 GLN A CA 1
ATOM 2779 C C . GLN A 1 366 ? 49.459 -6.096 -36.030 1.00 36.75 366 GLN A C 1
ATOM 2781 O O . GLN A 1 366 ? 49.900 -7.251 -35.995 1.00 36.75 366 GLN A O 1
ATOM 2786 N N . PRO A 1 367 ? 49.058 -5.533 -37.181 1.00 37.53 367 PRO A N 1
ATOM 2787 C CA . PRO A 1 367 ? 49.351 -6.142 -38.469 1.00 37.53 367 PRO A CA 1
ATOM 2788 C C . PRO A 1 367 ? 50.840 -5.943 -38.800 1.00 37.53 367 PRO A C 1
ATOM 2790 O O . PRO A 1 367 ? 51.334 -4.819 -38.774 1.00 37.53 367 PRO A O 1
ATOM 2793 N N . ARG A 1 368 ? 51.552 -7.039 -39.103 1.00 38.66 368 ARG A N 1
ATOM 2794 C CA . ARG A 1 368 ? 52.898 -7.005 -39.714 1.00 38.66 368 ARG A CA 1
ATOM 2795 C C . ARG A 1 368 ? 52.797 -6.442 -41.141 1.00 38.66 368 ARG A C 1
ATOM 2797 O O . ARG A 1 368 ? 51.808 -6.734 -41.818 1.00 38.66 368 ARG A O 1
ATOM 2804 N N . PRO A 1 369 ? 53.778 -5.648 -41.592 1.00 44.72 369 PRO A N 1
ATOM 2805 C CA . PRO A 1 369 ? 55.055 -6.189 -42.078 1.00 44.72 369 PRO A CA 1
ATOM 2806 C C . PRO A 1 369 ? 56.255 -5.855 -41.194 1.00 44.72 369 PRO A C 1
ATOM 2808 O O . PRO A 1 369 ? 56.367 -4.685 -40.765 1.00 44.72 369 PRO A O 1
#

InterPro domains:
  IPR000719 Protein kinase domain [PS50011] (83-349)
  IPR000719 Protein kinase domain [SM00220] (95-342)
  IPR011009 Protein kinase-like domain superfamily [SSF56112] (197-346)

Secondary structure (DSSP, 8-state):
---TT----------EETTEE--GGGGTT--SPP-PPPP---S---SS--TT-EEEETTEEEEE-GGG-EEEE-TTSSEEEEEEEEEEEPBPTTSSBPP---SSSSPPPS-SEEEEEEEEESS--HHHHHHHHHHHHHHHHHHHHTTT-TTSPPEEEEEE-TTSSEEEEEEEEPB-TTT-PBPPBGGGG--TT-PPPPHHHHHHHHHHHHHHHHHHHHHHTTT-------GGGEEEEGGGEEEESS-TTTTS---TT-S-STT--HHHHH-SSSPSSHHHHHHHHHHHHHHHHHSSPPPSS-PPPHHHH-TTS-HHHHHHHHHHT-SSGGGSPPHHHHHHHHHHHHHHHHHTTTT----------PPP-

Radius of gyration: 24.54 Å; Cα contacts (8 Å, |Δi|>4): 611; chains: 1; bounding box: 78×43×81 Å

Foldseek 3Di:
DDDPPPDDDPDDDFADDAPDGPPCVLCPPPPDDDDHDDDDDDPDQPPDDAQQGWDDFPPWTWHFHHVAWDWDADPVRQKIKIKTKTFTFDDDPPRDGDDPPPDDDDPDPPAGIKIKIKIAGPHDDPVSLVVLQLVVLQLVCQCVCCVPQVQEWHWPDKDQDPVNGMIMTITGFDADPVSRHGFAFQVVLLDPPFDADDLVNLLLVLLLLLLVLVSLLSCVVVQFHLLADDSRQWGQDPPSHIHGNTSHNRSDAQDAPDYDPQQRALCNHPVPDDTDGQLSNLSSSLQNVLCSRQVGGADHPDGDQSCVRRVVQDPQLSVLSVQSNDNDSVSHDGSNVNSVSSVVSSVVSVVVVVVDDPDDDDPPDDDDD